Protein AF-0000000080303706 (afdb_homodimer)

Radius of gyration: 25.05 Å; Cα contacts (8 Å, |Δi|>4): 1337; chains: 2; bounding box: 57×72×61 Å

Solvent-accessible surface area (backbone atoms only — not comparable to full-atom values): 30139 Å² total; per-residue (Å²): 84,27,33,35,30,43,17,52,92,60,43,52,88,78,28,76,62,46,39,79,48,69,68,44,37,51,52,50,51,53,43,21,41,75,32,32,30,23,32,41,38,43,53,84,81,67,72,33,73,93,48,78,13,64,58,78,40,63,67,50,48,58,49,40,51,55,47,34,73,76,35,78,44,51,35,31,31,63,68,58,36,33,32,44,95,89,42,48,57,67,49,30,41,44,30,55,52,53,29,42,74,69,72,50,50,53,39,44,63,46,51,51,36,30,32,47,62,55,40,48,41,99,85,48,37,59,54,64,50,72,55,48,38,38,26,34,38,30,39,39,51,51,52,28,49,52,26,48,76,66,69,32,21,32,33,31,53,28,47,38,46,28,20,40,34,44,51,37,33,25,48,76,54,69,55,49,36,59,42,42,39,37,30,45,40,23,20,67,64,46,46,34,40,23,45,52,69,46,72,54,29,53,52,37,55,55,66,48,40,62,64,74,44,38,43,41,25,42,36,30,35,57,21,48,35,69,81,55,43,38,60,57,30,48,77,70,72,35,24,35,40,45,21,49,45,33,51,46,46,86,81,70,70,47,47,31,55,52,39,33,52,43,34,50,51,29,47,74,70,74,42,68,58,36,53,27,76,46,45,68,58,60,40,48,59,21,63,56,76,88,73,81,77,71,69,74,71,77,127,84,26,32,34,30,44,17,53,93,61,46,54,87,80,29,77,63,46,40,80,50,68,69,44,39,50,52,48,50,52,44,21,42,76,32,33,29,23,32,41,38,44,54,84,82,66,72,32,74,92,48,78,14,64,59,79,40,63,67,51,48,57,49,40,51,55,46,34,72,77,36,78,44,52,34,30,31,64,69,58,35,32,32,44,94,89,43,49,57,67,49,30,40,44,31,57,51,53,29,41,75,70,70,50,48,55,40,45,62,46,52,51,37,30,33,47,63,56,41,48,40,97,86,48,37,58,55,64,52,70,55,49,38,38,26,35,39,31,40,40,50,50,52,29,50,52,26,47,76,67,68,31,22,32,34,32,52,29,48,38,45,27,19,40,34,44,51,37,33,25,48,75,55,68,55,48,36,59,41,42,39,38,31,46,40,23,20,68,66,46,46,34,40,22,45,51,68,46,73,53,27,54,52,38,56,55,67,50,42,63,63,74,44,38,44,42,26,42,36,30,36,58,21,47,36,68,82,54,44,39,60,57,30,46,76,71,71,35,25,35,42,46,20,51,44,33,52,46,46,87,80,72,69,45,46,30,55,52,38,32,53,42,34,52,51,28,46,75,71,73,42,69,58,36,52,29,75,45,46,68,58,59,40,48,60,23,62,55,73,85,68,87,71,71,70,76,72,76,127

pLDDT: mean 92.71, std 13.32, range [24.08, 98.88]

Sequence (598 aa):
MIEAAINGARSKADNPHVPLSSAEMLASIAACVDAGASVIHVHAGQPVVGSSGHHDPAPYLALFAAARARHPGLALYPTLPGGGPGTTMAGRLAHVFALARAGLLSLVPIDPGTMNYGQVGPDGQAPVHDRVYQTSFEDVAWGFAACRQASLGCTLSLFEPGFARLMEAHRRAGTLPQPVLAKLEFSAGRRLFGLAPDATGVAAWLRLFDARRIPWMVTLRDGDVGRSLAGLAIRRGGHVRVGLEDHGGPGTPRNEDLVAHVARLAIRAGRRPAHPEELPELLAQAGAPDTDVRLPETPMIEAAINGARSKADNPHVPLSSAEMLASIAACVDAGASVIHVHAGQPVVGSSGHHDPAPYLALFAAARARHPGLALYPTLPGGGPGTTMAGRLAHVFALARAGLLSLVPIDPGTMNYGQVGPDGQAPVHDRVYQTSFEDVAWGFAACRQASLGCTLSLFEPGFARLMEAHRRAGTLPQPVLAKLEFSAGRRLFGLAPDATGVAAWLRLFDARRIPWMVTLRDGDVGRSLAGLAIRRGGHVRVGLEDHGGPGTPRNEDLVAHVARLAIRAGRRPAHPEELPELLAQAGAPDTDVRLPETP

Organism: Piscinibacter sakaiensis (NCBI:txid1547922)

Nearest PDB structures (foldseek):
  5zmy-assembly4_H  TM=9.000E-01  e=1.938E-19  Bordetella sp. BK-52
  5zmy-assembly3_E  TM=9.017E-01  e=3.683E-19  Bordetella sp. BK-52
  5zmu-assembly1_B  TM=8.960E-01  e=4.652E-19  Bordetella sp. BK-52
  5zmy-assembly4_G  TM=8.999E-01  e=7.868E-19  Bordetella sp. BK-52
  5zmy-assembly2_C  TM=9.008E-01  e=1.184E-18  Bordetella sp. BK-52

Structure (mmCIF, N/CA/C/O backbone):
data_AF-0000000080303706-model_v1
#
loop_
_entity.id
_entity.type
_entity.pdbx_description
1 polymer '3-keto-5-aminohexanoate cleavage enzyme'
#
loop_
_atom_site.group_PDB
_atom_site.id
_atom_site.type_symbol
_atom_site.label_atom_id
_atom_site.label_alt_id
_atom_site.label_comp_id
_atom_site.label_asym_id
_atom_site.label_entity_id
_atom_site.label_seq_id
_atom_site.pdbx_PDB_ins_code
_atom_site.Cartn_x
_atom_site.Cartn_y
_atom_site.Cartn_z
_atom_site.occupancy
_atom_site.B_iso_or_equiv
_atom_site.auth_seq_id
_atom_site.auth_comp_id
_atom_site.auth_asym_id
_atom_site.auth_atom_id
_atom_site.pdbx_PDB_model_num
ATOM 1 N N . MET A 1 1 ? 0.612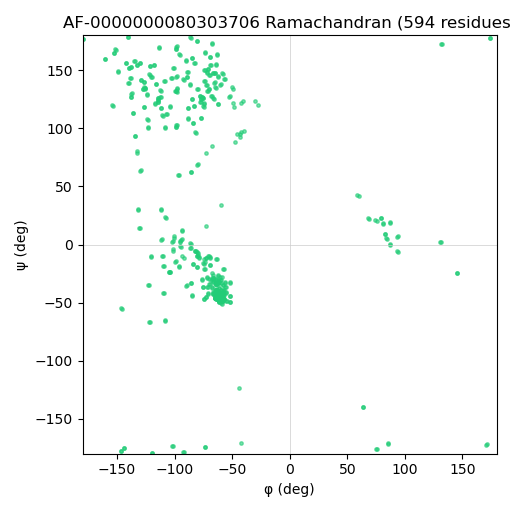 16.453 19.703 1 97 1 MET A N 1
ATOM 2 C CA . MET A 1 1 ? 0.034 17.406 18.766 1 97 1 MET A CA 1
ATOM 3 C C . MET A 1 1 ? -1.308 16.906 18.234 1 97 1 MET A C 1
ATOM 5 O O . MET A 1 1 ? -1.515 15.703 18.094 1 97 1 MET A O 1
ATOM 9 N N . ILE A 1 2 ? -2.197 17.812 18.031 1 98.62 2 ILE A N 1
ATOM 10 C CA . ILE A 1 2 ? -3.469 17.547 17.375 1 98.62 2 ILE A CA 1
ATOM 11 C C . ILE A 1 2 ? -3.562 18.344 16.078 1 98.62 2 ILE A C 1
ATOM 13 O O . ILE A 1 2 ? -3.387 19.562 16.094 1 98.62 2 ILE A O 1
ATOM 17 N N . GLU A 1 3 ? -3.729 17.656 15.008 1 98.75 3 GLU A N 1
ATOM 18 C CA . GLU A 1 3 ? -3.996 18.297 13.719 1 98.75 3 GLU A CA 1
ATOM 19 C C . GLU A 1 3 ? -5.492 18.297 13.414 1 98.75 3 GLU A C 1
ATOM 21 O O . GLU A 1 3 ? -6.18 17.297 13.625 1 98.75 3 GLU A O 1
ATOM 26 N N . ALA A 1 4 ? -5.957 19.422 12.977 1 98.81 4 ALA A N 1
ATOM 27 C CA . ALA A 1 4 ? -7.34 19.5 12.508 1 98.81 4 ALA A CA 1
ATOM 28 C C . ALA A 1 4 ? -7.395 19.703 11 1 98.81 4 ALA A C 1
ATOM 30 O O . ALA A 1 4 ? -6.961 20.75 10.484 1 98.81 4 ALA A O 1
ATOM 31 N N . ALA A 1 5 ? -7.859 18.719 10.266 1 98.69 5 ALA A N 1
ATOM 32 C CA . ALA A 1 5 ? -8.227 18.859 8.852 1 98.69 5 ALA A CA 1
ATOM 33 C C . ALA A 1 5 ? -9.68 19.297 8.711 1 98.69 5 ALA A C 1
ATOM 35 O O . ALA A 1 5 ? -10.594 18.484 8.867 1 98.69 5 ALA A O 1
ATOM 36 N N . ILE A 1 6 ? -9.922 20.469 8.32 1 98.56 6 ILE A N 1
ATOM 37 C CA . ILE A 1 6 ? -11.18 21.078 8.734 1 98.56 6 ILE A CA 1
ATOM 38 C C . ILE A 1 6 ? -12.219 20.906 7.629 1 98.56 6 ILE A C 1
ATOM 40 O O . ILE A 1 6 ? -13.422 21.047 7.871 1 98.56 6 ILE A O 1
ATOM 44 N N . ASN A 1 7 ? -11.883 20.625 6.398 1 97.5 7 ASN A N 1
ATOM 45 C CA . ASN A 1 7 ? -12.938 20.578 5.387 1 97.5 7 ASN A CA 1
ATOM 46 C C . ASN A 1 7 ? -12.648 19.531 4.324 1 97.5 7 ASN A C 1
ATOM 48 O O . ASN A 1 7 ? -13.477 18.656 4.07 1 97.5 7 ASN A O 1
ATOM 52 N N . GLY A 1 8 ? -11.438 19.562 3.639 1 94.19 8 GLY A N 1
ATOM 53 C CA . GLY A 1 8 ? -11.18 18.609 2.566 1 94.19 8 GLY A CA 1
ATOM 54 C C . GLY A 1 8 ? -12.117 18.766 1.387 1 94.19 8 GLY A C 1
ATOM 55 O O . GLY A 1 8 ? -12.414 19.891 0.97 1 94.19 8 GLY A O 1
ATOM 56 N N . ALA A 1 9 ? -12.57 17.625 0.811 1 89.38 9 ALA A N 1
ATOM 57 C CA . ALA A 1 9 ? -13.492 17.625 -0.319 1 89.38 9 ALA A CA 1
ATOM 58 C C . ALA A 1 9 ? -14.938 17.516 0.156 1 89.38 9 ALA A C 1
ATOM 60 O O . ALA A 1 9 ? -15.844 17.266 -0.645 1 89.38 9 ALA A O 1
ATOM 61 N N . ARG A 1 10 ? -15.141 17.672 1.424 1 93.81 10 ARG A N 1
ATOM 62 C CA . ARG A 1 10 ? -16.469 17.516 2.016 1 93.81 10 ARG A CA 1
ATOM 63 C C . ARG A 1 10 ? -17.359 18.703 1.672 1 93.81 10 ARG A C 1
ATOM 65 O O . ARG A 1 10 ? -16.891 19.828 1.526 1 93.81 10 ARG A O 1
ATOM 72 N N . SER A 1 11 ? -18.672 18.375 1.604 1 93.88 11 SER A N 1
ATOM 73 C CA . SER A 1 11 ? -19.672 19.391 1.348 1 93.88 11 SER A CA 1
ATOM 74 C C . SER A 1 11 ? -20.578 19.594 2.555 1 93.88 11 SER A C 1
ATOM 76 O O . SER A 1 11 ? -20.5 18.844 3.531 1 93.88 11 SER A O 1
ATOM 78 N N . LYS A 1 12 ? -21.359 20.656 2.41 1 96.06 12 LYS A N 1
ATOM 79 C CA . LYS A 1 12 ? -22.328 20.922 3.479 1 96.06 12 LYS A CA 1
ATOM 80 C C . LYS A 1 12 ? -23.438 19.859 3.488 1 96.06 12 LYS A C 1
ATOM 82 O O . LYS A 1 12 ? -24.141 19.703 4.48 1 96.06 12 LYS A O 1
ATOM 87 N N . ALA A 1 13 ? -23.609 19.109 2.404 1 94.5 13 ALA A N 1
ATOM 88 C CA . ALA A 1 13 ? -24.547 17.984 2.361 1 94.5 13 ALA A CA 1
ATOM 89 C C . ALA A 1 13 ? -24.047 16.828 3.234 1 94.5 13 ALA A C 1
ATOM 91 O O . ALA A 1 13 ? -24.844 16.094 3.824 1 94.5 13 ALA A O 1
ATOM 92 N N . ASP A 1 14 ? -22.75 16.688 3.377 1 92.94 14 ASP A N 1
ATOM 93 C CA . ASP A 1 14 ? -22.156 15.672 4.238 1 92.94 14 ASP A CA 1
ATOM 94 C C . ASP A 1 14 ? -22.297 16.047 5.711 1 92.94 14 ASP A C 1
ATOM 96 O O . ASP A 1 14 ? -22.594 15.203 6.551 1 92.94 14 ASP A O 1
ATOM 100 N N . ASN A 1 15 ? -21.984 17.266 6.035 1 96.56 15 ASN A N 1
ATOM 101 C CA . ASN A 1 15 ? -22.047 17.891 7.355 1 96.56 15 ASN A CA 1
ATOM 102 C C . ASN A 1 15 ? -22.234 19.406 7.254 1 96.56 15 ASN A C 1
ATOM 104 O O . ASN A 1 15 ? -21.375 20.109 6.711 1 96.56 15 ASN A O 1
ATOM 108 N N . PRO A 1 16 ? -23.312 19.938 7.777 1 97.56 16 PRO A N 1
ATOM 109 C CA . PRO A 1 16 ? -23.609 21.359 7.59 1 97.56 16 PRO A CA 1
ATOM 110 C C . PRO A 1 16 ? -22.562 22.281 8.211 1 97.56 16 PRO A C 1
ATOM 112 O O . PRO A 1 16 ? -22.547 23.469 7.938 1 97.56 16 PRO A O 1
ATOM 115 N N . HIS A 1 17 ? -21.703 21.75 9.016 1 98.31 17 HIS A N 1
ATOM 116 C CA . HIS A 1 17 ? -20.734 22.547 9.734 1 98.31 17 HIS A CA 1
ATOM 117 C C . HIS A 1 17 ? -19.391 22.594 8.992 1 98.31 17 HIS A C 1
ATOM 119 O O . HIS A 1 17 ? -18.438 23.219 9.469 1 98.31 17 HIS A O 1
ATOM 125 N N . VAL A 1 18 ? -19.312 21.969 7.789 1 98.25 18 VAL A N 1
ATOM 126 C CA . VAL A 1 18 ? -18.094 22.016 6.996 1 98.25 18 VAL A CA 1
ATOM 127 C C . VAL A 1 18 ? -17.797 23.469 6.605 1 98.25 18 VAL A C 1
ATOM 129 O O . VAL A 1 18 ? -18.625 24.125 5.969 1 98.25 18 VAL A O 1
ATOM 132 N N . PRO A 1 19 ? -16.641 23.984 7 1 98.5 19 PRO A N 1
ATOM 133 C CA . PRO A 1 19 ? -16.328 25.359 6.613 1 98.5 19 PRO A CA 1
ATOM 134 C C . PRO A 1 19 ? -15.859 25.484 5.164 1 98.5 19 PRO A C 1
ATOM 136 O O . PRO A 1 19 ? -14.906 24.812 4.762 1 98.5 19 PRO A O 1
ATOM 139 N N . LEU A 1 20 ? -16.5 26.391 4.414 1 97.06 20 LEU A N 1
ATOM 140 C CA . LEU A 1 20 ? -16.188 26.5 2.994 1 97.06 20 LEU A CA 1
ATOM 141 C C . LEU A 1 20 ? -15.75 27.906 2.646 1 97.06 20 LEU A C 1
ATOM 143 O O . LEU A 1 20 ? -14.844 28.109 1.832 1 97.06 20 LEU A O 1
ATOM 147 N N . SER A 1 21 ? -16.328 28.906 3.301 1 96.38 21 SER A N 1
ATOM 148 C CA . SER A 1 21 ? -15.906 30.281 3.076 1 96.38 21 SER A CA 1
ATOM 149 C C . SER A 1 21 ? -14.695 30.641 3.941 1 96.38 21 SER A C 1
ATOM 151 O O . SER A 1 21 ? -14.445 29.984 4.957 1 96.38 21 SER A O 1
ATOM 153 N N . SER A 1 22 ? -14.023 31.672 3.545 1 96.38 22 SER A N 1
ATOM 154 C CA . SER A 1 22 ? -12.875 32.125 4.324 1 96.38 22 SER A CA 1
ATOM 155 C C . SER A 1 22 ? -13.273 32.438 5.762 1 96.38 22 SER A C 1
ATOM 157 O O . SER A 1 22 ? -12.555 32.125 6.703 1 96.38 22 SER A O 1
ATOM 159 N N . ALA A 1 23 ? -14.391 33.094 5.895 1 97.62 23 ALA A N 1
ATOM 160 C CA . ALA A 1 23 ? -14.867 33.469 7.227 1 97.62 23 ALA A CA 1
ATOM 161 C C . ALA A 1 23 ? -15.164 32.219 8.062 1 97.62 23 ALA A C 1
ATOM 163 O O . ALA A 1 23 ? -14.812 32.156 9.242 1 97.62 23 ALA A O 1
ATOM 164 N N . GLU A 1 24 ? -15.844 31.281 7.422 1 98.44 24 GLU A N 1
ATOM 165 C CA . GLU A 1 24 ? -16.141 30.016 8.109 1 98.44 24 GLU A CA 1
ATOM 166 C C . GLU A 1 24 ? -14.859 29.281 8.484 1 98.44 24 GLU A C 1
ATOM 168 O O . GLU A 1 24 ? -14.758 28.734 9.586 1 98.44 24 GLU A O 1
ATOM 173 N N . MET A 1 25 ? -13.93 29.25 7.602 1 98.5 25 MET A N 1
ATOM 174 C CA . MET A 1 25 ? -12.672 28.562 7.848 1 98.5 25 MET A CA 1
ATOM 175 C C . MET A 1 25 ? -11.898 29.219 8.984 1 98.5 25 MET A C 1
ATOM 177 O O . MET A 1 25 ? -11.398 28.531 9.883 1 98.5 25 MET A O 1
ATOM 181 N N . LEU A 1 26 ? -11.844 30.547 8.969 1 98.56 26 LEU A N 1
ATOM 182 C CA . LEU A 1 26 ? -11.133 31.266 10.023 1 98.56 26 LEU A CA 1
ATOM 183 C C . LEU A 1 26 ? -11.773 31.016 11.383 1 98.56 26 LEU A C 1
ATOM 185 O O . LEU A 1 26 ? -11.078 30.844 12.383 1 98.56 26 LEU A O 1
ATOM 189 N N . ALA A 1 27 ? -13.094 31.016 11.406 1 98.69 27 ALA A N 1
ATOM 190 C CA . ALA A 1 27 ? -13.805 30.734 12.648 1 98.69 27 ALA A CA 1
ATOM 191 C C . ALA A 1 27 ? -13.523 29.328 13.141 1 98.69 27 ALA A C 1
ATOM 193 O O . ALA A 1 27 ? -13.305 29.109 14.336 1 98.69 27 ALA A O 1
ATOM 194 N N . SER A 1 28 ? -13.586 28.391 12.219 1 98.81 28 SER A N 1
ATOM 195 C CA . SER A 1 28 ? -13.305 27 12.562 1 98.81 28 SER A CA 1
ATOM 196 C C . SER A 1 28 ? -11.875 26.812 13.062 1 98.81 28 SER A C 1
ATOM 198 O O . SER A 1 28 ? -11.633 26.109 14.039 1 98.81 28 SER A O 1
ATOM 200 N N . ILE A 1 29 ? -10.93 27.469 12.398 1 98.75 29 ILE A N 1
ATOM 201 C CA . ILE A 1 29 ? -9.523 27.406 12.797 1 98.75 29 ILE A CA 1
ATOM 202 C C . ILE A 1 29 ? -9.375 27.922 14.227 1 98.75 29 ILE A C 1
ATOM 204 O O . ILE A 1 29 ? -8.758 27.266 15.07 1 98.75 29 ILE A O 1
ATOM 208 N N . ALA A 1 30 ? -9.961 29.047 14.508 1 98.69 30 ALA A N 1
ATOM 209 C CA . ALA A 1 30 ? -9.859 29.641 15.844 1 98.69 30 ALA A CA 1
ATOM 210 C C . ALA A 1 30 ? -10.445 28.703 16.906 1 98.69 30 ALA A C 1
ATOM 212 O O . ALA A 1 30 ? -9.844 28.516 17.953 1 98.69 30 ALA A O 1
ATOM 213 N N . ALA A 1 31 ? -11.578 28.172 16.578 1 98.88 31 ALA A N 1
ATOM 214 C CA . ALA A 1 31 ? -12.242 27.266 17.516 1 98.88 31 ALA A CA 1
ATOM 215 C C . ALA A 1 31 ? -11.406 26.016 17.75 1 98.88 31 ALA A C 1
ATOM 217 O O . ALA A 1 31 ? -11.352 25.5 18.859 1 98.88 31 ALA A O 1
ATOM 218 N N . CYS A 1 32 ? -10.789 25.5 16.734 1 98.88 32 CYS A N 1
ATOM 219 C CA . CYS A 1 32 ? -9.945 24.312 16.844 1 98.88 32 CYS A CA 1
ATOM 220 C C . CYS A 1 32 ? -8.711 24.609 17.688 1 98.88 32 CYS A C 1
ATOM 222 O O . CYS A 1 32 ? -8.297 23.781 18.5 1 98.88 32 CYS A O 1
ATOM 224 N N . VAL A 1 33 ? -8.109 25.75 17.469 1 98.5 33 VAL A N 1
ATOM 225 C CA . VAL A 1 33 ? -6.949 26.141 18.266 1 98.5 33 VAL A CA 1
ATOM 226 C C . VAL A 1 33 ? -7.34 26.234 19.75 1 98.5 33 VAL A C 1
ATOM 228 O O . VAL A 1 33 ? -6.637 25.703 20.609 1 98.5 33 VAL A O 1
ATOM 231 N N . ASP A 1 34 ? -8.477 26.859 20 1 98.38 34 ASP A N 1
ATOM 232 C CA . ASP A 1 34 ? -8.969 26.969 21.375 1 98.38 34 ASP A CA 1
ATOM 233 C C . ASP A 1 34 ? -9.203 25.594 21.984 1 98.38 34 ASP A C 1
ATOM 235 O O . ASP A 1 34 ? -9.023 25.406 23.188 1 98.38 34 ASP A O 1
ATOM 239 N N . ALA A 1 35 ? -9.539 24.656 21.141 1 98.75 35 ALA A N 1
ATOM 240 C CA . ALA A 1 35 ? -9.859 23.297 21.609 1 98.75 35 ALA A CA 1
ATOM 241 C C . ALA A 1 35 ? -8.594 22.469 21.797 1 98.75 35 ALA A C 1
ATOM 243 O O . ALA A 1 35 ? -8.625 21.406 22.422 1 98.75 35 ALA A O 1
ATOM 244 N N . GLY A 1 36 ? -7.488 22.938 21.203 1 98.31 36 GLY A N 1
ATOM 245 C CA . GLY A 1 36 ? -6.242 22.25 21.484 1 98.31 36 GLY A CA 1
ATOM 246 C C . GLY A 1 36 ? -5.453 21.906 20.234 1 98.31 36 GLY A C 1
ATOM 247 O O . GLY A 1 36 ? -4.375 21.312 20.312 1 98.31 36 GLY A O 1
ATOM 248 N N . ALA A 1 37 ? -5.906 22.266 19.047 1 98.62 37 ALA A N 1
ATOM 249 C CA . ALA A 1 37 ? -5.184 21.969 17.812 1 98.62 37 ALA A CA 1
ATOM 250 C C . ALA A 1 37 ? -3.961 22.859 17.656 1 98.62 37 ALA A C 1
ATOM 252 O O . ALA A 1 37 ? -4.008 24.047 17.984 1 98.62 37 ALA A O 1
ATOM 253 N N . SER A 1 38 ? -2.906 22.281 17.172 1 98.12 38 SER A N 1
ATOM 254 C CA . SER A 1 38 ? -1.698 23.062 16.922 1 98.12 38 SER A CA 1
ATOM 255 C C . SER A 1 38 ? -1.294 23 15.453 1 98.12 38 SER A C 1
ATOM 257 O O . SER A 1 38 ? -0.397 23.719 15.023 1 98.12 38 SER A O 1
ATOM 259 N N . VAL A 1 39 ? -1.887 22.141 14.641 1 98.38 39 VAL A N 1
ATOM 260 C CA . VAL A 1 39 ? -1.684 22.016 13.203 1 98.38 39 VAL A CA 1
ATOM 261 C C . VAL A 1 39 ? -3.029 22.078 12.484 1 98.38 39 VAL A C 1
ATOM 263 O O . VAL A 1 39 ? -3.994 21.438 12.906 1 98.38 39 VAL A O 1
ATOM 266 N N . ILE A 1 40 ? -3.088 22.875 11.422 1 98.62 40 ILE A N 1
ATOM 267 C CA . ILE A 1 40 ? -4.32 23.016 10.648 1 98.62 40 ILE A CA 1
ATOM 268 C C . ILE A 1 40 ? -4.059 22.672 9.188 1 98.62 40 ILE A C 1
ATOM 270 O O . ILE A 1 40 ? -3.1 23.156 8.586 1 98.62 40 ILE A O 1
ATOM 274 N N . HIS A 1 41 ? -4.863 21.812 8.633 1 98.62 41 HIS A N 1
ATOM 275 C CA . HIS A 1 41 ? -4.898 21.484 7.211 1 98.62 41 HIS A CA 1
ATOM 276 C C . HIS A 1 41 ? -6.191 21.953 6.562 1 98.62 41 HIS A C 1
ATOM 278 O O . HIS A 1 41 ? -7.277 21.766 7.121 1 98.62 41 HIS A O 1
ATOM 284 N N . VAL A 1 42 ? -6.012 22.609 5.395 1 96.81 42 VAL A N 1
ATOM 285 C CA . VAL A 1 42 ? -7.191 23.203 4.773 1 96.81 42 VAL A CA 1
ATOM 286 C C . VAL A 1 42 ? -7.156 22.969 3.264 1 96.81 42 VAL A C 1
ATOM 288 O O . VAL A 1 42 ? -6.082 22.906 2.662 1 96.81 42 VAL A O 1
ATOM 291 N N . HIS A 1 43 ? -8.305 22.734 2.693 1 96.38 43 HIS A N 1
ATOM 292 C CA . HIS A 1 43 ? -8.555 22.859 1.262 1 96.38 43 HIS A CA 1
ATOM 293 C C . HIS A 1 43 ? -9.211 24.188 0.932 1 96.38 43 HIS A C 1
ATOM 295 O O . HIS A 1 43 ? -10.031 24.703 1.703 1 96.38 43 HIS A O 1
ATOM 301 N N . ALA A 1 44 ? -8.875 24.766 -0.181 1 92.81 44 ALA A N 1
ATOM 302 C CA . ALA A 1 44 ? -9.445 26.062 -0.56 1 92.81 44 ALA A CA 1
ATOM 303 C C . ALA A 1 44 ? -10.367 25.922 -1.767 1 92.81 44 ALA A C 1
ATOM 305 O O . ALA A 1 44 ? -10.398 26.781 -2.643 1 92.81 44 ALA A O 1
ATOM 306 N N . GLY A 1 45 ? -10.984 24.766 -1.859 1 86.94 45 GLY A N 1
ATOM 307 C CA . GLY A 1 45 ? -12.078 24.547 -2.787 1 86.94 45 GLY A CA 1
ATOM 308 C C . GLY A 1 45 ? -11.625 24.125 -4.168 1 86.94 45 GLY A C 1
ATOM 309 O O . GLY A 1 45 ? -12.445 23.969 -5.074 1 86.94 45 GLY A O 1
ATOM 310 N N . GLN A 1 46 ? -10.445 24 -4.379 1 88.5 46 GLN A N 1
ATOM 311 C CA . GLN A 1 46 ? -9.93 23.594 -5.684 1 88.5 46 GLN A CA 1
ATOM 312 C C . GLN A 1 46 ? -9.836 22.078 -5.801 1 88.5 46 GLN A C 1
ATOM 314 O O . GLN A 1 46 ? -9.539 21.391 -4.82 1 88.5 46 GLN A O 1
ATOM 319 N N . PRO A 1 47 ? -10.031 21.594 -7.023 1 84.25 47 PRO A N 1
ATOM 320 C CA . PRO A 1 47 ? -10.023 20.141 -7.207 1 84.25 47 PRO A CA 1
ATOM 321 C C . PRO A 1 47 ? -8.656 19.516 -6.957 1 84.25 47 PRO A C 1
ATOM 323 O O . PRO A 1 47 ? -7.629 20.141 -7.266 1 84.25 47 PRO A O 1
ATOM 326 N N . VAL A 1 48 ? -8.656 18.328 -6.473 1 83.94 48 VAL A N 1
ATOM 327 C CA . VAL A 1 48 ? -7.414 17.656 -6.117 1 83.94 48 VAL A CA 1
ATOM 328 C C . VAL A 1 48 ? -7.129 16.531 -7.117 1 83.94 48 VAL A C 1
ATOM 330 O O . VAL A 1 48 ? -6.188 16.625 -7.906 1 83.94 48 VAL A O 1
ATOM 333 N N . VAL A 1 49 ? -7.914 15.508 -7.203 1 74.31 49 VAL A N 1
ATOM 334 C CA . VAL A 1 49 ? -7.672 14.367 -8.078 1 74.31 49 VAL A CA 1
ATOM 335 C C . VAL A 1 49 ? -8.25 14.641 -9.461 1 74.31 49 VAL A C 1
ATOM 337 O O . VAL A 1 49 ? -9.359 15.164 -9.586 1 74.31 49 VAL A O 1
ATOM 340 N N . GLY A 1 50 ? -7.562 14.297 -10.516 1 68.44 50 GLY A N 1
ATOM 341 C CA . GLY A 1 50 ? -8.016 14.477 -11.891 1 68.44 50 GLY A CA 1
ATOM 342 C C . GLY A 1 50 ? -7.957 15.922 -12.352 1 68.44 50 GLY A C 1
ATOM 343 O O . GLY A 1 50 ? -8.641 16.297 -13.297 1 68.44 50 GLY A O 1
ATOM 344 N N . SER A 1 51 ? -7.172 16.656 -11.688 1 73.81 51 SER A N 1
ATOM 345 C CA . SER A 1 51 ? -7.082 18.078 -11.992 1 73.81 51 SER A CA 1
ATOM 346 C C . SER A 1 51 ? -5.828 18.391 -12.805 1 73.81 51 SER A C 1
ATOM 348 O O . SER A 1 51 ? -5.145 17.484 -13.273 1 73.81 51 SER A O 1
ATOM 350 N N . SER A 1 52 ? -5.594 19.641 -13.008 1 80.25 52 SER A N 1
ATOM 351 C CA . SER A 1 52 ? -4.426 20.109 -13.742 1 80.25 52 SER A CA 1
ATOM 352 C C . SER A 1 52 ? -3.146 19.938 -12.93 1 80.25 52 SER A C 1
ATOM 354 O O . SER A 1 52 ? -2.043 20.047 -13.469 1 80.25 52 SER A O 1
ATOM 356 N N . GLY A 1 53 ? -3.342 19.641 -11.672 1 87.38 53 GLY A N 1
ATOM 357 C CA . GLY A 1 53 ? -2.174 19.516 -10.812 1 87.38 53 GLY A CA 1
ATOM 358 C C . GLY A 1 53 ? -1.669 20.859 -10.297 1 87.38 53 GLY A C 1
ATOM 359 O O . GLY A 1 53 ? -0.61 20.938 -9.672 1 87.38 53 GLY A O 1
ATOM 360 N N . HIS A 1 54 ? -2.43 21.906 -10.523 1 92.31 54 HIS A N 1
ATOM 361 C CA . HIS A 1 54 ? -2.051 23.234 -10.086 1 92.31 54 HIS A CA 1
ATOM 362 C C . HIS A 1 54 ? -3.15 23.875 -9.25 1 92.31 54 HIS A C 1
ATOM 364 O O . HIS A 1 54 ? -4.336 23.75 -9.562 1 92.31 54 HIS A O 1
ATOM 370 N N . HIS A 1 55 ? -2.727 24.469 -8.18 1 95.94 55 HIS A N 1
ATOM 371 C CA . HIS A 1 55 ? -3.643 25.266 -7.363 1 95.94 55 HIS A CA 1
ATOM 372 C C . HIS A 1 55 ? -3.238 26.734 -7.348 1 95.94 55 HIS A C 1
ATOM 374 O O . HIS A 1 55 ? -2.051 27.047 -7.289 1 95.94 55 HIS A O 1
ATOM 380 N N . ASP A 1 56 ? -4.242 27.594 -7.449 1 96.19 56 ASP A N 1
ATOM 381 C CA . ASP A 1 56 ? -4.043 29.016 -7.223 1 96.19 56 ASP A CA 1
ATOM 382 C C . ASP A 1 56 ? -3.674 29.297 -5.766 1 96.19 56 ASP A C 1
ATOM 384 O O . ASP A 1 56 ? -4.402 28.906 -4.852 1 96.19 56 ASP A O 1
ATOM 388 N N . PRO A 1 57 ? -2.553 29.984 -5.582 1 97.44 57 PRO A N 1
ATOM 389 C CA . PRO A 1 57 ? -2.135 30.234 -4.199 1 97.44 57 PRO A CA 1
ATOM 390 C C . PRO A 1 57 ? -2.973 31.312 -3.516 1 97.44 57 PRO A C 1
ATOM 392 O O . PRO A 1 57 ? -2.961 31.422 -2.287 1 97.44 57 PRO A O 1
ATOM 395 N N . ALA A 1 58 ? -3.689 32.094 -4.195 1 97.69 58 ALA A N 1
ATOM 396 C CA . ALA A 1 58 ? -4.297 33.344 -3.684 1 97.69 58 ALA A CA 1
ATOM 397 C C . ALA A 1 58 ? -5.258 33.031 -2.539 1 97.69 58 ALA A C 1
ATOM 399 O O . ALA A 1 58 ? -5.184 33.656 -1.478 1 97.69 58 ALA A O 1
ATOM 400 N N . PRO A 1 59 ? -6.141 32.062 -2.742 1 96.94 59 PRO A N 1
ATOM 401 C CA . PRO A 1 59 ? -7.062 31.781 -1.636 1 96.94 59 PRO A CA 1
ATOM 402 C C . PRO A 1 59 ? -6.344 31.312 -0.373 1 96.94 59 PRO A C 1
ATOM 404 O O . PRO A 1 59 ? -6.746 31.672 0.738 1 96.94 59 PRO A O 1
ATOM 407 N N . TYR A 1 60 ? -5.316 30.641 -0.508 1 97.88 60 TYR A N 1
ATOM 408 C CA . TYR A 1 60 ? -4.543 30.156 0.632 1 97.88 60 TYR A CA 1
ATOM 409 C C . TYR A 1 60 ? -3.783 31.297 1.296 1 97.88 60 TYR A C 1
ATOM 411 O O . TYR A 1 60 ? -3.738 31.391 2.525 1 97.88 60 TYR A O 1
ATOM 419 N N . LEU A 1 61 ? -3.166 32.094 0.489 1 98.12 61 LEU A N 1
ATOM 420 C CA . LEU A 1 61 ? -2.391 33.219 1.009 1 98.12 61 LEU A CA 1
ATOM 421 C C . LEU A 1 61 ? -3.246 34.094 1.916 1 98.12 61 LEU A C 1
ATOM 423 O O . LEU A 1 61 ? -2.836 34.438 3.029 1 98.12 61 LEU A O 1
ATOM 427 N N . ALA A 1 62 ? -4.43 34.438 1.437 1 97.94 62 ALA A N 1
ATOM 428 C CA . ALA A 1 62 ? -5.332 35.281 2.205 1 97.94 62 ALA A CA 1
ATOM 429 C C . ALA A 1 62 ? -5.758 34.594 3.502 1 97.94 62 ALA A C 1
ATOM 431 O O . ALA A 1 62 ? -5.723 35.219 4.574 1 97.94 62 ALA A O 1
ATOM 432 N N . LEU A 1 63 ? -6.129 33.375 3.414 1 98.19 63 LEU A N 1
ATOM 433 C CA . LEU A 1 63 ? -6.609 32.625 4.566 1 98.19 63 LEU A CA 1
ATOM 434 C C . LEU A 1 63 ? -5.5 32.438 5.598 1 98.19 63 LEU A C 1
ATOM 436 O O . LEU A 1 63 ? -5.711 32.688 6.789 1 98.19 63 LEU A O 1
ATOM 440 N N . PHE A 1 64 ? -4.312 32.062 5.199 1 98.31 64 PHE A N 1
ATOM 441 C CA . PHE A 1 64 ? -3.209 31.766 6.102 1 98.31 64 PHE A CA 1
ATOM 442 C C . PHE A 1 64 ? -2.666 33.031 6.746 1 98.31 64 PHE A C 1
ATOM 444 O O . PHE A 1 64 ? -2.25 33 7.906 1 98.31 64 PHE A O 1
ATOM 451 N N . ALA A 1 65 ? -2.648 34.094 5.977 1 98.38 65 ALA A N 1
ATOM 452 C CA . ALA A 1 65 ? -2.225 35.344 6.559 1 98.38 65 ALA A CA 1
ATOM 453 C C . ALA A 1 65 ? -3.135 35.75 7.715 1 98.38 65 ALA A C 1
ATOM 455 O O . ALA A 1 65 ? -2.654 36.156 8.773 1 98.38 65 ALA A O 1
ATOM 456 N N . ALA A 1 66 ? -4.41 35.656 7.48 1 98.31 66 ALA A N 1
ATOM 457 C CA . ALA A 1 66 ? -5.383 36 8.516 1 98.31 66 ALA A CA 1
ATOM 458 C C . ALA A 1 66 ? -5.262 35.062 9.719 1 98.31 66 ALA A C 1
ATOM 460 O O . ALA A 1 66 ? -5.312 35.531 10.867 1 98.31 66 ALA A O 1
ATOM 461 N N . ALA A 1 67 ? -5.145 33.812 9.477 1 98.12 67 ALA A N 1
ATOM 462 C CA . ALA A 1 67 ? -5.008 32.844 10.562 1 98.12 67 ALA A CA 1
ATOM 463 C C . ALA A 1 67 ? -3.732 33.094 11.367 1 98.12 67 ALA A C 1
ATOM 465 O O . ALA A 1 67 ? -3.746 33.031 12.594 1 98.12 67 ALA A O 1
ATOM 466 N N . ARG A 1 68 ? -2.656 33.375 10.656 1 96.81 68 ARG A N 1
ATOM 467 C CA . ARG A 1 68 ? -1.363 33.594 11.289 1 96.81 68 ARG A CA 1
ATOM 468 C C . ARG A 1 68 ? -1.407 34.844 12.164 1 96.81 68 ARG A C 1
ATOM 470 O O . ARG A 1 68 ? -0.794 34.875 13.234 1 96.81 68 ARG A O 1
ATOM 477 N N . ALA A 1 69 ? -2.023 35.844 11.703 1 97.19 69 ALA A N 1
ATOM 478 C CA . ALA A 1 69 ? -2.148 37.062 12.469 1 97.19 69 ALA A CA 1
ATOM 479 C C . ALA A 1 69 ? -2.83 36.812 13.812 1 97.19 69 ALA A C 1
ATOM 481 O O . ALA A 1 69 ? -2.471 37.406 14.828 1 97.19 69 ALA A O 1
ATOM 482 N N . ARG A 1 70 ? -3.719 35.938 13.805 1 96.25 70 ARG A N 1
ATOM 483 C CA . ARG A 1 70 ? -4.477 35.625 15.008 1 96.25 70 ARG A CA 1
ATOM 484 C C . ARG A 1 70 ? -3.742 34.594 15.867 1 96.25 70 ARG A C 1
ATOM 486 O O . ARG A 1 70 ? -3.842 34.625 17.094 1 96.25 70 ARG A O 1
ATOM 493 N N . HIS A 1 71 ? -3.043 33.719 15.164 1 95.75 71 HIS A N 1
ATOM 494 C CA . HIS A 1 71 ? -2.35 32.625 15.82 1 95.75 71 HIS A CA 1
ATOM 495 C C . HIS A 1 71 ? -0.923 32.5 15.305 1 95.75 71 HIS A C 1
ATOM 497 O O . HIS A 1 71 ? -0.635 31.594 14.508 1 95.75 71 HIS A O 1
ATOM 503 N N . PRO A 1 72 ? 0.085 33.25 15.719 1 92.75 72 PRO A N 1
ATOM 504 C CA . PRO A 1 72 ? 1.435 33.312 15.156 1 92.75 72 PRO A CA 1
ATOM 505 C C . PRO A 1 72 ? 2.143 31.953 15.211 1 92.75 72 PRO A C 1
ATOM 507 O O . PRO A 1 72 ? 2.945 31.625 14.328 1 92.75 72 PRO A O 1
ATOM 510 N N . GLY A 1 73 ? 1.901 31.078 16.062 1 93.06 73 GLY A N 1
ATOM 511 C CA . GLY A 1 73 ? 2.617 29.828 16.203 1 93.06 73 GLY A CA 1
ATOM 512 C C . GLY A 1 73 ? 1.878 28.656 15.586 1 93.06 73 GLY A C 1
ATOM 513 O O . GLY A 1 73 ? 2.385 27.531 15.586 1 93.06 73 GLY A O 1
ATOM 514 N N . LEU A 1 74 ? 0.795 28.906 14.922 1 96.75 74 LEU A N 1
ATOM 515 C CA . LEU A 1 74 ? -0.044 27.844 14.359 1 96.75 74 LEU A CA 1
ATOM 516 C C . LEU A 1 74 ? 0.587 27.266 13.102 1 96.75 74 LEU A C 1
ATOM 518 O O . LEU A 1 74 ? 1.05 28 12.234 1 96.75 74 LEU A O 1
ATOM 522 N N . ALA A 1 75 ? 0.74 25.953 13.062 1 97.19 75 ALA A N 1
ATOM 523 C CA . ALA A 1 75 ? 1.209 25.297 11.844 1 97.19 75 ALA A CA 1
ATOM 524 C C . ALA A 1 75 ? 0.089 25.188 10.812 1 97.19 75 ALA A C 1
ATOM 526 O O . ALA A 1 75 ? -0.991 24.672 11.109 1 97.19 75 ALA A O 1
ATOM 527 N N . LEU A 1 76 ? 0.394 25.719 9.633 1 97.62 76 LEU A N 1
ATOM 528 C CA . LEU A 1 76 ? -0.577 25.734 8.547 1 97.62 76 LEU A CA 1
ATOM 529 C C . LEU A 1 76 ? -0.004 25.094 7.289 1 97.62 76 LEU A C 1
ATOM 531 O O . LEU A 1 76 ? 1.161 25.312 6.949 1 97.62 76 LEU A O 1
ATOM 535 N N . TYR A 1 77 ? -0.796 24.219 6.629 1 98.06 77 TYR A N 1
ATOM 536 C CA . TYR A 1 77 ? -0.399 23.75 5.309 1 98.06 77 TYR A CA 1
ATOM 537 C C . TYR A 1 77 ? -1.619 23.453 4.445 1 98.06 77 TYR A C 1
ATOM 539 O O . TYR A 1 77 ? -2.686 23.109 4.961 1 98.06 77 TYR A O 1
ATOM 547 N N . PRO A 1 78 ? -1.488 23.656 3.119 1 98 78 PRO A N 1
ATOM 548 C CA . PRO A 1 78 ? -2.57 23.406 2.162 1 98 78 PRO A CA 1
ATOM 549 C C . PRO A 1 78 ? -2.631 21.953 1.698 1 98 78 PRO A C 1
ATOM 551 O O . PRO A 1 78 ? -1.868 21.109 2.186 1 98 78 PRO A O 1
ATOM 554 N N . THR A 1 79 ? -3.623 21.719 0.881 1 96.56 79 THR A N 1
ATOM 555 C CA . THR A 1 79 ? -3.682 20.406 0.243 1 96.56 79 THR A CA 1
ATOM 556 C C . THR A 1 79 ? -2.766 20.359 -0.978 1 96.56 79 THR A C 1
ATOM 558 O O . THR A 1 79 ? -2.365 21.406 -1.5 1 96.56 79 THR A O 1
ATOM 561 N N . LEU A 1 80 ? -2.357 19.203 -1.33 1 95.44 80 LEU A N 1
ATOM 562 C CA . LEU A 1 80 ? -1.547 18.922 -2.512 1 95.44 80 LEU A CA 1
ATOM 563 C C . LEU A 1 80 ? -2.393 18.312 -3.621 1 95.44 80 LEU A C 1
ATOM 565 O O . LEU A 1 80 ? -2.988 17.25 -3.436 1 95.44 80 LEU A O 1
ATOM 569 N N . PRO A 1 81 ? -2.436 19.016 -4.727 1 93.56 81 PRO A N 1
ATOM 570 C CA . PRO A 1 81 ? -3.168 18.375 -5.816 1 93.56 81 PRO A CA 1
ATOM 571 C C . PRO A 1 81 ? -2.527 17.062 -6.258 1 93.56 81 PRO A C 1
ATOM 573 O O . PRO A 1 81 ? -1.299 16.938 -6.262 1 93.56 81 PRO A O 1
ATOM 576 N N . GLY A 1 82 ? -3.396 16.109 -6.633 1 89.38 82 GLY A N 1
ATOM 577 C CA . GLY A 1 82 ? -2.939 14.797 -7.023 1 89.38 82 GLY A CA 1
ATOM 578 C C . GLY A 1 82 ? -2.086 14.805 -8.281 1 89.38 82 GLY A C 1
ATOM 579 O O . GLY A 1 82 ? -2.211 15.703 -9.109 1 89.38 82 GLY A O 1
ATOM 580 N N . GLY A 1 83 ? -1.249 13.805 -8.383 1 87.56 83 GLY A N 1
ATOM 581 C CA . GLY A 1 83 ? -0.437 13.625 -9.578 1 87.56 83 GLY A CA 1
ATOM 582 C C . GLY A 1 83 ? -1.046 12.664 -10.578 1 87.56 83 GLY A C 1
ATOM 583 O O . GLY A 1 83 ? -1.972 11.922 -10.25 1 87.56 83 GLY A O 1
ATOM 584 N N . GLY A 1 84 ? -0.568 12.711 -11.781 1 81.69 84 GLY A N 1
ATOM 585 C CA . GLY A 1 84 ? -0.95 11.883 -12.914 1 81.69 84 GLY A CA 1
ATOM 586 C C . GLY A 1 84 ? -0.337 12.336 -14.219 1 81.69 84 GLY A C 1
ATOM 587 O O . GLY A 1 84 ? 0.591 13.148 -14.227 1 81.69 84 GLY A O 1
ATOM 588 N N . PRO A 1 85 ? -0.822 11.688 -15.273 1 78.44 85 PRO A N 1
ATOM 589 C CA . PRO A 1 85 ? -0.288 12.086 -16.578 1 78.44 85 PRO A CA 1
ATOM 590 C C . PRO A 1 85 ? -0.385 13.594 -16.812 1 78.44 85 PRO A C 1
ATOM 592 O O . PRO A 1 85 ? -1.44 14.188 -16.594 1 78.44 85 PRO A O 1
ATOM 595 N N . GLY A 1 86 ? 0.644 14.195 -17.141 1 83.56 86 GLY A N 1
ATOM 596 C CA . GLY A 1 86 ? 0.663 15.602 -17.5 1 83.56 86 GLY A CA 1
ATOM 597 C C . GLY A 1 86 ? 0.99 16.516 -16.344 1 83.56 86 GLY A C 1
ATOM 598 O O . GLY A 1 86 ? 1.1 17.734 -16.516 1 83.56 86 GLY A O 1
ATOM 599 N N . THR A 1 87 ? 1.089 16.016 -15.195 1 90.94 87 THR A N 1
ATOM 600 C CA . THR A 1 87 ? 1.437 16.828 -14.039 1 90.94 87 THR A CA 1
ATOM 601 C C . THR A 1 87 ? 2.908 16.641 -13.672 1 90.94 87 THR A C 1
ATOM 603 O O . THR A 1 87 ? 3.533 15.656 -14.062 1 90.94 87 THR A O 1
ATOM 606 N N . THR A 1 88 ? 3.48 17.688 -13.062 1 93.31 88 THR A N 1
ATOM 607 C CA . THR A 1 88 ? 4.816 17.609 -12.484 1 93.31 88 THR A CA 1
ATOM 608 C C . THR A 1 88 ? 4.773 17.938 -10.992 1 93.31 88 THR A C 1
ATOM 610 O O . THR A 1 88 ? 3.891 18.656 -10.531 1 93.31 88 THR A O 1
ATOM 613 N N . MET A 1 89 ? 5.727 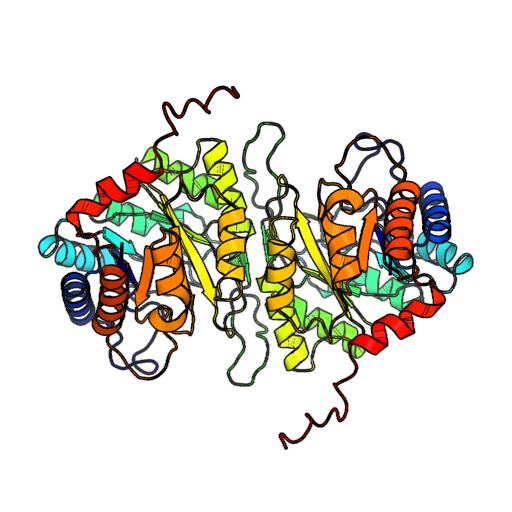17.406 -10.281 1 95.94 89 MET A N 1
ATOM 614 C CA . MET A 1 89 ? 5.793 17.703 -8.859 1 95.94 89 MET A CA 1
ATOM 615 C C . MET A 1 89 ? 6 19.188 -8.625 1 95.94 89 MET A C 1
ATOM 617 O O . MET A 1 89 ? 5.422 19.766 -7.699 1 95.94 89 MET A O 1
ATOM 621 N N . ALA A 1 90 ? 6.809 19.828 -9.492 1 96.62 90 ALA A N 1
ATOM 622 C CA . ALA A 1 90 ? 7.02 21.281 -9.398 1 96.62 90 ALA A CA 1
ATOM 623 C C . ALA A 1 90 ? 5.703 22.031 -9.539 1 96.62 90 ALA A C 1
ATOM 625 O O . ALA A 1 90 ? 5.438 22.969 -8.789 1 96.62 90 ALA A O 1
ATOM 626 N N . GLY A 1 91 ? 4.938 21.625 -10.516 1 96.31 91 GLY A N 1
ATOM 627 C CA . GLY A 1 91 ? 3.631 22.234 -10.695 1 96.31 91 GLY A CA 1
ATOM 628 C C . GLY A 1 91 ? 2.699 22 -9.523 1 96.31 91 GLY A C 1
ATOM 629 O O . GLY A 1 91 ? 2.012 22.922 -9.078 1 96.31 91 GLY A O 1
ATOM 630 N N . ARG A 1 92 ? 2.674 20.859 -8.953 1 97.06 92 ARG A N 1
ATOM 631 C CA . ARG A 1 92 ? 1.807 20.484 -7.84 1 97.06 92 ARG A CA 1
ATOM 632 C C . ARG A 1 92 ? 2.164 21.25 -6.574 1 97.06 92 ARG A C 1
ATOM 634 O O . ARG A 1 92 ? 1.293 21.531 -5.75 1 97.06 92 ARG A O 1
ATOM 641 N N . LEU A 1 93 ? 3.471 21.609 -6.453 1 97.75 93 LEU A N 1
ATOM 642 C CA . LEU A 1 93 ? 3.939 22.25 -5.227 1 97.75 93 LEU A CA 1
ATOM 643 C C . LEU A 1 93 ? 4.07 23.75 -5.414 1 97.75 93 LEU A C 1
ATOM 645 O O . LEU A 1 93 ? 4.461 24.469 -4.484 1 97.75 93 LEU A O 1
ATOM 649 N N . ALA A 1 94 ? 3.705 24.281 -6.566 1 97.19 94 ALA A N 1
ATOM 650 C CA . ALA A 1 94 ? 3.939 25.703 -6.867 1 97.19 94 ALA A CA 1
ATOM 651 C C . ALA A 1 94 ? 3.246 26.594 -5.848 1 97.19 94 ALA A C 1
ATOM 653 O O . ALA A 1 94 ? 3.85 27.547 -5.332 1 97.19 94 ALA A O 1
ATOM 654 N N . HIS A 1 95 ? 2 26.375 -5.551 1 97.69 95 HIS A N 1
ATOM 655 C CA . HIS A 1 95 ? 1.266 27.203 -4.602 1 97.69 95 HIS A CA 1
ATOM 656 C C . HIS A 1 95 ? 1.816 27.047 -3.189 1 97.69 95 HIS A C 1
ATOM 658 O O . HIS A 1 95 ? 1.775 27.984 -2.393 1 97.69 95 HIS A O 1
ATOM 664 N N . VAL A 1 96 ? 2.312 25.891 -2.869 1 98.25 96 VAL A N 1
ATOM 665 C CA . VAL A 1 96 ? 2.902 25.609 -1.562 1 98.25 96 VAL A CA 1
ATOM 666 C C . VAL A 1 96 ? 4.156 26.469 -1.371 1 98.25 96 VAL A C 1
ATOM 668 O O . VAL A 1 96 ? 4.336 27.094 -0.321 1 98.25 96 VAL A O 1
ATOM 671 N N . PHE A 1 97 ? 4.969 26.531 -2.416 1 97.5 97 PHE A N 1
ATOM 672 C CA . PHE A 1 97 ? 6.191 27.312 -2.32 1 97.5 97 PHE A CA 1
ATOM 673 C C . PHE A 1 97 ? 5.879 28.812 -2.326 1 97.5 97 PHE A C 1
ATOM 675 O O . PHE A 1 97 ? 6.613 29.609 -1.734 1 97.5 97 PHE A O 1
ATOM 682 N N . ALA A 1 98 ? 4.82 29.203 -2.928 1 98 98 ALA A N 1
ATOM 683 C CA . ALA A 1 98 ? 4.367 30.578 -2.807 1 98 98 ALA A CA 1
ATOM 684 C C . ALA A 1 98 ? 4.027 30.922 -1.359 1 98 98 ALA A C 1
ATOM 686 O O . ALA A 1 98 ? 4.375 32 -0.872 1 98 98 ALA A O 1
ATOM 687 N N . LEU A 1 99 ? 3.355 30.047 -0.717 1 98.31 99 LEU A N 1
ATOM 688 C CA . LEU A 1 99 ? 3.029 30.234 0.692 1 98.31 99 LEU A CA 1
ATOM 689 C C . LEU A 1 99 ? 4.293 30.281 1.542 1 98.31 99 LEU A C 1
ATOM 691 O O . LEU A 1 99 ? 4.379 31.047 2.496 1 98.31 99 LEU A O 1
ATOM 695 N N . ALA A 1 100 ? 5.254 29.438 1.198 1 97.94 100 ALA A N 1
ATOM 696 C CA . ALA A 1 100 ? 6.527 29.422 1.908 1 97.94 100 ALA A CA 1
ATOM 697 C C . ALA A 1 100 ? 7.246 30.766 1.778 1 97.94 100 ALA A C 1
ATOM 699 O O . ALA A 1 100 ? 7.75 31.297 2.766 1 97.94 100 ALA A O 1
ATOM 700 N N . ARG A 1 101 ? 7.281 31.266 0.618 1 97.5 101 ARG A N 1
ATOM 701 C CA . ARG A 1 101 ? 7.949 32.531 0.359 1 97.5 101 ARG A CA 1
ATOM 702 C C . ARG A 1 101 ? 7.289 33.656 1.139 1 97.5 101 ARG A C 1
ATOM 704 O O . ARG A 1 101 ? 7.957 34.625 1.535 1 97.5 101 ARG A O 1
ATOM 711 N N . ALA A 1 102 ? 6.043 33.562 1.362 1 97.81 102 ALA A N 1
ATOM 712 C CA . ALA A 1 102 ? 5.297 34.562 2.1 1 97.81 102 ALA A CA 1
ATOM 713 C C . ALA A 1 102 ? 5.434 34.375 3.605 1 97.81 102 ALA A C 1
ATOM 715 O O . ALA A 1 102 ? 4.875 35.125 4.395 1 97.81 102 ALA A O 1
ATOM 716 N N . GLY A 1 103 ? 6.094 33.281 4.012 1 96.5 103 GLY A N 1
ATOM 717 C CA . GLY A 1 103 ? 6.285 33 5.43 1 96.5 103 GLY A CA 1
ATOM 718 C C . GLY A 1 103 ? 5.051 32.406 6.09 1 96.5 103 GLY A C 1
ATOM 719 O O . GLY A 1 103 ? 4.879 32.531 7.305 1 96.5 103 GLY A O 1
ATOM 720 N N . LEU A 1 104 ? 4.172 31.797 5.273 1 97.44 104 LEU A N 1
ATOM 721 C CA . LEU A 1 104 ? 2.875 31.375 5.789 1 97.44 104 LEU A CA 1
ATOM 722 C C . LEU A 1 104 ? 2.791 29.859 5.879 1 97.44 104 LEU A C 1
ATOM 724 O O . LEU A 1 104 ? 1.86 29.312 6.48 1 97.44 104 LEU A O 1
ATOM 728 N N . LEU A 1 105 ? 3.758 29.141 5.309 1 97.12 105 LEU A N 1
ATOM 729 C CA . LEU A 1 105 ? 3.762 27.688 5.258 1 97.12 105 LEU A CA 1
ATOM 730 C C . LEU A 1 105 ? 4.516 27.109 6.449 1 97.12 105 LEU A C 1
ATOM 732 O O . LEU A 1 105 ? 5.57 27.609 6.828 1 97.12 105 LEU A O 1
ATOM 736 N N . SER A 1 106 ? 4.008 26.016 6.953 1 95.38 106 SER A N 1
ATOM 737 C CA . SER A 1 106 ? 4.711 25.359 8.047 1 95.38 106 SER A CA 1
ATOM 738 C C . SER A 1 106 ? 5.32 24.031 7.586 1 95.38 106 SER A C 1
ATOM 740 O O . SER A 1 106 ? 6.438 23.688 7.98 1 95.38 106 SER A O 1
ATOM 742 N N . LEU A 1 107 ? 4.582 23.281 6.809 1 96.62 107 LEU A N 1
ATOM 743 C CA . LEU A 1 107 ? 5.023 21.984 6.316 1 96.62 107 LEU A CA 1
ATOM 744 C C . LEU A 1 107 ? 4.605 21.781 4.863 1 96.62 107 LEU A C 1
ATOM 746 O O . LEU A 1 107 ? 3.49 22.141 4.477 1 96.62 107 LEU A O 1
ATOM 750 N N . VAL A 1 108 ? 5.5 21.219 4.094 1 98.38 108 VAL A N 1
ATOM 751 C CA . VAL A 1 108 ? 5.176 20.875 2.715 1 98.38 108 VAL A CA 1
ATOM 752 C C . VAL A 1 108 ? 4.457 19.516 2.674 1 98.38 108 VAL A C 1
ATOM 754 O O . VAL A 1 108 ? 5.004 18.5 3.117 1 98.38 108 VAL A O 1
ATOM 757 N N . PRO A 1 109 ? 3.232 19.531 2.172 1 98.44 109 PRO A N 1
ATOM 758 C CA . PRO A 1 109 ? 2.562 18.234 2.047 1 98.44 109 PRO A CA 1
ATOM 759 C C . PRO A 1 109 ? 3.096 17.406 0.882 1 98.44 109 PRO A C 1
ATOM 761 O O . PRO A 1 109 ? 3.203 17.906 -0.24 1 98.44 109 PRO A O 1
ATOM 764 N N . ILE A 1 110 ? 3.508 16.219 1.106 1 98.25 110 ILE A N 1
ATOM 765 C CA . ILE A 1 110 ? 3.936 15.273 0.08 1 98.25 110 ILE A CA 1
ATOM 766 C C . ILE A 1 110 ? 3.387 13.883 0.395 1 98.25 110 ILE A C 1
ATOM 768 O O . ILE A 1 110 ? 3.525 13.398 1.519 1 98.25 110 ILE A O 1
ATOM 772 N N . ASP A 1 111 ? 2.73 13.266 -0.491 1 97.25 111 ASP A N 1
ATOM 773 C CA . ASP A 1 111 ? 2.311 11.867 -0.405 1 97.25 111 ASP A CA 1
ATOM 774 C C . ASP A 1 111 ? 3.271 10.953 -1.166 1 97.25 111 ASP A C 1
ATOM 776 O O . ASP A 1 111 ? 3.203 10.859 -2.393 1 97.25 111 ASP A O 1
ATOM 780 N N . PRO A 1 112 ? 4.117 10.258 -0.493 1 98.12 112 PRO A N 1
ATOM 781 C CA . PRO A 1 112 ? 5.277 9.648 -1.146 1 98.12 112 PRO A CA 1
ATOM 782 C C . PRO A 1 112 ? 4.969 8.281 -1.744 1 98.12 112 PRO A C 1
ATOM 784 O O . PRO A 1 112 ? 5.621 7.289 -1.403 1 98.12 112 PRO A O 1
ATOM 787 N N . GLY A 1 113 ? 4.055 8.266 -2.711 1 97.56 113 GLY A N 1
ATOM 788 C CA . GLY A 1 113 ? 3.76 7.02 -3.395 1 97.56 113 GLY A CA 1
ATOM 789 C C . GLY A 1 113 ? 2.594 7.129 -4.359 1 97.56 113 GLY A C 1
ATOM 790 O O . GLY A 1 113 ? 2.008 8.203 -4.516 1 97.56 113 GLY A O 1
ATOM 791 N N . THR A 1 114 ? 2.322 6.039 -5.023 1 96.38 114 THR A N 1
ATOM 792 C CA . THR A 1 114 ? 1.263 5.938 -6.023 1 96.38 114 THR A CA 1
ATOM 793 C C . THR A 1 114 ? 0.242 4.875 -5.621 1 96.38 114 THR A C 1
ATOM 795 O O . THR A 1 114 ? 0.604 3.834 -5.07 1 96.38 114 THR A O 1
ATOM 798 N N . MET A 1 115 ? -1.021 5.109 -5.918 1 96.12 115 MET A N 1
ATOM 799 C CA . MET A 1 115 ? -2.08 4.156 -5.598 1 96.12 115 MET A CA 1
ATOM 800 C C . MET A 1 115 ? -3.324 4.422 -6.438 1 96.12 115 MET A C 1
ATOM 802 O O . MET A 1 115 ? -3.465 5.496 -7.023 1 96.12 115 MET A O 1
ATOM 806 N N . ASN A 1 116 ? -4.129 3.395 -6.527 1 95.06 116 ASN A N 1
ATOM 807 C CA . ASN A 1 116 ? -5.496 3.662 -6.961 1 95.06 116 ASN A CA 1
ATOM 808 C C . ASN A 1 116 ? -6.293 4.387 -5.883 1 95.06 116 ASN A C 1
ATOM 810 O O . ASN A 1 116 ? -6.215 4.035 -4.703 1 95.06 116 ASN A O 1
ATOM 814 N N . TYR A 1 117 ? -6.938 5.402 -6.289 1 92.5 117 TYR A N 1
ATOM 815 C CA . TYR A 1 117 ? -7.707 6.16 -5.309 1 92.5 117 TYR A CA 1
ATOM 816 C C . TYR A 1 117 ? -9.203 6.02 -5.562 1 92.5 117 TYR A C 1
ATOM 818 O O . TYR A 1 117 ? -9.695 6.387 -6.633 1 92.5 117 TYR A O 1
ATOM 826 N N . GLY A 1 118 ? -9.875 5.453 -4.605 1 92.31 118 GLY A N 1
ATOM 827 C CA . GLY A 1 118 ? -11.312 5.266 -4.734 1 92.31 118 GLY A CA 1
ATOM 828 C C . GLY A 1 118 ? -11.938 4.605 -3.521 1 92.31 118 GLY A C 1
ATOM 829 O O . GLY A 1 118 ? -11.258 4.367 -2.518 1 92.31 118 GLY A O 1
ATOM 830 N N . GLN A 1 119 ? -13.203 4.484 -3.588 1 93.69 119 GLN A N 1
ATOM 831 C CA . GLN A 1 119 ? -13.969 3.898 -2.492 1 93.69 119 GLN A CA 1
ATOM 832 C C . GLN A 1 119 ? -15.117 3.043 -3.018 1 93.69 119 GLN A C 1
ATOM 834 O O . GLN A 1 119 ? -15.578 3.236 -4.145 1 93.69 119 GLN A O 1
ATOM 839 N N . VAL A 1 120 ? -15.539 2.121 -2.18 1 95.25 120 VAL A N 1
ATOM 840 C CA . VAL A 1 120 ? -16.719 1.327 -2.477 1 95.25 120 VAL A CA 1
ATOM 841 C C . VAL A 1 120 ? -17.953 2.229 -2.506 1 95.25 120 VAL A C 1
ATOM 843 O O . VAL A 1 120 ? -18.125 3.078 -1.629 1 95.25 120 VAL A O 1
ATOM 846 N N . GLY A 1 121 ? -18.766 2.033 -3.49 1 90.69 121 GLY A N 1
ATOM 847 C CA . GLY A 1 121 ? -19.969 2.846 -3.639 1 90.69 121 GLY A CA 1
ATOM 848 C C . GLY A 1 121 ? -21.047 2.502 -2.637 1 90.69 121 GLY A C 1
ATOM 849 O O . GLY A 1 121 ? -20.969 1.472 -1.962 1 90.69 121 GLY A O 1
ATOM 850 N N . PRO A 1 122 ? -22.016 3.426 -2.553 1 87.25 122 PRO A N 1
ATOM 851 C CA . PRO A 1 122 ? -23.141 3.158 -1.655 1 87.25 122 PRO A CA 1
ATOM 852 C C . PRO A 1 122 ? -23.875 1.861 -1.996 1 87.25 122 PRO A C 1
ATOM 854 O O . PRO A 1 122 ? -24.531 1.277 -1.136 1 87.25 122 PRO A O 1
ATOM 857 N N . ASP A 1 123 ? -23.703 1.413 -3.234 1 91.81 123 ASP A N 1
ATOM 858 C CA . ASP A 1 123 ? -24.328 0.179 -3.688 1 91.81 123 ASP A CA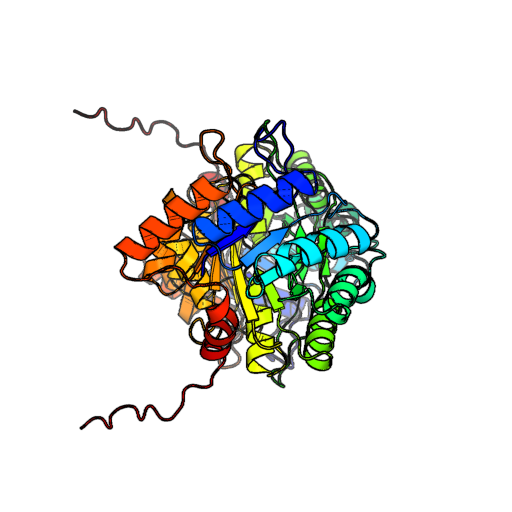 1
ATOM 859 C C . ASP A 1 123 ? -23.469 -1.037 -3.352 1 91.81 123 ASP A C 1
ATOM 861 O O . ASP A 1 123 ? -23.844 -2.17 -3.672 1 91.81 123 ASP A O 1
ATOM 865 N N . GLY A 1 124 ? -22.391 -0.754 -2.75 1 91.19 124 GLY A N 1
ATOM 866 C CA . GLY A 1 124 ? -21.516 -1.847 -2.361 1 91.19 124 GLY A CA 1
ATOM 867 C C . GLY A 1 124 ? -20.578 -2.295 -3.477 1 91.19 124 GLY A C 1
ATOM 868 O O . GLY A 1 124 ? -19.812 -3.242 -3.307 1 91.19 124 GLY A O 1
ATOM 869 N N . GLN A 1 125 ? -20.641 -1.549 -4.578 1 93.25 125 GLN A N 1
ATOM 870 C CA . GLN A 1 125 ? -19.859 -1.954 -5.734 1 93.25 125 GLN A CA 1
ATOM 871 C C . GLN A 1 125 ? -18.453 -1.334 -5.695 1 93.25 125 GLN A C 1
ATOM 873 O O . GLN A 1 125 ? -18.297 -0.207 -5.227 1 93.25 125 GLN A O 1
ATOM 878 N N . ALA A 1 126 ? -17.5 -2.104 -6.152 1 93.81 126 ALA A N 1
ATOM 879 C CA . ALA A 1 126 ? -16.141 -1.577 -6.316 1 93.81 126 ALA A CA 1
ATOM 880 C C . ALA A 1 126 ? -16.109 -0.487 -7.383 1 93.81 126 ALA A C 1
ATOM 882 O O . ALA A 1 126 ? -16.891 -0.523 -8.344 1 93.81 126 ALA A O 1
ATOM 883 N N . PRO A 1 127 ? -15.258 0.443 -7.195 1 92.06 127 PRO A N 1
ATOM 884 C CA . PRO A 1 127 ? -15.148 1.486 -8.219 1 92.06 127 PRO A CA 1
ATOM 885 C C . PRO A 1 127 ? -14.562 0.969 -9.531 1 92.06 127 PRO A C 1
ATOM 887 O O . PRO A 1 127 ? -13.781 0.014 -9.523 1 92.06 127 PRO A O 1
ATOM 890 N N . VAL A 1 128 ? -14.922 1.684 -10.695 1 89 128 VAL A N 1
ATOM 891 C CA . VAL A 1 128 ? -14.453 1.19 -11.984 1 89 128 VAL A CA 1
ATOM 892 C C . VAL A 1 128 ? -13.844 2.34 -12.789 1 89 128 VAL A C 1
ATOM 894 O O . VAL A 1 128 ? -13.734 2.26 -14.016 1 89 128 VAL A O 1
ATOM 897 N N . HIS A 1 129 ? -13.305 3.301 -12.188 1 88.38 129 HIS A N 1
ATOM 898 C CA . HIS A 1 129 ? -12.656 4.383 -12.914 1 88.38 129 HIS A CA 1
ATOM 899 C C . HIS A 1 129 ? -11.148 4.168 -12.984 1 88.38 129 HIS A C 1
ATOM 901 O O . HIS A 1 129 ? -10.609 3.285 -12.312 1 88.38 129 HIS A O 1
ATOM 907 N N . ASP A 1 130 ? -10.414 4.938 -13.75 1 85.31 130 ASP A N 1
ATOM 908 C CA . ASP A 1 130 ? -8.984 4.754 -13.984 1 85.31 130 ASP A CA 1
ATOM 909 C C . ASP A 1 130 ? -8.172 5.836 -13.273 1 85.31 130 ASP A C 1
ATOM 911 O O . ASP A 1 130 ? -7.016 6.09 -13.633 1 85.31 130 ASP A O 1
ATOM 915 N N . ARG A 1 131 ? -8.719 6.398 -12.266 1 83.44 131 ARG A N 1
ATOM 916 C CA . ARG A 1 131 ? -8.016 7.461 -11.547 1 83.44 131 ARG A CA 1
ATOM 917 C C . ARG A 1 131 ? -6.91 6.887 -10.672 1 83.44 131 ARG A C 1
ATOM 919 O O . ARG A 1 131 ? -7.16 6.016 -9.828 1 83.44 131 ARG A O 1
ATOM 926 N N . VAL A 1 132 ? -5.754 7.293 -10.969 1 89.62 132 VAL A N 1
ATOM 927 C CA . VAL A 1 132 ? -4.582 6.93 -10.18 1 89.62 132 VAL A CA 1
ATOM 928 C C . VAL A 1 132 ? -4 8.18 -9.516 1 89.62 132 VAL A C 1
ATOM 930 O O . VAL A 1 132 ? -3.906 9.234 -10.141 1 89.62 132 VAL A O 1
ATOM 933 N N . TYR A 1 133 ? -3.826 8.141 -8.242 1 92.88 133 TYR A N 1
ATOM 934 C CA . TYR A 1 133 ? -3.08 9.148 -7.492 1 92.88 133 TYR A CA 1
ATOM 935 C C . TYR A 1 133 ? -1.586 8.852 -7.523 1 92.88 133 TYR A C 1
ATOM 937 O O . TYR A 1 133 ? -1.103 7.98 -6.801 1 92.88 133 TYR A O 1
ATOM 945 N N . GLN A 1 134 ? -0.884 9.648 -8.352 1 93.94 134 GLN A N 1
ATOM 946 C CA . GLN A 1 134 ? 0.48 9.242 -8.672 1 93.94 134 GLN A CA 1
ATOM 947 C C . GLN A 1 134 ? 1.495 10.234 -8.117 1 93.94 134 GLN A C 1
ATOM 949 O O . GLN A 1 134 ? 1.406 11.438 -8.375 1 93.94 134 GLN A O 1
ATOM 954 N N . THR A 1 135 ? 2.379 9.805 -7.375 1 96.38 135 THR A N 1
ATOM 955 C CA . THR A 1 135 ? 3.635 10.438 -6.988 1 96.38 135 THR A CA 1
ATOM 956 C C . THR A 1 135 ? 4.793 9.445 -7.086 1 96.38 135 THR A C 1
ATOM 958 O O . THR A 1 135 ? 5.07 8.711 -6.137 1 96.38 135 THR A O 1
ATOM 961 N N . SER A 1 136 ? 5.477 9.422 -8.227 1 95.62 136 SER A N 1
ATOM 962 C CA . SER A 1 136 ? 6.508 8.43 -8.531 1 95.62 136 SER A CA 1
ATOM 963 C C . SER A 1 136 ? 7.723 8.609 -7.625 1 95.62 136 SER A C 1
ATOM 965 O O . SER A 1 136 ? 7.812 9.586 -6.883 1 95.62 136 SER A O 1
ATOM 967 N N . PHE A 1 137 ? 8.68 7.684 -7.691 1 97.06 137 PHE A N 1
ATOM 968 C CA . PHE A 1 137 ? 9.93 7.812 -6.957 1 97.06 137 PHE A CA 1
ATOM 969 C C . PHE A 1 137 ? 10.656 9.102 -7.336 1 97.06 137 PHE A C 1
ATOM 971 O O . PHE A 1 137 ? 11.211 9.781 -6.477 1 97.06 137 PHE A O 1
ATOM 978 N N . GLU A 1 138 ? 10.617 9.391 -8.539 1 96.56 138 GLU A N 1
ATOM 979 C CA . GLU A 1 138 ? 11.25 10.602 -9.055 1 96.56 138 GLU A CA 1
ATOM 980 C C . GLU A 1 138 ? 10.57 11.852 -8.5 1 96.56 138 GLU A C 1
ATOM 982 O O . GLU A 1 138 ? 11.242 12.812 -8.109 1 96.56 138 GLU A O 1
ATOM 987 N N . ASP A 1 139 ? 9.273 11.859 -8.531 1 96.94 139 ASP A N 1
ATOM 988 C CA . ASP A 1 139 ? 8.516 12.969 -7.973 1 96.94 139 ASP A CA 1
ATOM 989 C C . ASP A 1 139 ? 8.859 13.195 -6.504 1 96.94 139 ASP A C 1
ATOM 991 O O . ASP A 1 139 ? 9.078 14.328 -6.074 1 96.94 139 ASP A O 1
ATOM 995 N N . VAL A 1 140 ? 8.891 12.117 -5.742 1 98.19 140 VAL A N 1
ATOM 996 C CA . VAL A 1 140 ? 9.164 12.195 -4.312 1 98.19 140 VAL A CA 1
ATOM 997 C C . VAL A 1 140 ? 10.578 12.734 -4.09 1 98.19 140 VAL A C 1
ATOM 999 O O . VAL A 1 140 ? 10.789 13.625 -3.266 1 98.19 140 VAL A O 1
ATOM 1002 N N . ALA A 1 141 ? 11.484 12.172 -4.863 1 98.06 141 ALA A N 1
ATOM 1003 C CA . ALA A 1 141 ? 12.867 12.625 -4.754 1 98.06 141 ALA A CA 1
ATOM 1004 C C . ALA A 1 141 ? 12.977 14.117 -5.055 1 98.06 141 ALA A C 1
ATOM 1006 O O . ALA A 1 141 ? 13.664 14.852 -4.344 1 98.06 141 ALA A O 1
ATOM 1007 N N . TRP A 1 142 ? 12.328 14.547 -6.078 1 98.06 142 TRP A N 1
ATOM 1008 C CA . TRP A 1 142 ? 12.336 15.961 -6.438 1 98.06 142 TRP A CA 1
ATOM 1009 C C . TRP A 1 142 ? 11.742 16.812 -5.32 1 98.06 142 TRP A C 1
ATOM 1011 O O . TRP A 1 142 ? 12.312 17.828 -4.941 1 98.06 142 TRP A O 1
ATOM 1021 N N . GLY A 1 143 ? 10.602 16.406 -4.824 1 98.38 143 GLY A N 1
ATOM 1022 C CA . GLY A 1 143 ? 9.961 17.141 -3.744 1 98.38 143 GLY A CA 1
ATOM 1023 C C . GLY A 1 143 ? 10.82 17.234 -2.5 1 98.38 143 GLY A C 1
ATOM 1024 O O . GLY A 1 143 ? 10.938 18.312 -1.907 1 98.38 143 GLY A O 1
ATOM 1025 N N . PHE A 1 144 ? 11.398 16.141 -2.113 1 98.62 144 PHE A N 1
ATOM 1026 C CA . PHE A 1 144 ? 12.258 16.125 -0.938 1 98.62 144 PHE A CA 1
ATOM 1027 C C . PHE A 1 144 ? 13.469 17.031 -1.145 1 98.62 144 PHE A C 1
ATOM 1029 O O . PHE A 1 144 ? 13.859 17.781 -0.239 1 98.62 144 PHE A O 1
ATOM 1036 N N . ALA A 1 145 ? 14.023 16.938 -2.312 1 98.44 145 ALA A N 1
ATOM 1037 C CA . ALA A 1 145 ? 15.164 17.797 -2.617 1 98.44 145 ALA A CA 1
ATOM 1038 C C . ALA A 1 145 ? 14.773 19.266 -2.549 1 98.44 145 ALA A C 1
ATOM 1040 O O . ALA A 1 145 ? 15.516 20.094 -2.012 1 98.44 145 ALA A O 1
ATOM 1041 N N . ALA A 1 146 ? 13.688 19.578 -3.1 1 98.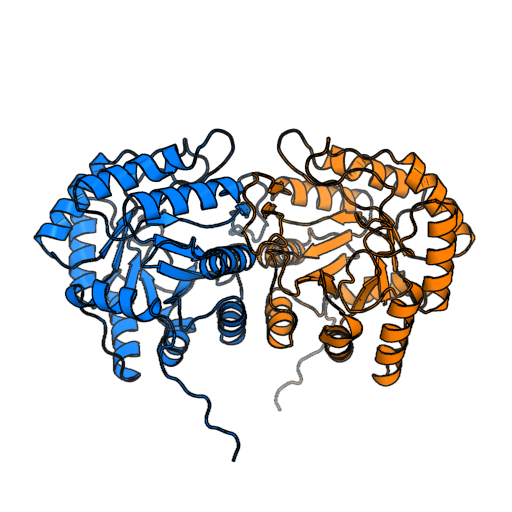31 146 ALA A N 1
ATOM 1042 C CA . ALA A 1 146 ? 13.195 20.953 -3.082 1 98.31 146 ALA A CA 1
ATOM 1043 C C . ALA A 1 146 ? 12.984 21.453 -1.65 1 98.31 146 ALA A C 1
ATOM 1045 O O . ALA A 1 146 ? 13.32 22.578 -1.32 1 98.31 146 ALA A O 1
ATOM 1046 N N . CYS A 1 147 ? 12.391 20.609 -0.819 1 98.31 147 CYS A N 1
ATOM 1047 C CA . CYS A 1 147 ? 12.211 20.938 0.59 1 98.31 147 CYS A CA 1
ATOM 1048 C C . CYS A 1 147 ? 13.547 21.219 1.266 1 98.31 147 CYS A C 1
ATOM 1050 O O . CYS A 1 147 ? 13.703 22.219 1.959 1 98.31 147 CYS A O 1
ATOM 1052 N N . ARG A 1 148 ? 14.492 20.375 1.027 1 97.62 148 ARG A N 1
ATOM 1053 C CA . ARG A 1 148 ? 15.805 20.531 1.648 1 97.62 148 ARG A CA 1
ATOM 1054 C C . ARG A 1 148 ? 16.484 21.812 1.192 1 97.62 148 ARG A C 1
ATOM 1056 O O . ARG A 1 148 ? 17.047 22.547 2.006 1 97.62 148 ARG A O 1
ATOM 1063 N N . GLN A 1 149 ? 16.406 22.031 -0.071 1 97.19 149 GLN A N 1
ATOM 1064 C CA . GLN A 1 149 ? 17.031 23.234 -0.627 1 97.19 149 GLN A CA 1
ATOM 1065 C C . GLN A 1 149 ? 16.406 24.5 -0.022 1 97.19 149 GLN A C 1
ATOM 1067 O O . GLN A 1 149 ? 17.109 25.5 0.188 1 97.19 149 GLN A O 1
ATOM 1072 N N . ALA A 1 150 ? 15.164 24.406 0.282 1 96.88 150 ALA A N 1
ATOM 1073 C CA . ALA A 1 150 ? 14.461 25.562 0.825 1 96.88 150 ALA A CA 1
ATOM 1074 C C . ALA A 1 150 ? 14.438 25.531 2.35 1 96.88 150 ALA A C 1
ATOM 1076 O O . ALA A 1 150 ? 13.836 26.391 2.99 1 96.88 150 ALA A O 1
ATOM 1077 N N . SER A 1 151 ? 14.992 24.516 2.979 1 95.44 151 SER A N 1
ATOM 1078 C CA . SER A 1 151 ? 15.016 24.312 4.426 1 95.44 151 SER A CA 1
ATOM 1079 C C . SER A 1 151 ? 13.602 24.25 4.992 1 95.44 151 SER A C 1
ATOM 1081 O O . SER A 1 151 ? 13.289 24.906 5.984 1 95.44 151 SER A O 1
ATOM 1083 N N . LEU A 1 152 ? 12.773 23.562 4.285 1 96.62 152 LEU A N 1
ATOM 1084 C CA . LEU A 1 152 ? 11.391 23.344 4.699 1 96.62 152 LEU A CA 1
ATOM 1085 C C . LEU A 1 152 ? 11.18 21.906 5.141 1 96.62 152 LEU A C 1
ATOM 1087 O O . LEU A 1 152 ? 11.742 20.969 4.551 1 96.62 152 LEU A O 1
ATOM 1091 N N . GLY A 1 153 ? 10.406 21.734 6.172 1 95.94 153 GLY A N 1
ATOM 1092 C CA . GLY A 1 153 ? 9.961 20.406 6.566 1 95.94 153 GLY A CA 1
ATOM 1093 C C . GLY A 1 153 ? 8.781 19.906 5.75 1 95.94 153 GLY A C 1
ATOM 1094 O O . GLY A 1 153 ? 8.273 20.625 4.887 1 95.94 153 GLY A O 1
ATOM 1095 N N . CYS A 1 154 ? 8.43 18.641 6.035 1 97.56 154 CYS A N 1
ATOM 1096 C CA . CYS A 1 154 ? 7.336 18.094 5.246 1 97.56 154 CYS A CA 1
ATOM 1097 C C . CYS A 1 154 ? 6.398 17.266 6.113 1 97.56 154 CYS A C 1
ATOM 1099 O O . CYS A 1 154 ? 6.758 16.891 7.23 1 97.56 154 CYS A O 1
ATOM 1101 N N . THR A 1 155 ? 5.203 17.188 5.75 1 98.31 155 THR A N 1
ATOM 1102 C CA . THR A 1 155 ? 4.207 16.266 6.281 1 98.31 155 THR A CA 1
ATOM 1103 C C . THR A 1 155 ? 3.811 15.234 5.227 1 98.31 155 THR A C 1
ATOM 1105 O O . THR A 1 155 ? 3.525 15.594 4.082 1 98.31 155 THR A O 1
ATOM 1108 N N . LEU A 1 156 ? 3.9 13.977 5.574 1 98.62 156 LEU A N 1
ATOM 1109 C CA . LEU A 1 156 ? 3.732 12.875 4.637 1 98.62 156 LEU A CA 1
ATOM 1110 C C . LEU A 1 156 ? 2.49 12.055 4.977 1 98.62 156 LEU A C 1
ATOM 1112 O O . LEU A 1 156 ? 2.336 11.594 6.109 1 98.62 156 LEU A O 1
ATOM 1116 N N . SER A 1 157 ? 1.609 11.945 4.062 1 98.25 157 SER A N 1
ATOM 1117 C CA . SER A 1 157 ? 0.504 11.008 4.219 1 98.25 157 SER A CA 1
ATOM 1118 C C . SER A 1 157 ? 0.878 9.625 3.695 1 98.25 157 SER A C 1
ATOM 1120 O O . SER A 1 157 ? 1.195 9.469 2.514 1 98.25 157 SER A O 1
ATOM 1122 N N . LEU A 1 158 ? 0.872 8.688 4.559 1 98.69 158 LEU A N 1
ATOM 1123 C CA . LEU A 1 158 ? 1.212 7.312 4.215 1 98.69 158 LEU A CA 1
ATOM 1124 C C . LEU A 1 158 ? -0.048 6.477 4 1 98.69 158 LEU A C 1
ATOM 1126 O O . LEU A 1 158 ? -0.649 5.996 4.965 1 98.69 158 LEU A O 1
ATOM 1130 N N . PHE A 1 159 ? -0.351 6.277 2.803 1 97.88 159 PHE A N 1
ATOM 1131 C CA . PHE A 1 159 ? -1.586 5.57 2.479 1 97.88 159 PHE A CA 1
ATOM 1132 C C . PHE A 1 159 ? -1.344 4.07 2.389 1 97.88 159 PHE A C 1
ATOM 1134 O O . PHE A 1 159 ? -2.242 3.273 2.672 1 97.88 159 PHE A O 1
ATOM 1141 N N . GLU A 1 160 ? -0.205 3.725 1.905 1 98.62 160 GLU A N 1
ATOM 1142 C CA . GLU A 1 160 ? 0.202 2.336 1.72 1 98.62 160 GLU A CA 1
ATOM 1143 C C . GLU A 1 160 ? 1.579 2.078 2.324 1 98.62 160 GLU A C 1
ATOM 1145 O O . GLU A 1 160 ? 2.414 2.982 2.391 1 98.62 160 GLU A O 1
ATOM 1150 N N . PRO A 1 161 ? 1.903 0.853 2.668 1 98.06 161 PRO A N 1
ATOM 1151 C CA . PRO A 1 161 ? 3.203 0.505 3.246 1 98.06 161 PRO A CA 1
ATOM 1152 C C . PRO A 1 161 ? 4.375 0.935 2.365 1 98.06 161 PRO A C 1
ATOM 1154 O O . PRO A 1 161 ? 5.43 1.319 2.879 1 98.06 161 PRO A O 1
ATOM 1157 N N . GLY A 1 162 ? 4.203 0.844 1.117 1 98.06 162 GLY A N 1
ATOM 1158 C CA . GLY A 1 162 ? 5.262 1.288 0.225 1 98.06 162 GLY A CA 1
ATOM 1159 C C . GLY A 1 162 ? 5.664 2.732 0.45 1 98.06 162 GLY A C 1
ATOM 1160 O O . GLY A 1 162 ? 6.828 3.094 0.265 1 98.06 162 GLY A O 1
ATOM 1161 N N . PHE A 1 163 ? 4.719 3.59 0.858 1 98.62 163 PHE A N 1
ATOM 1162 C CA . PHE A 1 163 ? 4.992 4.988 1.171 1 98.62 163 PHE A CA 1
ATOM 1163 C C . PHE A 1 163 ? 5.926 5.102 2.369 1 98.62 163 PHE A C 1
ATOM 1165 O O . PHE A 1 163 ? 6.879 5.883 2.346 1 98.62 163 PHE A O 1
ATOM 1172 N N . ALA A 1 164 ? 5.605 4.336 3.396 1 98.5 164 ALA A N 1
ATOM 1173 C CA . ALA A 1 164 ? 6.402 4.352 4.621 1 98.5 164 ALA A CA 1
ATOM 1174 C C . ALA A 1 164 ? 7.809 3.824 4.363 1 98.5 164 ALA A C 1
ATOM 1176 O O . ALA A 1 164 ? 8.789 4.363 4.887 1 98.5 164 ALA A O 1
ATOM 1177 N N . ARG A 1 165 ? 7.887 2.777 3.584 1 97.88 165 ARG A N 1
ATOM 1178 C CA . ARG A 1 165 ? 9.188 2.201 3.264 1 97.88 165 ARG A CA 1
ATOM 1179 C C . ARG A 1 165 ? 10.055 3.195 2.498 1 97.88 165 ARG A C 1
ATOM 1181 O O . ARG A 1 165 ? 11.258 3.289 2.736 1 97.88 165 ARG A O 1
ATOM 1188 N N . LEU A 1 166 ? 9.406 3.881 1.591 1 98.38 166 LEU A N 1
ATOM 1189 C CA . LEU A 1 166 ? 10.148 4.887 0.843 1 98.38 166 LEU A CA 1
ATOM 1190 C C . LEU A 1 166 ? 10.625 6.008 1.764 1 98.38 166 LEU A C 1
ATOM 1192 O O . LEU A 1 166 ? 11.773 6.445 1.675 1 98.38 166 LEU A O 1
ATOM 1196 N N . MET A 1 167 ? 9.75 6.496 2.619 1 98.38 167 MET A N 1
ATOM 1197 C CA . MET A 1 167 ? 10.109 7.5 3.615 1 98.38 167 MET A CA 1
ATOM 1198 C C . MET A 1 167 ? 11.328 7.051 4.422 1 98.38 167 MET A C 1
ATOM 1200 O O . MET A 1 167 ? 12.289 7.805 4.578 1 98.38 167 MET A O 1
ATOM 1204 N N . GLU A 1 168 ? 11.266 5.844 4.898 1 97.56 168 GLU A N 1
ATOM 1205 C CA . GLU A 1 168 ? 12.352 5.305 5.711 1 97.56 168 GLU A CA 1
ATOM 1206 C C . GLU A 1 168 ? 13.641 5.188 4.906 1 97.56 168 GLU A C 1
ATOM 1208 O O . GLU A 1 168 ? 14.727 5.441 5.426 1 97.56 168 GLU A O 1
ATOM 1213 N N . ALA A 1 169 ? 13.523 4.785 3.66 1 97.44 169 ALA A N 1
ATOM 1214 C CA . ALA A 1 169 ? 14.703 4.711 2.797 1 97.44 169 ALA A CA 1
ATOM 1215 C C . ALA A 1 169 ? 15.375 6.07 2.674 1 97.44 169 ALA A C 1
ATOM 1217 O O . ALA A 1 169 ? 16.609 6.168 2.74 1 97.44 169 ALA A O 1
ATOM 1218 N N . HIS A 1 170 ? 14.578 7.098 2.486 1 98 170 HIS A N 1
ATOM 1219 C CA . HIS A 1 170 ? 15.133 8.438 2.383 1 98 170 HIS A CA 1
ATOM 1220 C C . HIS A 1 170 ? 15.727 8.898 3.713 1 98 170 HIS A C 1
ATOM 1222 O O . HIS A 1 170 ? 16.719 9.625 3.736 1 98 170 HIS A O 1
ATOM 1228 N N . ARG A 1 171 ? 15.109 8.539 4.805 1 97.12 171 ARG A N 1
ATOM 1229 C CA . ARG A 1 171 ? 15.68 8.859 6.109 1 97.12 171 ARG A CA 1
ATOM 1230 C C . ARG A 1 171 ? 17.062 8.242 6.27 1 97.12 171 ARG A C 1
ATOM 1232 O O . ARG A 1 171 ? 18.016 8.922 6.645 1 97.12 171 ARG A O 1
ATOM 1239 N N . ARG A 1 172 ? 17.188 6.973 5.949 1 96.31 172 ARG A N 1
ATOM 1240 C CA . ARG A 1 172 ? 18.453 6.246 6.086 1 96.31 172 ARG A CA 1
ATOM 1241 C C . ARG A 1 172 ? 19.516 6.828 5.172 1 96.31 172 ARG A C 1
ATOM 1243 O O . ARG A 1 172 ? 20.703 6.848 5.523 1 96.31 172 ARG A O 1
ATOM 1250 N N . ALA A 1 173 ? 19.078 7.285 4.035 1 96.75 173 ALA A N 1
ATOM 1251 C CA . ALA A 1 173 ? 20 7.844 3.055 1 96.75 173 ALA A CA 1
ATOM 1252 C C . ALA A 1 173 ? 20.375 9.281 3.402 1 96.75 173 ALA A C 1
ATOM 1254 O O . ALA A 1 173 ? 21.219 9.891 2.744 1 96.75 173 ALA A O 1
ATOM 1255 N N . GLY A 1 174 ? 19.688 9.859 4.371 1 95.94 174 GLY A N 1
ATOM 1256 C CA . GLY A 1 174 ? 19.953 11.234 4.762 1 95.94 174 GLY A CA 1
ATOM 1257 C C . GLY A 1 174 ? 19.297 12.25 3.848 1 95.94 174 GLY A C 1
ATOM 1258 O O . GLY A 1 174 ? 19.703 13.414 3.816 1 95.94 174 GLY A O 1
ATOM 1259 N N . THR A 1 175 ? 18.281 11.805 3.068 1 97.31 175 THR A N 1
ATOM 1260 C CA . THR A 1 175 ? 17.688 12.695 2.078 1 97.31 175 THR A CA 1
ATOM 1261 C C . THR A 1 175 ? 16.266 13.055 2.461 1 97.31 175 THR A C 1
ATOM 1263 O O . THR A 1 175 ? 15.562 13.742 1.713 1 97.31 175 THR A O 1
ATOM 1266 N N . LEU A 1 176 ? 15.758 12.625 3.604 1 97.62 176 LEU A N 1
ATOM 1267 C CA . LEU A 1 176 ? 14.445 13 4.105 1 97.62 176 LEU A CA 1
ATOM 1268 C C . LEU A 1 176 ? 14.469 14.406 4.695 1 97.62 176 LEU A C 1
ATOM 1270 O O . LEU A 1 176 ? 15.273 14.695 5.582 1 97.62 176 LEU A O 1
ATOM 1274 N N . PRO A 1 177 ? 13.617 15.266 4.156 1 96.81 177 PRO A N 1
ATOM 1275 C CA . PRO A 1 177 ? 13.594 16.609 4.73 1 96.81 177 PRO A CA 1
ATOM 1276 C C . PRO A 1 177 ? 13.273 16.609 6.223 1 96.81 177 PRO A C 1
ATOM 1278 O O . PRO A 1 177 ? 12.523 15.758 6.699 1 96.81 177 PRO A O 1
ATOM 1281 N N . GLN A 1 178 ? 13.867 17.562 6.883 1 94.12 178 GLN A N 1
ATOM 1282 C CA . GLN A 1 178 ? 13.578 17.797 8.297 1 94.12 178 GLN A CA 1
ATOM 1283 C C . GLN A 1 178 ? 13.07 19.203 8.531 1 94.12 178 GLN A C 1
ATOM 1285 O O . GLN A 1 178 ? 13.531 20.156 7.891 1 94.12 178 GLN A O 1
ATOM 1290 N N . PRO A 1 179 ? 12.125 19.328 9.539 1 95.19 179 PRO A N 1
ATOM 1291 C CA . PRO A 1 179 ? 11.43 18.281 10.273 1 95.19 179 PRO A CA 1
ATOM 1292 C C . PRO A 1 179 ? 10.43 17.516 9.406 1 95.19 179 PRO A C 1
ATOM 1294 O O . PRO A 1 179 ? 10.086 17.969 8.312 1 95.19 179 PRO A O 1
ATOM 1297 N N . VAL A 1 180 ? 10.031 16.312 9.844 1 96.88 180 VAL A N 1
ATOM 1298 C CA . VAL A 1 180 ? 9.062 15.492 9.125 1 96.88 180 VAL A CA 1
ATOM 1299 C C . VAL A 1 180 ? 7.957 15.047 10.078 1 96.88 180 VAL A C 1
ATOM 1301 O O . VAL A 1 180 ? 8.195 14.828 11.266 1 96.88 180 VAL A O 1
ATOM 1304 N N . LEU A 1 181 ? 6.762 15.023 9.602 1 97.44 181 LEU A N 1
ATOM 1305 C CA . LEU A 1 181 ? 5.598 14.477 10.289 1 97.44 181 LEU A CA 1
ATOM 1306 C C . LEU A 1 181 ? 4.875 13.453 9.422 1 97.44 181 LEU A C 1
ATOM 1308 O O . LEU A 1 181 ? 4.422 13.781 8.32 1 97.44 181 LEU A O 1
ATOM 1312 N N . ALA A 1 182 ? 4.797 12.211 9.891 1 98.19 182 ALA A N 1
ATOM 1313 C CA . ALA A 1 182 ? 4.18 11.133 9.117 1 98.19 182 ALA A CA 1
ATOM 1314 C C . ALA A 1 182 ? 2.742 10.891 9.57 1 98.19 182 ALA A C 1
ATOM 1316 O O . ALA A 1 182 ? 2.467 10.797 10.766 1 98.19 182 ALA A O 1
ATOM 1317 N N . LYS A 1 183 ? 1.898 10.812 8.656 1 98.62 183 LYS A N 1
ATOM 1318 C CA . LYS A 1 183 ? 0.502 10.492 8.938 1 98.62 183 LYS A CA 1
ATOM 1319 C C . LYS A 1 183 ? 0.163 9.078 8.477 1 98.62 183 LYS A C 1
ATOM 1321 O O . LYS A 1 183 ? 0.152 8.797 7.281 1 98.62 183 LYS A O 1
ATOM 1326 N N . LEU A 1 184 ? -0.095 8.242 9.422 1 98.69 184 LEU A N 1
ATOM 1327 C CA . LEU A 1 184 ? -0.572 6.898 9.109 1 98.69 184 LEU A CA 1
ATOM 1328 C C . LEU A 1 184 ? -2.047 6.918 8.727 1 98.69 184 LEU A C 1
ATOM 1330 O O . LEU A 1 184 ? -2.914 7.133 9.578 1 98.69 184 LEU A O 1
ATOM 1334 N N . GLU A 1 185 ? -2.301 6.703 7.48 1 98 185 GLU A N 1
ATOM 1335 C CA . GLU A 1 185 ? -3.67 6.777 6.98 1 98 185 GLU A CA 1
ATOM 1336 C C . GLU A 1 185 ? -4.406 5.457 7.188 1 98 185 GLU A C 1
ATOM 1338 O O . GLU A 1 185 ? -3.932 4.402 6.758 1 98 185 GLU A O 1
ATOM 1343 N N . PHE A 1 186 ? -5.516 5.527 7.836 1 98.12 186 PHE A N 1
ATOM 1344 C CA . PHE A 1 186 ? -6.402 4.383 8.016 1 98.12 186 PHE A CA 1
ATOM 1345 C C . PHE A 1 186 ? -7.754 4.633 7.363 1 98.12 186 PHE A C 1
ATOM 1347 O O . PHE A 1 186 ? -8.156 5.785 7.18 1 98.12 186 PHE A O 1
ATOM 1354 N N . SER A 1 187 ? -8.367 3.545 7.02 1 94.12 187 SER A N 1
ATOM 1355 C CA . SER A 1 187 ? -9.727 3.58 6.496 1 94.12 187 SER A CA 1
ATOM 1356 C C . SER A 1 187 ? -10.648 2.65 7.285 1 94.12 187 SER A C 1
ATOM 1358 O O . SER A 1 187 ? -10.25 1.549 7.664 1 94.12 187 SER A O 1
ATOM 1360 N N . ALA A 1 188 ? -11.875 3.115 7.535 1 90.38 188 ALA A N 1
ATOM 1361 C CA . ALA A 1 188 ? -12.836 2.279 8.242 1 90.38 188 ALA A CA 1
ATOM 1362 C C . ALA A 1 188 ? -13.492 1.275 7.301 1 90.38 188 ALA A C 1
ATOM 1364 O O . ALA A 1 188 ? -14.211 0.373 7.742 1 90.38 188 ALA A O 1
ATOM 1365 N N . GLY A 1 189 ? -13.227 1.363 6.023 1 82.94 189 GLY A N 1
ATOM 1366 C CA . GLY A 1 189 ? -13.695 0.268 5.191 1 82.94 189 GLY A CA 1
ATOM 1367 C C . GLY A 1 189 ? -14.133 0.715 3.807 1 82.94 189 GLY A C 1
ATOM 1368 O O . GLY A 1 189 ? -14.07 -0.062 2.852 1 82.94 189 GLY A O 1
ATOM 1369 N N . ARG A 1 190 ? -14.5 1.905 3.633 1 89.62 190 ARG A N 1
ATOM 1370 C CA . ARG A 1 190 ? -15.008 2.324 2.33 1 89.62 190 ARG A CA 1
ATOM 1371 C C . ARG A 1 190 ? -13.867 2.703 1.393 1 89.62 190 ARG A C 1
ATOM 1373 O O . ARG A 1 190 ? -13.914 2.406 0.197 1 89.62 190 ARG A O 1
ATOM 1380 N N . ARG A 1 191 ? -12.945 3.434 1.938 1 94.25 191 ARG A N 1
ATOM 1381 C CA . ARG A 1 191 ? -11.781 3.789 1.124 1 94.25 191 ARG A CA 1
ATOM 1382 C C . ARG A 1 191 ? -10.883 2.58 0.892 1 94.25 191 ARG A C 1
ATOM 1384 O O . ARG A 1 191 ? -10.672 1.773 1.8 1 94.25 191 ARG A O 1
ATOM 1391 N N . LEU A 1 192 ? -10.438 2.438 -0.243 1 96.62 192 LEU A N 1
ATOM 1392 C CA . LEU A 1 192 ? -9.727 1.231 -0.639 1 96.62 192 LEU A CA 1
ATOM 1393 C C . LEU A 1 192 ? -8.219 1.439 -0.543 1 96.62 192 LEU A C 1
ATOM 1395 O O . LEU A 1 192 ? -7.504 1.322 -1.543 1 96.62 192 LEU A O 1
ATOM 1399 N N . PHE A 1 193 ? -7.727 1.759 0.646 1 96.94 193 PHE A N 1
ATOM 1400 C CA . PHE A 1 193 ? -6.305 1.866 0.956 1 96.94 193 PHE A CA 1
ATOM 1401 C C . PHE A 1 193 ? -6.051 1.57 2.428 1 96.94 193 PHE A C 1
ATOM 1403 O O . PHE A 1 193 ? -6.992 1.469 3.219 1 96.94 193 PHE A O 1
ATOM 1410 N N . GLY A 1 194 ? -4.836 1.338 2.729 1 97 194 GLY A N 1
ATOM 1411 C CA . GLY A 1 194 ? -4.355 1.351 4.102 1 97 194 GLY A CA 1
ATOM 1412 C C . GLY A 1 194 ? -4.754 0.115 4.883 1 97 194 GLY A C 1
ATOM 1413 O O . GLY A 1 194 ? -5.324 -0.825 4.324 1 97 194 GLY A O 1
ATOM 1414 N N . LEU A 1 195 ? -4.418 0.081 6.184 1 97.81 195 LEU A N 1
ATOM 1415 C CA . LEU A 1 195 ? -4.602 -1.052 7.086 1 97.81 195 LEU A CA 1
ATOM 1416 C C . LEU A 1 195 ? -5.859 -0.877 7.93 1 97.81 195 LEU A C 1
ATOM 1418 O O . LEU A 1 195 ? -6.504 0.172 7.879 1 97.81 195 LEU A O 1
ATOM 1422 N N . ALA A 1 196 ? -6.246 -1.912 8.586 1 97.12 196 ALA A N 1
ATOM 1423 C CA . ALA A 1 196 ? -7.406 -1.85 9.469 1 97.12 196 ALA A CA 1
ATOM 1424 C C . ALA A 1 196 ? -7.145 -0.921 10.656 1 97.12 196 ALA A C 1
ATOM 1426 O O . ALA A 1 196 ? -6.047 -0.916 11.211 1 97.12 196 ALA A O 1
ATOM 1427 N N . PRO A 1 197 ? -8.109 -0.136 11.039 1 97.25 197 PRO A N 1
ATOM 1428 C CA . PRO A 1 197 ? -7.922 0.858 12.102 1 97.25 197 PRO A CA 1
ATOM 1429 C C . PRO A 1 197 ? -7.988 0.248 13.5 1 97.25 197 PRO A C 1
ATOM 1431 O O . PRO A 1 197 ? -8.906 0.551 14.266 1 97.25 197 PRO A O 1
ATOM 1434 N N . ASP A 1 198 ? -7.02 -0.557 13.898 1 97.25 198 ASP A N 1
ATOM 1435 C CA . ASP A 1 198 ? -6.934 -1.225 15.188 1 97.25 198 ASP A CA 1
ATOM 1436 C C . ASP A 1 198 ? -5.48 -1.37 15.633 1 97.25 198 ASP A C 1
ATOM 1438 O O . ASP A 1 198 ? -4.57 -0.836 14.992 1 97.25 198 ASP A O 1
ATOM 1442 N N . ALA A 1 199 ? -5.285 -2.002 16.766 1 97.94 199 ALA A N 1
ATOM 1443 C CA . ALA A 1 199 ? -3.959 -2.123 17.359 1 97.94 199 ALA A CA 1
ATOM 1444 C C . ALA A 1 199 ? -2.998 -2.846 16.422 1 97.94 199 ALA A C 1
ATOM 1446 O O . ALA A 1 199 ? -1.824 -2.484 16.328 1 97.94 199 ALA A O 1
ATOM 1447 N N . THR A 1 200 ? -3.475 -3.875 15.727 1 98.19 200 THR A N 1
ATOM 1448 C CA . THR A 1 200 ? -2.65 -4.629 14.789 1 98.19 200 THR A CA 1
ATOM 1449 C C . THR A 1 200 ? -2.191 -3.738 13.641 1 98.19 200 THR A C 1
ATOM 1451 O O . THR A 1 200 ? -1.023 -3.775 13.242 1 98.19 200 THR A O 1
ATOM 1454 N N . GLY A 1 201 ? -3.111 -2.953 13.117 1 98.25 201 GLY A N 1
ATOM 1455 C CA . GLY A 1 201 ? -2.77 -2.027 12.055 1 98.25 201 GLY A CA 1
ATOM 1456 C C . GLY A 1 201 ? -1.721 -1.009 12.461 1 98.25 201 GLY A C 1
ATOM 1457 O O . GLY A 1 201 ? -0.756 -0.775 11.727 1 98.25 201 GLY A O 1
ATOM 1458 N N . VAL A 1 202 ? -1.898 -0.403 13.641 1 98.56 202 VAL A N 1
ATOM 1459 C CA . VAL A 1 202 ? -0.938 0.582 14.125 1 98.56 202 VAL A CA 1
ATOM 1460 C C . VAL A 1 202 ? 0.43 -0.074 14.297 1 98.56 202 VAL A C 1
ATOM 1462 O O . VAL A 1 202 ? 1.449 0.479 13.883 1 98.56 202 VAL A O 1
ATOM 1465 N N . ALA A 1 203 ? 0.433 -1.266 14.891 1 98.38 203 ALA A N 1
ATOM 1466 C CA . ALA A 1 203 ? 1.688 -1.98 15.102 1 98.38 203 ALA A CA 1
ATOM 1467 C C . ALA A 1 203 ? 2.385 -2.275 13.773 1 98.38 203 ALA A C 1
ATOM 1469 O O . ALA A 1 203 ? 3.607 -2.16 13.672 1 98.38 203 ALA A O 1
ATOM 1470 N N . ALA A 1 204 ? 1.634 -2.688 12.82 1 98.5 204 ALA A N 1
ATOM 1471 C CA . ALA A 1 204 ? 2.201 -3.018 11.516 1 98.5 204 ALA A CA 1
ATOM 1472 C C . ALA A 1 204 ? 2.832 -1.789 10.867 1 98.5 204 ALA A C 1
ATOM 1474 O O . ALA A 1 204 ? 3.904 -1.879 10.266 1 98.5 204 ALA A O 1
ATOM 1475 N N . TRP A 1 205 ? 2.184 -0.671 10.961 1 98.44 205 TRP A N 1
ATOM 1476 C CA . TRP A 1 205 ? 2.754 0.571 10.453 1 98.44 205 TRP A CA 1
ATOM 1477 C C . TRP A 1 205 ? 4.086 0.875 11.125 1 98.44 205 TRP A C 1
ATOM 1479 O O . TRP A 1 205 ? 5.078 1.17 10.453 1 98.44 205 TRP A O 1
ATOM 1489 N N . LEU A 1 206 ? 4.074 0.785 12.422 1 98.19 206 LEU A N 1
ATOM 1490 C CA . LEU A 1 206 ? 5.219 1.231 13.211 1 98.19 206 LEU A CA 1
ATOM 1491 C C . LEU A 1 206 ? 6.414 0.304 13.008 1 98.19 206 LEU A C 1
ATOM 1493 O O . LEU A 1 206 ? 7.543 0.649 13.367 1 98.19 206 LEU A O 1
ATOM 1497 N N . ARG A 1 207 ? 6.191 -0.854 12.367 1 97.25 207 ARG A N 1
ATOM 1498 C CA . ARG A 1 207 ? 7.27 -1.778 12.031 1 97.25 207 ARG A CA 1
ATOM 1499 C C . ARG A 1 207 ? 8.031 -1.305 10.797 1 97.25 207 ARG A C 1
ATOM 1501 O O . ARG A 1 207 ? 9.117 -1.809 10.5 1 97.25 207 ARG A O 1
ATOM 1508 N N . LEU A 1 208 ? 7.543 -0.358 10.102 1 97.88 208 LEU A N 1
ATOM 1509 C CA . LEU A 1 208 ? 8.047 -0.069 8.758 1 97.88 208 LEU A CA 1
ATOM 1510 C C . LEU A 1 208 ? 9.039 1.087 8.789 1 97.88 208 LEU A C 1
ATOM 1512 O O . LEU A 1 208 ? 9.719 1.354 7.797 1 97.88 208 LEU A O 1
ATOM 1516 N N . PHE A 1 209 ? 9.062 1.788 9.883 1 97.31 209 PHE A N 1
ATOM 1517 C CA . PHE A 1 209 ? 10 2.904 10 1 97.31 209 PHE A CA 1
ATOM 1518 C C . PHE A 1 209 ? 10.391 3.135 11.453 1 97.31 209 PHE A C 1
ATOM 1520 O O . PHE A 1 209 ? 9.836 2.506 12.359 1 97.31 209 PHE A O 1
ATOM 1527 N N . ASP A 1 210 ? 11.406 3.949 11.727 1 96.62 210 ASP A N 1
ATOM 1528 C CA . ASP A 1 210 ? 11.875 4.273 13.07 1 96.62 210 ASP A CA 1
ATOM 1529 C C . ASP A 1 210 ? 11.016 5.371 13.695 1 96.62 210 ASP A C 1
ATOM 1531 O O . ASP A 1 210 ? 11.297 6.559 13.531 1 96.62 210 ASP A O 1
ATOM 1535 N N . ALA A 1 211 ? 10.062 4.93 14.484 1 94.62 211 ALA A N 1
ATOM 1536 C CA . ALA A 1 211 ? 9.078 5.84 15.07 1 94.62 211 ALA A CA 1
ATOM 1537 C C . ALA A 1 211 ? 9.711 6.719 16.141 1 94.62 211 ALA A C 1
ATOM 1539 O O . ALA A 1 211 ? 9.102 7.688 16.594 1 94.62 211 ALA A O 1
ATOM 1540 N N . ARG A 1 212 ? 10.922 6.426 16.531 1 91.94 212 ARG A N 1
ATOM 1541 C CA . ARG A 1 212 ? 11.641 7.273 17.469 1 91.94 212 ARG A CA 1
ATOM 1542 C C . ARG A 1 212 ? 12.25 8.484 16.766 1 91.94 212 ARG A C 1
ATOM 1544 O O . ARG A 1 212 ? 12.562 9.492 17.406 1 91.94 212 ARG A O 1
ATOM 1551 N N . ARG A 1 213 ? 12.367 8.336 15.469 1 94 213 ARG A N 1
ATOM 1552 C CA . ARG A 1 213 ? 13.047 9.375 14.703 1 94 213 ARG A CA 1
ATOM 1553 C C . ARG A 1 213 ? 12.062 10.156 13.844 1 94 213 ARG A C 1
ATOM 1555 O O . ARG A 1 213 ? 12.367 11.258 13.383 1 94 213 ARG A O 1
ATOM 1562 N N . ILE A 1 214 ? 10.969 9.617 13.625 1 96.31 214 ILE A N 1
ATOM 1563 C CA . ILE A 1 214 ? 9.953 10.266 12.812 1 96.31 214 ILE A CA 1
ATOM 1564 C C . ILE A 1 214 ? 8.656 10.398 13.602 1 96.31 214 ILE A C 1
ATOM 1566 O O . ILE A 1 214 ? 7.973 9.406 13.859 1 96.31 214 ILE A O 1
ATOM 1570 N N . PRO A 1 215 ? 8.328 11.641 14.031 1 96.75 215 PRO A N 1
ATOM 1571 C CA . PRO A 1 215 ? 7.008 11.797 14.648 1 96.75 215 PRO A CA 1
ATOM 1572 C C . PRO A 1 215 ? 5.871 11.336 13.742 1 96.75 215 PRO A C 1
ATOM 1574 O O . PRO A 1 215 ? 5.93 11.531 12.523 1 96.75 215 PRO A O 1
ATOM 1577 N N . TRP A 1 216 ? 4.848 10.719 14.367 1 97.56 216 TRP A N 1
ATOM 1578 C CA . TRP A 1 216 ? 3.775 10.141 13.57 1 97.56 216 TRP A CA 1
ATOM 1579 C C . TRP A 1 216 ? 2.414 10.422 14.195 1 97.56 216 TRP A C 1
ATOM 1581 O O . TRP A 1 216 ? 2.318 10.656 15.398 1 97.56 216 TRP A O 1
ATOM 1591 N N . MET A 1 217 ? 1.415 10.469 13.383 1 98.38 217 MET A N 1
ATOM 1592 C CA . MET A 1 217 ? 0.034 10.617 13.836 1 98.38 217 MET A CA 1
ATOM 1593 C C . MET A 1 217 ? -0.884 9.641 13.102 1 98.38 217 MET A C 1
ATOM 1595 O O . MET A 1 217 ? -0.532 9.125 12.039 1 98.38 217 MET A O 1
ATOM 1599 N N . VAL A 1 218 ? -2.01 9.344 13.688 1 98.69 218 VAL A N 1
ATOM 1600 C CA . VAL A 1 218 ? -3.016 8.508 13.047 1 98.69 218 VAL A CA 1
ATOM 1601 C C . VAL A 1 218 ? -4.148 9.375 12.508 1 98.69 218 VAL A C 1
ATOM 1603 O O . VAL A 1 218 ? -4.488 10.398 13.102 1 98.69 218 VAL A O 1
ATOM 1606 N N . THR A 1 219 ? -4.648 9.016 11.43 1 97.69 219 THR A N 1
ATOM 1607 C CA . THR A 1 219 ? -5.879 9.555 10.867 1 97.69 219 THR A CA 1
ATOM 1608 C C . THR A 1 219 ? -6.801 8.43 10.406 1 97.69 219 THR A C 1
ATOM 1610 O O . THR A 1 219 ? -6.355 7.293 10.211 1 97.69 219 THR A O 1
ATOM 1613 N N . LEU A 1 220 ? -8.07 8.688 10.367 1 97.75 220 LEU A N 1
ATOM 1614 C CA . LEU A 1 220 ? -9.062 7.688 9.984 1 97.75 220 LEU A CA 1
ATOM 1615 C C . LEU A 1 220 ? -10.094 8.281 9.023 1 97.75 220 LEU A C 1
ATOM 1617 O O . LEU A 1 220 ? -10.836 9.195 9.391 1 97.75 220 LEU A O 1
ATOM 1621 N N . ARG A 1 221 ? -10.023 7.762 7.855 1 95.38 221 ARG A N 1
ATOM 1622 C CA . ARG A 1 221 ? -11.055 8.148 6.902 1 95.38 221 ARG A CA 1
ATOM 1623 C C . ARG A 1 221 ? -12.344 7.367 7.137 1 95.38 221 ARG A C 1
ATOM 1625 O O . ARG A 1 221 ? -12.305 6.164 7.398 1 95.38 221 ARG A O 1
ATOM 1632 N N . ASP A 1 222 ? -13.5 8.07 7.137 1 89.75 222 ASP A N 1
ATOM 1633 C CA . ASP A 1 222 ? -14.852 7.523 7.176 1 89.75 222 ASP A CA 1
ATOM 1634 C C . ASP A 1 222 ? -15.141 6.863 8.523 1 89.75 222 ASP A C 1
ATOM 1636 O O . ASP A 1 222 ? -15.906 5.902 8.602 1 89.75 222 ASP A O 1
ATOM 1640 N N . GLY A 1 223 ? -14.445 7.238 9.469 1 94.06 223 GLY A N 1
ATOM 1641 C CA . GLY A 1 223 ? -14.664 6.762 10.828 1 94.06 223 GLY A CA 1
ATOM 1642 C C . GLY A 1 223 ? -14.414 7.828 11.875 1 94.06 223 GLY A C 1
ATOM 1643 O O . GLY A 1 223 ? -14.266 9.008 11.555 1 94.06 223 GLY A O 1
ATOM 1644 N N . ASP A 1 224 ? -14.516 7.375 13.109 1 95.5 224 ASP A N 1
ATOM 1645 C CA . ASP A 1 224 ? -14.25 8.258 14.242 1 95.5 224 ASP A CA 1
ATOM 1646 C C . ASP A 1 224 ? -12.93 7.898 14.922 1 95.5 224 ASP A C 1
ATOM 1648 O O . ASP A 1 224 ? -12.875 6.973 15.734 1 95.5 224 ASP A O 1
ATOM 1652 N N . VAL A 1 225 ? -11.93 8.641 14.617 1 95.62 225 VAL A N 1
ATOM 1653 C CA . VAL A 1 225 ? -10.586 8.344 15.109 1 95.62 225 VAL A CA 1
ATOM 1654 C C . VAL A 1 225 ? -10.555 8.469 16.625 1 95.62 225 VAL A C 1
ATOM 1656 O O . VAL A 1 225 ? -9.828 7.738 17.297 1 95.62 225 VAL A O 1
ATOM 1659 N N . GLY A 1 226 ? -11.312 9.375 17.172 1 94.38 226 GLY A N 1
ATOM 1660 C CA . GLY A 1 226 ? -11.367 9.586 18.609 1 94.38 226 GLY A CA 1
ATOM 1661 C C . GLY A 1 226 ? -11.875 8.375 19.375 1 94.38 226 GLY A C 1
ATOM 1662 O O . GLY A 1 226 ? -11.438 8.109 20.484 1 94.38 226 GLY A O 1
ATOM 1663 N N . ARG A 1 227 ? -12.656 7.586 18.688 1 92.25 227 ARG A N 1
ATOM 1664 C CA . ARG A 1 227 ? -13.266 6.438 19.328 1 92.25 227 ARG A CA 1
ATOM 1665 C C . ARG A 1 227 ? -12.531 5.148 18.984 1 92.25 227 ARG A C 1
ATOM 1667 O O . ARG A 1 227 ? -12.859 4.078 19.5 1 92.25 227 ARG A O 1
ATOM 1674 N N . SER A 1 228 ? -11.609 5.297 18.125 1 92.5 228 SER A N 1
ATOM 1675 C CA . SER A 1 228 ? -10.953 4.09 17.625 1 92.5 228 SER A CA 1
ATOM 1676 C C . SER A 1 228 ? -9.445 4.133 17.891 1 92.5 228 SER A C 1
ATOM 1678 O O . SER A 1 228 ? -8.961 3.531 18.859 1 92.5 228 SER A O 1
ATOM 1680 N N . LEU A 1 229 ? -8.75 5.016 17.266 1 97.88 229 LEU A N 1
ATOM 1681 C CA . LEU A 1 229 ? -7.293 4.918 17.172 1 97.88 229 LEU A CA 1
ATOM 1682 C C . LEU A 1 229 ? -6.621 5.926 18.109 1 97.88 229 LEU A C 1
ATOM 1684 O O . LEU A 1 229 ? -5.473 5.734 18.5 1 97.88 229 LEU A O 1
ATOM 1688 N N . ALA A 1 230 ? -7.309 6.988 18.453 1 98.5 230 ALA A N 1
ATOM 1689 C CA . ALA A 1 230 ? -6.676 8.125 19.109 1 98.5 230 ALA A CA 1
ATOM 1690 C C . ALA A 1 230 ? -6.035 7.703 20.422 1 98.5 230 ALA A C 1
ATOM 1692 O O . ALA A 1 230 ? -4.863 7.996 20.672 1 98.5 230 ALA A O 1
ATOM 1693 N N . GLY A 1 231 ? -6.797 7.008 21.266 1 98.19 231 GLY A N 1
ATOM 1694 C CA . GLY A 1 231 ? -6.254 6.57 22.547 1 98.19 231 GLY A CA 1
ATOM 1695 C C . GLY A 1 231 ? -5.02 5.699 22.406 1 98.19 231 GLY A C 1
ATOM 1696 O O . GLY A 1 231 ? -4.043 5.875 23.125 1 98.19 231 GLY A O 1
ATOM 1697 N N . LEU A 1 232 ? -5.098 4.809 21.5 1 98.06 232 LEU A N 1
ATOM 1698 C CA . LEU A 1 232 ? -3.98 3.906 21.234 1 98.06 232 LEU A CA 1
ATOM 1699 C C . LEU A 1 232 ? -2.752 4.684 20.781 1 98.06 232 LEU A C 1
ATOM 1701 O O . LEU A 1 232 ? -1.644 4.445 21.266 1 98.06 232 LEU A O 1
ATOM 1705 N N . ALA A 1 233 ? -2.918 5.562 19.828 1 98.31 233 ALA A N 1
ATOM 1706 C CA . ALA A 1 233 ? -1.811 6.359 19.312 1 98.31 233 ALA A CA 1
ATOM 1707 C C . ALA A 1 233 ? -1.165 7.191 20.406 1 98.31 233 ALA A C 1
ATOM 1709 O O . ALA A 1 233 ? 0.061 7.215 20.547 1 98.31 233 ALA A O 1
ATOM 1710 N N . ILE A 1 234 ? -1.979 7.82 21.188 1 98 234 ILE A N 1
ATOM 1711 C CA . ILE A 1 234 ? -1.495 8.672 22.281 1 98 234 ILE A CA 1
ATOM 1712 C C . ILE A 1 234 ? -0.661 7.844 23.25 1 98 234 ILE A C 1
ATOM 1714 O O . ILE A 1 234 ? 0.45 8.234 23.609 1 98 234 ILE A O 1
ATOM 1718 N N . ARG A 1 235 ? -1.12 6.684 23.625 1 97 235 ARG A N 1
ATOM 1719 C CA . ARG A 1 235 ? -0.429 5.824 24.578 1 97 235 ARG A CA 1
ATOM 1720 C C . ARG A 1 235 ? 0.883 5.305 24 1 97 235 ARG A C 1
ATOM 1722 O O . ARG A 1 235 ? 1.834 5.043 24.734 1 97 235 ARG A O 1
ATOM 1729 N N . ARG A 1 236 ? 0.923 5.234 22.688 1 96.44 236 ARG A N 1
ATOM 1730 C CA . ARG A 1 236 ? 2.109 4.699 22.031 1 96.44 236 ARG A CA 1
ATOM 1731 C C . ARG A 1 236 ? 3.074 5.816 21.641 1 96.44 236 ARG A C 1
ATOM 1733 O O . ARG A 1 236 ? 4.062 5.578 20.938 1 96.44 236 ARG A O 1
ATOM 1740 N N . GLY A 1 237 ? 2.787 6.973 22 1 94.94 237 GLY A N 1
ATOM 1741 C CA . GLY A 1 237 ? 3.699 8.086 21.781 1 94.94 237 GLY A CA 1
ATOM 1742 C C . GLY A 1 237 ? 3.43 8.836 20.484 1 94.94 237 GLY A C 1
ATOM 1743 O O . GLY A 1 237 ? 4.203 9.719 20.109 1 94.94 237 GLY A O 1
ATOM 1744 N N . GLY A 1 238 ? 2.354 8.484 19.812 1 97.25 238 GLY A N 1
ATOM 1745 C CA . GLY A 1 238 ? 1.993 9.156 18.578 1 97.25 238 GLY A CA 1
ATOM 1746 C C . GLY A 1 238 ? 1.057 10.328 18.781 1 97.25 238 GLY A C 1
ATOM 1747 O O . GLY A 1 238 ? 0.778 10.719 19.922 1 97.25 238 GLY A O 1
ATOM 1748 N N . HIS A 1 239 ? 0.683 10.938 17.703 1 98.25 239 HIS A N 1
ATOM 1749 C CA . HIS A 1 239 ? -0.21 12.094 17.672 1 98.25 239 HIS A CA 1
ATOM 1750 C C . HIS A 1 239 ? -1.474 11.789 16.875 1 98.25 239 HIS A C 1
ATOM 1752 O O . HIS A 1 239 ? -1.692 10.648 16.453 1 98.25 239 HIS A O 1
ATOM 1758 N N . VAL A 1 240 ? -2.404 12.828 16.766 1 98.75 240 VAL A N 1
ATOM 1759 C CA . VAL A 1 240 ? -3.705 12.492 16.188 1 98.75 240 VAL A CA 1
ATOM 1760 C C . VAL A 1 240 ? -4.141 13.586 15.211 1 98.75 240 VAL A C 1
ATOM 1762 O O . VAL A 1 240 ? -4.047 14.773 15.523 1 98.75 240 VAL A O 1
ATOM 1765 N N . ARG A 1 241 ? -4.512 13.164 14.078 1 98.81 241 ARG A N 1
ATOM 1766 C CA . ARG A 1 241 ? -5.227 14.016 13.133 1 98.81 241 ARG A CA 1
ATOM 1767 C C . ARG A 1 241 ? -6.727 13.734 13.172 1 98.81 241 ARG A C 1
ATOM 1769 O O . ARG A 1 241 ? -7.152 12.578 13.117 1 98.81 241 ARG A O 1
ATOM 1776 N N . VAL A 1 242 ? -7.477 14.766 13.25 1 98.25 242 VAL A N 1
ATOM 1777 C CA . VAL A 1 242 ? -8.93 14.68 13.266 1 98.25 242 VAL A CA 1
ATOM 1778 C C . VAL A 1 242 ? -9.523 15.82 12.438 1 98.25 242 VAL A C 1
ATOM 1780 O O . VAL A 1 242 ? -8.789 16.594 11.828 1 98.25 242 VAL A O 1
ATOM 1783 N N . GLY A 1 243 ? -10.836 15.891 12.312 1 98.38 243 GLY A N 1
ATOM 1784 C CA . GLY A 1 243 ? -11.516 16.953 11.586 1 98.38 243 GLY A CA 1
ATOM 1785 C C . GLY A 1 243 ? -12.555 16.438 10.609 1 98.38 243 GLY A C 1
ATOM 1786 O O . GLY A 1 243 ? -12.609 15.234 10.328 1 98.38 243 GLY A O 1
ATOM 1787 N N . LEU A 1 244 ? -13.273 17.375 10.07 1 98.12 244 LEU A N 1
ATOM 1788 C CA . LEU A 1 244 ? -14.438 17.031 9.25 1 98.12 244 LEU A CA 1
ATOM 1789 C C . LEU A 1 244 ? -14 16.5 7.891 1 98.12 244 LEU A C 1
ATOM 1791 O O . LEU A 1 244 ? -14.781 15.844 7.195 1 98.12 244 LEU A O 1
ATOM 1795 N N . GLU A 1 245 ? -12.773 16.812 7.488 1 97.06 245 GLU A N 1
ATOM 1796 C CA . GLU A 1 245 ? -12.289 16.203 6.254 1 97.06 245 GLU A CA 1
ATOM 1797 C C . GLU A 1 245 ? -12.383 14.672 6.316 1 97.06 245 GLU A C 1
ATOM 1799 O O . GLU A 1 245 ? -12.781 14.031 5.344 1 97.06 245 GLU A O 1
ATOM 1804 N N . ASP A 1 246 ? -12.039 14.109 7.465 1 95.75 246 ASP A N 1
ATOM 1805 C CA . ASP A 1 246 ? -11.844 12.672 7.566 1 95.75 246 ASP A CA 1
ATOM 1806 C C . ASP A 1 246 ? -13.031 12 8.258 1 95.75 246 ASP A C 1
ATOM 1808 O O . ASP A 1 246 ? -13.273 10.812 8.07 1 95.75 246 ASP A O 1
ATOM 1812 N N . HIS A 1 247 ? -13.773 12.711 9.055 1 95.5 247 HIS A N 1
ATOM 1813 C CA . HIS A 1 247 ? -14.742 12.148 9.992 1 95.5 247 HIS A CA 1
ATOM 1814 C C . HIS A 1 247 ? -15.914 11.508 9.258 1 95.5 247 HIS A C 1
ATOM 1816 O O . HIS A 1 247 ? -16.547 12.148 8.422 1 95.5 247 HIS A O 1
ATOM 1822 N N . GLY A 1 248 ? -16.219 10.266 9.578 1 91.31 248 GLY A N 1
ATOM 1823 C CA . GLY A 1 248 ? -17.375 9.555 9.055 1 91.31 248 GLY A CA 1
ATOM 1824 C C . GLY A 1 248 ? -18.203 8.883 10.141 1 91.31 248 GLY A C 1
ATOM 1825 O O . GLY A 1 248 ? -19.016 7.996 9.852 1 91.31 248 GLY A O 1
ATOM 1826 N N . GLY A 1 249 ? -17.984 9.242 11.367 1 85.94 249 GLY A N 1
ATOM 1827 C CA . GLY A 1 249 ? -18.766 8.719 12.477 1 85.94 249 GLY A CA 1
ATOM 1828 C C . GLY A 1 249 ? -20.172 9.289 12.539 1 85.94 249 GLY A C 1
ATOM 1829 O O . GLY A 1 249 ? -20.609 9.992 11.625 1 85.94 249 GLY A O 1
ATOM 1830 N N . PRO A 1 250 ? -20.812 8.914 13.578 1 87.81 250 PRO A N 1
ATOM 1831 C CA . PRO A 1 250 ? -22.203 9.352 13.703 1 87.81 250 PRO A CA 1
ATOM 1832 C C . PRO A 1 250 ? -22.328 10.844 14 1 87.81 250 PRO A C 1
ATOM 1834 O O . PRO A 1 250 ? -21.391 11.453 14.523 1 87.81 250 PRO A O 1
ATOM 1837 N N . GLY A 1 251 ? -23.422 11.422 13.555 1 91.12 251 GLY A N 1
ATOM 1838 C CA . GLY A 1 251 ? -23.766 12.797 13.883 1 91.12 251 GLY A CA 1
ATOM 1839 C C . GLY A 1 251 ? -23.125 13.805 12.945 1 91.12 251 GLY A C 1
ATOM 1840 O O . GLY A 1 251 ? -22.625 13.438 11.875 1 91.12 251 GLY A O 1
ATOM 1841 N N . THR A 1 252 ? -23.281 15.109 13.375 1 95.69 252 THR A N 1
ATOM 1842 C CA . THR A 1 252 ? -22.734 16.219 12.617 1 95.69 252 THR A CA 1
ATOM 1843 C C . THR A 1 252 ? -21.922 17.156 13.516 1 95.69 252 THR A C 1
ATOM 1845 O O . THR A 1 252 ? -22.281 18.312 13.695 1 95.69 252 THR A O 1
ATOM 1848 N N . PRO A 1 253 ? -20.891 16.609 14.031 1 97.75 253 PRO A N 1
ATOM 1849 C CA . PRO A 1 253 ? -20.062 17.438 14.906 1 97.75 253 PRO A CA 1
ATOM 1850 C C . PRO A 1 253 ? -19.438 18.625 14.172 1 97.75 253 PRO A C 1
ATOM 1852 O O . PRO A 1 253 ? -19.469 18.672 12.938 1 97.75 253 PRO A O 1
ATOM 1855 N N . ARG A 1 254 ? -18.969 19.594 15.031 1 98.5 254 ARG A N 1
ATOM 1856 C CA . ARG A 1 254 ? -18.062 20.625 14.531 1 98.5 254 ARG A CA 1
ATOM 1857 C C . ARG A 1 254 ? -16.609 20.188 14.672 1 98.5 254 ARG A C 1
ATOM 1859 O O . ARG A 1 254 ? -16.297 19.266 15.43 1 98.5 254 ARG A O 1
ATOM 1866 N N . ASN A 1 255 ? -15.711 20.812 13.859 1 98.81 255 ASN A N 1
ATOM 1867 C CA . ASN A 1 255 ? -14.297 20.469 13.961 1 98.81 255 ASN A CA 1
ATOM 1868 C C . ASN A 1 255 ? -13.797 20.562 15.406 1 98.81 255 ASN A C 1
ATOM 1870 O O . ASN A 1 255 ? -13.094 19.672 15.875 1 98.81 255 ASN A O 1
ATOM 1874 N N . GLU A 1 256 ? -14.172 21.625 16.109 1 98.81 256 GLU A N 1
ATOM 1875 C CA . GLU A 1 256 ? -13.672 21.875 17.469 1 98.81 256 GLU A CA 1
ATOM 1876 C C . GLU A 1 256 ? -14.172 20.797 18.438 1 98.81 256 GLU A C 1
ATOM 1878 O O . GLU A 1 256 ? -13.508 20.5 19.422 1 98.81 256 GLU A O 1
ATOM 1883 N N . ASP A 1 257 ? -15.383 20.203 18.125 1 98.62 257 ASP A N 1
ATOM 1884 C CA . ASP A 1 257 ? -15.875 19.109 18.953 1 98.62 257 ASP A CA 1
ATOM 1885 C C . ASP A 1 257 ? -14.945 17.891 18.859 1 98.62 257 ASP A C 1
ATOM 1887 O O . ASP A 1 257 ? -14.648 17.266 19.859 1 98.62 257 ASP A O 1
ATOM 1891 N N . LEU A 1 258 ? -14.539 17.609 17.688 1 98.5 258 LEU A N 1
ATOM 1892 C CA . LEU A 1 258 ? -13.656 16.469 17.438 1 98.5 258 LEU A CA 1
ATOM 1893 C C . LEU A 1 258 ? -12.289 16.703 18.078 1 98.5 258 LEU A C 1
ATOM 1895 O O . LEU A 1 258 ? -11.734 15.797 18.703 1 98.5 258 LEU A O 1
ATOM 1899 N N . VAL A 1 259 ? -11.75 17.891 17.969 1 98.81 259 VAL A N 1
ATOM 1900 C CA . VAL A 1 259 ? -10.469 18.234 18.578 1 98.81 259 VAL A CA 1
ATOM 1901 C C . VAL A 1 259 ? -10.555 18.141 20.094 1 98.81 259 VAL A C 1
ATOM 1903 O O . VAL A 1 259 ? -9.68 17.562 20.734 1 98.81 259 VAL A O 1
ATOM 1906 N N . ALA A 1 260 ? -11.602 18.672 20.641 1 98.81 260 ALA A N 1
ATOM 1907 C CA . ALA A 1 260 ? -11.773 18.672 22.094 1 98.81 260 ALA A CA 1
ATOM 1908 C C . ALA A 1 260 ? -11.82 17.234 22.641 1 98.81 260 ALA A C 1
ATOM 1910 O O . ALA A 1 260 ? -11.297 16.969 23.719 1 98.81 260 ALA A O 1
ATOM 1911 N N . HIS A 1 261 ? -12.516 16.422 21.906 1 98.38 261 HIS A N 1
ATOM 1912 C CA . HIS A 1 261 ? -12.578 15.031 22.328 1 98.38 261 HIS A CA 1
ATOM 1913 C C . HIS A 1 261 ? -11.188 14.414 22.406 1 98.38 261 HIS A C 1
ATOM 1915 O O . HIS A 1 261 ? -10.844 13.773 23.406 1 98.38 261 HIS A O 1
ATOM 1921 N N . VAL A 1 262 ? -10.391 14.594 21.406 1 98.69 262 VAL A N 1
ATOM 1922 C CA . VAL A 1 262 ? -9.039 14.055 21.375 1 98.69 262 VAL A CA 1
ATOM 1923 C C . VAL A 1 262 ? -8.195 14.695 22.469 1 98.69 262 VAL A C 1
ATOM 1925 O O . VAL A 1 262 ? -7.391 14.023 23.109 1 98.69 262 VAL A O 1
ATOM 1928 N N . ALA A 1 263 ? -8.375 16 22.688 1 98.75 263 ALA A N 1
ATOM 1929 C CA . ALA A 1 263 ? -7.66 16.703 23.75 1 98.75 263 ALA A CA 1
ATOM 1930 C C . ALA A 1 263 ? -7.953 16.078 25.109 1 98.75 263 ALA A C 1
ATOM 1932 O O . ALA A 1 263 ? -7.043 15.883 25.922 1 98.75 263 ALA A O 1
ATOM 1933 N N . ARG A 1 264 ? -9.195 15.75 25.328 1 98.5 264 ARG A N 1
ATOM 1934 C CA . ARG A 1 264 ? -9.57 15.109 26.578 1 98.5 264 ARG A CA 1
ATOM 1935 C C . ARG A 1 264 ? -8.898 13.75 26.734 1 98.5 264 ARG A C 1
ATOM 1937 O O . ARG A 1 264 ? -8.445 13.391 27.812 1 98.5 264 ARG A O 1
ATOM 1944 N N . LEU A 1 265 ? -8.891 13.008 25.641 1 98.5 265 LEU A N 1
ATOM 1945 C CA . LEU A 1 265 ? -8.211 11.711 25.672 1 98.5 265 LEU A CA 1
ATOM 1946 C C . LEU A 1 265 ? -6.73 11.883 26.016 1 98.5 265 LEU A C 1
ATOM 1948 O O . LEU A 1 265 ? -6.176 11.102 26.781 1 98.5 265 LEU A O 1
ATOM 1952 N N . ALA A 1 266 ? -6.105 12.867 25.422 1 98.38 266 ALA A N 1
ATOM 1953 C CA . ALA A 1 266 ? -4.684 13.133 25.641 1 98.38 266 ALA A CA 1
ATOM 1954 C C . ALA A 1 266 ? -4.418 13.484 27.109 1 98.38 266 ALA A C 1
ATOM 1956 O O . ALA A 1 266 ? -3.496 12.945 27.719 1 98.38 266 ALA A O 1
ATOM 1957 N N . ILE A 1 267 ? -5.207 14.344 27.656 1 98.12 267 ILE A N 1
ATOM 1958 C CA . ILE A 1 267 ? -5.07 14.773 29.047 1 98.12 267 ILE A CA 1
ATOM 1959 C C . ILE A 1 267 ? -5.23 13.57 29.969 1 98.12 267 ILE A C 1
ATOM 1961 O O . ILE A 1 267 ? -4.445 13.383 30.906 1 98.12 267 ILE A O 1
ATOM 1965 N N . ARG A 1 268 ? -6.184 12.727 29.688 1 97.56 268 ARG A N 1
ATOM 1966 C CA . ARG A 1 268 ? -6.434 11.539 30.5 1 97.56 268 ARG A CA 1
ATOM 1967 C C . ARG A 1 268 ? -5.242 10.586 30.453 1 97.56 268 ARG A C 1
ATOM 1969 O O . ARG A 1 268 ? -4.969 9.875 31.422 1 97.56 268 ARG A O 1
ATOM 1976 N N . ALA A 1 269 ? -4.594 10.617 29.359 1 97.31 269 ALA A N 1
ATOM 1977 C CA . ALA A 1 269 ? -3.438 9.742 29.188 1 97.31 269 ALA A CA 1
ATOM 1978 C C . ALA A 1 269 ? -2.172 10.391 29.75 1 97.31 269 ALA A C 1
ATOM 1980 O O . ALA A 1 269 ? -1.083 9.812 29.656 1 97.31 269 ALA A O 1
ATOM 1981 N N . GLY A 1 270 ? -2.232 11.609 30.234 1 97.31 270 GLY A N 1
ATOM 1982 C CA . GLY A 1 270 ? -1.098 12.297 30.828 1 97.31 270 GLY A CA 1
ATOM 1983 C C . GLY A 1 270 ? -0.249 13.039 29.812 1 97.31 270 GLY A C 1
ATOM 1984 O O . GLY A 1 270 ? 0.925 13.32 30.062 1 97.31 270 GLY A O 1
ATOM 1985 N N . ARG A 1 271 ? -0.803 13.312 28.641 1 96.75 271 ARG A N 1
ATOM 1986 C CA . ARG A 1 271 ? -0.118 14.055 27.578 1 96.75 271 ARG A CA 1
ATOM 1987 C C . ARG A 1 271 ? -0.918 15.289 27.172 1 96.75 271 ARG A C 1
ATOM 1989 O O . ARG A 1 271 ? -1.808 15.203 26.328 1 96.75 271 ARG A O 1
ATOM 1996 N N . ARG A 1 272 ? -0.593 16.391 27.609 1 95.56 272 ARG A N 1
ATOM 1997 C CA . ARG A 1 272 ? -1.35 17.594 27.297 1 95.56 272 ARG A CA 1
ATOM 1998 C C . ARG A 1 272 ? -1.19 17.984 25.828 1 95.56 272 ARG A C 1
ATOM 2000 O O . ARG A 1 272 ? -0.112 17.828 25.25 1 95.56 272 ARG A O 1
ATOM 2007 N N . PRO A 1 273 ? -2.246 18.547 25.234 1 97.5 273 PRO A N 1
ATOM 2008 C CA . PRO A 1 273 ? -2.111 19.016 23.859 1 97.5 273 PRO A CA 1
ATOM 2009 C C . PRO A 1 273 ? -1.029 20.078 23.703 1 97.5 273 PRO A C 1
ATOM 2011 O O . PRO A 1 273 ? -0.881 20.953 24.578 1 97.5 273 PRO A O 1
ATOM 2014 N N . ALA A 1 274 ? -0.264 19.984 22.672 1 96.06 274 ALA A N 1
ATOM 2015 C CA . ALA A 1 274 ? 0.805 20.953 22.406 1 96.06 274 ALA A CA 1
ATOM 2016 C C . ALA A 1 274 ? 0.236 22.297 22 1 96.06 274 ALA A C 1
ATOM 2018 O O . ALA A 1 274 ? -0.696 22.375 21.203 1 96.06 274 ALA A O 1
ATOM 2019 N N . HIS A 1 275 ? 0.806 23.25 22.609 1 95.19 275 HIS A N 1
ATOM 2020 C CA . HIS A 1 275 ? 0.522 24.594 22.125 1 95.19 275 HIS A CA 1
ATOM 2021 C C . HIS A 1 275 ? 1.195 24.859 20.781 1 95.19 275 HIS A C 1
ATOM 2023 O O . HIS A 1 275 ? 2.299 24.359 20.531 1 95.19 275 HIS A O 1
ATOM 2029 N N . PRO A 1 276 ? 0.547 25.688 19.969 1 94.81 276 PRO A N 1
ATOM 2030 C CA . PRO A 1 276 ? 1.125 25.969 18.656 1 94.81 276 PRO A CA 1
ATOM 2031 C C . PRO A 1 276 ? 2.578 26.422 18.734 1 94.81 276 PRO A C 1
ATOM 2033 O O . PRO A 1 276 ? 3.396 26.047 17.891 1 94.81 276 PRO A O 1
ATOM 2036 N N . GLU A 1 277 ? 3.004 27.109 19.734 1 92.62 277 GLU A N 1
ATOM 2037 C CA . GLU A 1 277 ? 4.348 27.672 19.859 1 92.62 277 GLU A CA 1
ATOM 2038 C C . GLU A 1 277 ? 5.371 26.578 20.156 1 92.62 277 GLU A C 1
ATOM 2040 O O . GLU A 1 277 ? 6.578 26.797 20.016 1 92.62 277 GLU A O 1
ATOM 2045 N N . GLU A 1 278 ? 4.891 25.453 20.531 1 93.75 278 GLU A N 1
ATOM 2046 C CA . GLU A 1 278 ? 5.77 24.344 20.922 1 93.75 278 GLU A CA 1
ATOM 2047 C C . GLU A 1 278 ? 6.09 23.453 19.734 1 93.75 278 GLU A C 1
ATOM 2049 O O . GLU A 1 278 ? 6.965 22.594 19.812 1 93.75 278 GLU A O 1
ATOM 2054 N N . LEU A 1 279 ? 5.434 23.609 18.656 1 90.62 279 LEU A N 1
ATOM 2055 C CA . LEU A 1 279 ? 5.445 22.672 17.531 1 90.62 279 LEU A CA 1
ATOM 2056 C C . LEU A 1 279 ? 6.844 22.562 16.938 1 90.62 279 LEU A C 1
ATOM 2058 O O . LEU A 1 279 ? 7.324 21.453 16.688 1 90.62 279 LEU A O 1
ATOM 2062 N N . PRO A 1 280 ? 7.559 23.703 16.719 1 87.06 280 PRO A N 1
ATOM 2063 C CA . PRO A 1 280 ? 8.898 23.578 16.141 1 87.06 280 PRO A CA 1
ATOM 2064 C C . PRO A 1 280 ? 9.828 22.703 16.969 1 87.06 280 PRO A C 1
ATOM 2066 O O . PRO A 1 280 ? 10.562 21.875 16.422 1 87.06 280 PRO A O 1
ATOM 2069 N N . GLU A 1 281 ? 9.719 22.844 18.234 1 87.25 281 GLU A N 1
ATOM 2070 C CA . GLU A 1 281 ? 10.555 22.047 19.125 1 87.25 281 GLU A CA 1
ATOM 2071 C C . GLU A 1 281 ? 10.125 20.578 19.109 1 87.25 281 GLU A C 1
ATOM 2073 O O . GLU A 1 281 ? 10.961 19.672 19.125 1 87.25 281 GLU A O 1
ATOM 2078 N N . LEU A 1 282 ? 8.859 20.406 19.125 1 88 282 LEU A N 1
ATOM 2079 C CA . LEU A 1 282 ? 8.328 19.047 19.109 1 88 282 LEU A CA 1
ATOM 2080 C C . LEU A 1 282 ? 8.727 18.312 17.844 1 88 282 LEU A C 1
ATOM 2082 O O . LEU A 1 282 ? 9.102 17.141 17.891 1 88 282 LEU A O 1
ATOM 2086 N N . LEU A 1 283 ? 8.719 18.906 16.734 1 87.31 283 LEU A N 1
ATOM 2087 C CA . LEU A 1 283 ? 9.047 18.281 15.445 1 87.31 283 LEU A CA 1
ATOM 2088 C C . LEU A 1 283 ? 10.555 18.109 15.305 1 87.31 283 LEU A C 1
ATOM 2090 O O . LEU A 1 283 ? 11.016 17.156 14.664 1 87.31 283 LEU A O 1
ATOM 2094 N N . ALA A 1 284 ? 11.312 18.984 15.914 1 80.38 284 ALA A N 1
ATOM 2095 C CA . ALA A 1 284 ? 12.773 18.906 15.844 1 80.38 284 ALA A CA 1
ATOM 2096 C C . ALA A 1 284 ? 13.312 17.781 16.734 1 80.38 284 ALA A C 1
ATOM 2098 O O . ALA A 1 284 ? 14.344 17.188 16.422 1 80.38 284 ALA A O 1
ATOM 2099 N N . GLN A 1 285 ? 12.75 17.531 17.844 1 71.38 285 GLN A N 1
ATOM 2100 C CA . GLN A 1 285 ? 13.219 16.531 18.812 1 71.38 285 GLN A CA 1
ATOM 2101 C C . GLN A 1 285 ? 13.164 15.125 18.219 1 71.38 285 GLN A C 1
ATOM 2103 O O . GLN A 1 285 ? 14 14.281 18.547 1 71.38 285 GLN A O 1
ATOM 2108 N N . ALA A 1 286 ? 12.289 14.836 17.438 1 61.22 286 ALA A N 1
ATOM 2109 C CA . ALA A 1 286 ? 12.148 13.484 16.891 1 61.22 286 ALA A CA 1
ATOM 2110 C C . ALA A 1 286 ? 13.281 13.148 15.93 1 61.22 286 ALA A C 1
ATOM 2112 O O . ALA A 1 286 ? 13.727 12 15.852 1 61.22 286 ALA A O 1
ATOM 2113 N N . GLY A 1 287 ? 13.836 14.031 15.156 1 55.34 287 GLY A N 1
ATOM 2114 C CA . GLY A 1 287 ? 14.867 13.812 14.156 1 55.34 287 GLY A CA 1
ATOM 2115 C C . GLY A 1 287 ? 16.266 13.695 14.75 1 55.34 287 GLY A C 1
ATOM 2116 O O . GLY A 1 287 ? 17.203 13.336 14.055 1 55.34 287 GLY A O 1
ATOM 2117 N N . ALA A 1 288 ? 16.438 13.977 16.062 1 51.31 288 ALA A N 1
ATOM 2118 C CA . ALA A 1 288 ? 17.781 14.016 16.641 1 51.31 288 ALA A CA 1
ATOM 2119 C C . ALA A 1 288 ? 18.344 12.609 16.828 1 51.31 288 ALA A C 1
ATOM 2121 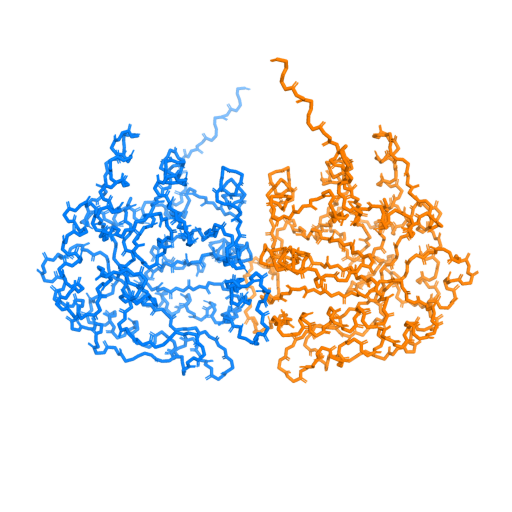O O . ALA A 1 288 ? 17.625 11.695 17.25 1 51.31 288 ALA A O 1
ATOM 2122 N N . PRO A 1 289 ? 19.562 12.242 16.188 1 48.66 289 PRO A N 1
ATOM 2123 C CA . PRO A 1 289 ? 20.234 10.953 16.359 1 48.66 289 PRO A CA 1
ATOM 2124 C C . PRO A 1 289 ? 20.406 10.578 17.828 1 48.66 289 PRO A C 1
ATOM 2126 O O . PRO A 1 289 ? 20.453 11.453 18.703 1 48.66 289 PRO A O 1
ATOM 2129 N N . ASP A 1 290 ? 20.094 9.234 18.188 1 43.59 290 ASP A N 1
ATOM 2130 C CA . ASP A 1 290 ? 20.391 8.734 19.531 1 43.59 290 ASP A CA 1
ATOM 2131 C C . ASP A 1 290 ? 21.797 9.094 19.969 1 43.59 290 ASP A C 1
ATOM 2133 O O . ASP A 1 290 ? 22.766 8.75 19.297 1 43.59 290 ASP A O 1
ATOM 2137 N N . THR A 1 291 ? 22.125 10.109 20.531 1 35.94 291 THR A N 1
ATOM 2138 C CA . THR A 1 291 ? 23.438 10.227 21.156 1 35.94 291 THR A CA 1
ATOM 2139 C C . THR A 1 291 ? 23.781 8.969 21.938 1 35.94 291 THR A C 1
ATOM 2141 O O . THR A 1 291 ? 24.812 8.336 21.688 1 35.94 291 THR A O 1
ATOM 2144 N N . ASP A 1 292 ? 24.109 9.102 23.359 1 35.09 292 ASP A N 1
ATOM 2145 C CA . ASP A 1 292 ? 24.891 8.305 24.297 1 35.09 292 ASP A CA 1
ATOM 2146 C C . ASP A 1 292 ? 24.156 7.016 24.656 1 35.09 292 ASP A C 1
ATOM 2148 O O . ASP A 1 292 ? 23.953 6.734 25.844 1 35.09 292 ASP A O 1
ATOM 2152 N N . VAL A 1 293 ? 23.266 6.543 24.094 1 28.78 293 VAL A N 1
ATOM 2153 C CA . VAL A 1 293 ? 22.812 5.402 24.875 1 28.78 293 VAL A CA 1
ATOM 2154 C C . VAL A 1 293 ? 23.812 4.254 24.75 1 28.78 293 VAL A C 1
ATOM 2156 O O . VAL A 1 293 ? 23.984 3.684 23.672 1 28.78 293 VAL A O 1
ATOM 2159 N N . ARG A 1 294 ? 24.938 4.254 25.453 1 33.12 294 ARG A N 1
ATOM 2160 C CA . ARG A 1 294 ? 25.781 3.104 25.734 1 33.12 294 ARG A CA 1
ATOM 2161 C C . ARG A 1 294 ? 24.953 1.898 26.172 1 33.12 294 ARG A C 1
ATOM 2163 O O . ARG A 1 294 ? 24.172 1.984 27.109 1 33.12 294 ARG A O 1
ATOM 2170 N N . LEU A 1 295 ? 24.641 1.034 25.203 1 27.5 295 LEU A N 1
ATOM 2171 C CA . LEU A 1 295 ? 24.078 -0.239 25.641 1 27.5 295 LEU A CA 1
ATOM 2172 C C . LEU A 1 295 ? 24.828 -0.768 26.859 1 27.5 295 LEU A C 1
ATOM 2174 O O . LEU A 1 295 ? 26.047 -0.643 26.938 1 27.5 295 LEU A O 1
ATOM 2178 N N . PRO A 1 296 ? 24.109 -0.957 27.891 1 28.39 296 PRO A N 1
ATOM 2179 C CA . PRO A 1 296 ? 24.844 -1.455 29.047 1 28.39 296 PRO A CA 1
ATOM 2180 C C . PRO A 1 296 ? 25.75 -2.637 28.703 1 28.39 296 PRO A C 1
ATOM 2182 O O . PRO A 1 296 ? 25.469 -3.391 27.766 1 28.39 296 PRO A O 1
ATOM 2185 N N . GLU A 1 297 ? 27 -2.516 28.875 1 26.59 297 GLU A N 1
ATOM 2186 C CA . GLU A 1 297 ? 27.969 -3.605 28.844 1 26.59 297 GLU A CA 1
ATOM 2187 C C . GLU A 1 297 ? 27.422 -4.855 29.531 1 26.59 297 GLU A C 1
ATOM 2189 O O . GLU A 1 297 ? 26.781 -4.77 30.578 1 26.59 297 GLU A O 1
ATOM 2194 N N . THR A 1 298 ? 26.906 -5.758 28.703 1 24.95 298 THR A N 1
ATOM 2195 C CA . THR A 1 298 ? 26.672 -7.023 29.375 1 24.95 298 THR A CA 1
ATOM 2196 C C . THR A 1 298 ? 27.641 -7.215 30.531 1 24.95 298 THR A C 1
ATOM 2198 O O . THR A 1 298 ? 28.859 -7.133 30.359 1 24.95 298 THR A O 1
ATOM 2201 N N . PRO A 1 299 ? 26.938 -7.34 31.688 1 24.08 299 PRO A N 1
ATOM 2202 C CA . PRO A 1 299 ? 27.891 -7.754 32.719 1 24.08 299 PRO A CA 1
ATOM 2203 C C . PRO A 1 299 ? 28.641 -9.023 32.344 1 24.08 299 PRO A C 1
ATOM 2205 O O . PRO A 1 299 ? 28.109 -9.867 31.609 1 24.08 299 PRO A O 1
ATOM 2208 N N . MET B 1 1 ? -0.857 -26.031 -0.018 1 97 1 MET B N 1
ATOM 2209 C CA . MET B 1 1 ? -0.244 -25.953 -1.341 1 97 1 MET B CA 1
ATOM 2210 C C . MET B 1 1 ? 1.101 -25.234 -1.272 1 97 1 MET B C 1
ATOM 2212 O O . MET B 1 1 ? 1.292 -24.344 -0.444 1 97 1 MET B O 1
ATOM 2216 N N . ILE B 1 2 ? 1.996 -25.688 -2.07 1 98.62 2 ILE B N 1
ATOM 2217 C CA . ILE B 1 2 ? 3.277 -25.016 -2.26 1 98.62 2 ILE B CA 1
ATOM 2218 C C . ILE B 1 2 ? 3.406 -24.547 -3.709 1 98.62 2 ILE B C 1
ATOM 2220 O O . ILE B 1 2 ? 3.246 -25.344 -4.641 1 98.62 2 ILE B O 1
ATOM 2224 N N . GLU B 1 3 ? 3.592 -23.297 -3.881 1 98.69 3 GLU B N 1
ATOM 2225 C CA . GLU B 1 3 ? 3.895 -22.719 -5.188 1 98.69 3 GLU B CA 1
ATOM 2226 C C . GLU B 1 3 ? 5.395 -22.5 -5.363 1 98.69 3 GLU B C 1
ATOM 2228 O O . GLU B 1 3 ? 6.066 -22.031 -4.445 1 98.69 3 GLU B O 1
ATOM 2233 N N . ALA B 1 4 ? 5.879 -22.891 -6.48 1 98.81 4 ALA B N 1
ATOM 2234 C CA . ALA B 1 4 ? 7.27 -22.609 -6.82 1 98.81 4 ALA B CA 1
ATOM 2235 C C . ALA B 1 4 ? 7.359 -21.578 -7.949 1 98.81 4 ALA B C 1
ATOM 2237 O O . ALA B 1 4 ? 6.957 -21.859 -9.078 1 98.81 4 ALA B O 1
ATOM 2238 N N . ALA B 1 5 ? 7.824 -20.391 -7.66 1 98.69 5 ALA B N 1
ATOM 2239 C CA . ALA B 1 5 ? 8.219 -19.406 -8.672 1 98.69 5 ALA B CA 1
ATOM 2240 C C . ALA B 1 5 ? 9.68 -19.578 -9.062 1 98.69 5 ALA B C 1
ATOM 2242 O O . ALA B 1 5 ? 10.586 -19.188 -8.32 1 98.69 5 ALA B O 1
ATOM 2243 N N . ILE B 1 6 ? 9.945 -20.047 -10.195 1 98.56 6 ILE B N 1
ATOM 2244 C CA . ILE B 1 6 ? 11.203 -20.766 -10.367 1 98.56 6 ILE B CA 1
ATOM 2245 C C . ILE B 1 6 ? 12.266 -19.828 -10.93 1 98.56 6 ILE B C 1
ATOM 2247 O O . ILE B 1 6 ? 13.461 -20.109 -10.859 1 98.56 6 ILE B O 1
ATOM 2251 N N . ASN B 1 7 ? 11.945 -18.719 -11.523 1 97.5 7 ASN B N 1
ATOM 2252 C CA . ASN B 1 7 ? 13.016 -17.922 -12.117 1 97.5 7 ASN B CA 1
ATOM 2253 C C . ASN B 1 7 ? 12.742 -16.438 -12.008 1 97.5 7 ASN B C 1
ATOM 2255 O O . ASN B 1 7 ? 13.562 -15.68 -11.484 1 97.5 7 ASN B O 1
ATOM 2259 N N . GLY B 1 8 ? 11.539 -15.914 -12.516 1 94.19 8 GLY B N 1
ATOM 2260 C CA . GLY B 1 8 ? 11.289 -14.484 -12.492 1 94.19 8 GLY B CA 1
ATOM 2261 C C . GLY B 1 8 ? 12.258 -13.688 -13.352 1 94.19 8 GLY B C 1
ATOM 2262 O O . GLY B 1 8 ? 12.586 -14.102 -14.461 1 94.19 8 GLY B O 1
ATOM 2263 N N . ALA B 1 9 ? 12.703 -12.508 -12.844 1 89.31 9 ALA B N 1
ATOM 2264 C CA . ALA B 1 9 ? 13.648 -11.656 -13.547 1 89.31 9 ALA B CA 1
ATOM 2265 C C . ALA B 1 9 ? 15.086 -11.953 -13.117 1 89.31 9 ALA B C 1
ATOM 2267 O O . ALA B 1 9 ? 16 -11.188 -13.422 1 89.31 9 ALA B O 1
ATOM 2268 N N . ARG B 1 10 ? 15.266 -13.039 -12.422 1 93.75 10 ARG B N 1
ATOM 2269 C CA . ARG B 1 10 ? 16.578 -13.391 -11.891 1 93.75 10 ARG B CA 1
ATOM 2270 C C . ARG B 1 10 ? 17.5 -13.898 -12.992 1 93.75 10 ARG B C 1
ATOM 2272 O O . ARG B 1 10 ? 17.031 -14.508 -13.969 1 93.75 10 ARG B O 1
ATOM 2279 N N . SER B 1 11 ? 18.797 -13.633 -12.75 1 93.81 11 SER B N 1
ATOM 2280 C CA . SER B 1 11 ? 19.828 -14.109 -13.672 1 93.81 11 SER B CA 1
ATOM 2281 C C . SER B 1 11 ? 20.719 -15.164 -13.023 1 93.81 11 SER B C 1
ATOM 2283 O O . SER B 1 11 ? 20.594 -15.422 -11.828 1 93.81 11 SER B O 1
ATOM 2285 N N . LYS B 1 12 ? 21.5 -15.758 -13.906 1 96 12 LYS B N 1
ATOM 2286 C CA . LYS B 1 12 ? 22.453 -16.75 -13.391 1 96 12 LYS B CA 1
ATOM 2287 C C . LYS B 1 12 ? 23.547 -16.078 -12.562 1 96 12 LYS B C 1
ATOM 2289 O O . LYS B 1 12 ? 24.234 -16.75 -11.789 1 96 12 LYS B O 1
ATOM 2294 N N . ALA B 1 13 ? 23.734 -14.758 -12.688 1 94.31 13 ALA B N 1
ATOM 2295 C CA . ALA B 1 13 ? 24.641 -14.008 -11.828 1 94.31 13 ALA B CA 1
ATOM 2296 C C . ALA B 1 13 ? 24.125 -13.93 -10.398 1 94.31 13 ALA B C 1
ATOM 2298 O O . ALA B 1 13 ? 24.906 -13.914 -9.445 1 94.31 13 ALA B O 1
ATOM 2299 N N . ASP B 1 14 ? 22.812 -13.938 -10.227 1 92.94 14 ASP B N 1
ATOM 2300 C CA . ASP B 1 14 ? 22.188 -13.93 -8.906 1 92.94 14 ASP B CA 1
ATOM 2301 C C . ASP B 1 14 ? 22.312 -15.305 -8.242 1 92.94 14 ASP B C 1
ATOM 2303 O O . ASP B 1 14 ? 22.578 -15.406 -7.047 1 92.94 14 ASP B O 1
ATOM 2307 N N . ASN B 1 15 ? 22.016 -16.344 -8.977 1 96.56 15 ASN B N 1
ATOM 2308 C CA . ASN B 1 15 ? 22.062 -17.75 -8.602 1 96.56 15 ASN B CA 1
ATOM 2309 C C . ASN B 1 15 ? 22.266 -18.641 -9.82 1 96.56 15 ASN B C 1
ATOM 2311 O O . ASN B 1 15 ? 21.422 -18.672 -10.727 1 96.56 15 ASN B O 1
ATOM 2315 N N . PRO B 1 16 ? 23.344 -19.406 -9.852 1 97.5 16 PRO B N 1
ATOM 2316 C CA . PRO B 1 16 ? 23.672 -20.172 -11.055 1 97.5 16 PRO B CA 1
ATOM 2317 C C . PRO B 1 16 ? 22.609 -21.234 -11.375 1 97.5 16 PRO B C 1
ATOM 2319 O O . PRO B 1 16 ? 22.609 -21.797 -12.469 1 97.5 16 PRO B O 1
ATOM 2322 N N . HIS B 1 17 ? 21.734 -21.5 -10.477 1 98.31 17 HIS B N 1
ATOM 2323 C CA . HIS B 1 17 ? 20.75 -22.562 -10.648 1 98.31 17 HIS B CA 1
ATOM 2324 C C . HIS B 1 17 ? 19.438 -22.016 -11.195 1 98.31 17 HIS B C 1
ATOM 2326 O O . HIS B 1 17 ? 18.484 -22.781 -11.391 1 98.31 17 HIS B O 1
ATOM 2332 N N . VAL B 1 18 ? 19.359 -20.688 -11.492 1 98.25 18 VAL B N 1
ATOM 2333 C CA . VAL B 1 18 ? 18.156 -20.125 -12.07 1 98.25 18 VAL B CA 1
ATOM 2334 C C . VAL B 1 18 ? 17.891 -20.75 -13.43 1 98.25 18 VAL B C 1
ATOM 2336 O O . VAL B 1 18 ? 18.734 -20.688 -14.328 1 98.25 18 VAL B O 1
ATOM 2339 N N . PRO B 1 19 ? 16.719 -21.391 -13.594 1 98.5 19 PRO B N 1
ATOM 2340 C CA . PRO B 1 19 ? 16.438 -21.984 -14.898 1 98.5 19 PRO B CA 1
ATOM 2341 C C . PRO B 1 19 ? 16 -20.938 -15.938 1 98.5 19 PRO B C 1
ATOM 2343 O O . PRO B 1 19 ? 15.062 -20.188 -15.703 1 98.5 19 PRO B O 1
ATOM 2346 N N . LEU B 1 20 ? 16.672 -20.953 -17.094 1 97.06 20 LEU B N 1
ATOM 2347 C CA . LEU B 1 20 ? 16.391 -19.938 -18.109 1 97.06 20 LEU B CA 1
ATOM 2348 C C . LEU B 1 20 ? 15.969 -20.578 -19.422 1 97.06 20 LEU B C 1
ATOM 2350 O O . LEU B 1 20 ? 15.086 -20.078 -20.109 1 97.06 20 LEU B O 1
ATOM 2354 N N . SER B 1 21 ? 16.547 -21.734 -19.75 1 96.38 21 SER B N 1
ATOM 2355 C CA . SER B 1 21 ? 16.141 -22.453 -20.953 1 96.38 21 SER B CA 1
ATOM 2356 C C . SER B 1 21 ? 14.922 -23.328 -20.688 1 96.38 21 SER B C 1
ATOM 2358 O O . SER B 1 21 ? 14.641 -23.672 -19.547 1 96.38 21 SER B O 1
ATOM 2360 N N . SER B 1 22 ? 14.266 -23.672 -21.75 1 96.31 22 SER B N 1
ATOM 2361 C CA . SER B 1 22 ? 13.102 -24.547 -21.609 1 96.31 22 SER B CA 1
ATOM 2362 C C . SER B 1 22 ? 13.477 -25.859 -20.922 1 96.31 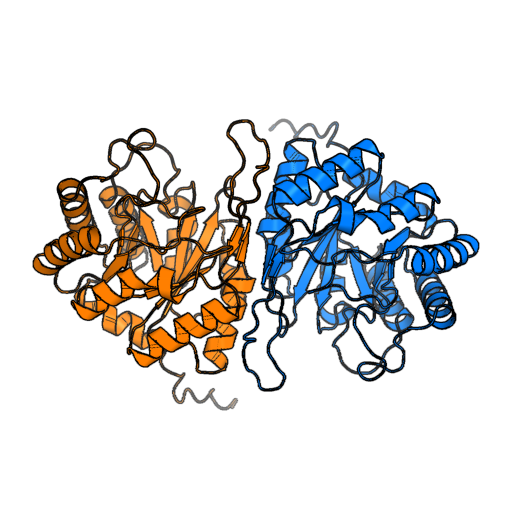22 SER B C 1
ATOM 2364 O O . SER B 1 22 ? 12.734 -26.359 -20.078 1 96.31 22 SER B O 1
ATOM 2366 N N . ALA B 1 23 ? 14.602 -26.391 -21.312 1 97.56 23 ALA B N 1
ATOM 2367 C CA . ALA B 1 23 ? 15.055 -27.656 -20.719 1 97.56 23 ALA B CA 1
ATOM 2368 C C . ALA B 1 23 ? 15.32 -27.484 -19.234 1 97.56 23 ALA B C 1
ATOM 2370 O O . ALA B 1 23 ? 14.945 -28.344 -18.422 1 97.56 23 ALA B O 1
ATOM 2371 N N . GLU B 1 24 ? 16.016 -26.406 -18.906 1 98.38 24 GLU B N 1
ATOM 2372 C CA . GLU B 1 24 ? 16.281 -26.125 -17.5 1 98.38 24 GLU B CA 1
ATOM 2373 C C . GLU B 1 24 ? 14.984 -25.922 -16.719 1 98.38 24 GLU B C 1
ATOM 2375 O O . GLU B 1 24 ? 14.852 -26.406 -15.586 1 98.38 24 GLU B O 1
ATOM 2380 N N . MET B 1 25 ? 14.07 -25.219 -17.281 1 98.5 25 MET B N 1
ATOM 2381 C CA . MET B 1 25 ? 12.797 -24.953 -16.625 1 98.5 25 MET B CA 1
ATOM 2382 C C . MET B 1 25 ? 12.008 -26.234 -16.406 1 98.5 25 MET B C 1
ATOM 2384 O O . MET B 1 25 ? 11.477 -26.469 -15.328 1 98.5 25 MET B O 1
ATOM 2388 N N . LEU B 1 26 ? 11.961 -27.078 -17.422 1 98.56 26 LEU B N 1
ATOM 2389 C CA . LEU B 1 26 ? 11.242 -28.344 -17.312 1 98.56 26 LEU B CA 1
ATOM 2390 C C . LEU B 1 26 ? 11.859 -29.219 -16.234 1 98.56 26 LEU B C 1
ATOM 2392 O O . LEU B 1 26 ? 11.141 -29.859 -15.461 1 98.56 26 LEU B O 1
ATOM 2396 N N . ALA B 1 27 ? 13.18 -29.25 -16.188 1 98.69 27 ALA B N 1
ATOM 2397 C CA . ALA B 1 27 ? 13.867 -30.031 -15.164 1 98.69 27 ALA B CA 1
ATOM 2398 C C . ALA B 1 27 ? 13.555 -29.484 -13.773 1 98.69 27 ALA B C 1
ATOM 2400 O O . ALA B 1 27 ? 13.305 -30.266 -12.844 1 98.69 27 ALA B O 1
ATOM 2401 N N . SER B 1 28 ? 13.625 -28.172 -13.648 1 98.81 28 SER B N 1
ATOM 2402 C CA . SER B 1 28 ? 13.328 -27.547 -12.375 1 98.81 28 SER B CA 1
ATOM 2403 C C . SER B 1 28 ? 11.883 -27.797 -11.945 1 98.81 28 SER B C 1
ATOM 2405 O O . SER B 1 28 ? 11.617 -28.078 -10.773 1 98.81 28 SER B O 1
ATOM 2407 N N . ILE B 1 29 ? 10.953 -27.703 -12.883 1 98.75 29 ILE B N 1
ATOM 2408 C CA . ILE B 1 29 ? 9.547 -27.953 -12.609 1 98.75 29 ILE B CA 1
ATOM 2409 C C . ILE B 1 29 ? 9.367 -29.375 -12.086 1 98.75 29 ILE B C 1
ATOM 2411 O O . ILE B 1 29 ? 8.727 -29.594 -11.055 1 98.75 29 ILE B O 1
ATOM 2415 N N . ALA B 1 30 ? 9.961 -30.328 -12.75 1 98.69 30 ALA B N 1
ATOM 2416 C CA . ALA B 1 30 ? 9.844 -31.734 -12.344 1 98.69 30 ALA B CA 1
ATOM 2417 C C . ALA B 1 30 ? 10.391 -31.938 -10.93 1 98.69 30 ALA B C 1
ATOM 2419 O O . ALA B 1 30 ? 9.766 -32.594 -10.109 1 98.69 30 ALA B O 1
ATOM 2420 N N . ALA B 1 31 ? 11.523 -31.359 -10.711 1 98.88 31 ALA B N 1
ATOM 2421 C CA . ALA B 1 31 ? 12.156 -31.484 -9.398 1 98.88 31 ALA B CA 1
ATOM 2422 C C . ALA B 1 31 ? 11.305 -30.844 -8.312 1 98.88 31 ALA B C 1
ATOM 2424 O O . ALA B 1 31 ? 11.219 -31.375 -7.195 1 98.88 31 ALA B O 1
ATOM 2425 N N . CYS B 1 32 ? 10.703 -29.734 -8.594 1 98.88 32 CYS B N 1
ATOM 2426 C CA . CYS B 1 32 ? 9.844 -29.047 -7.637 1 98.88 32 CYS B CA 1
ATOM 2427 C C . CYS B 1 32 ? 8.594 -29.859 -7.34 1 98.88 32 CYS B C 1
ATOM 2429 O O . CYS B 1 32 ? 8.156 -29.938 -6.188 1 98.88 32 CYS B O 1
ATOM 2431 N N . VAL B 1 33 ? 8.016 -30.438 -8.359 1 98.44 33 VAL B N 1
ATOM 2432 C CA . VAL B 1 33 ? 6.84 -31.281 -8.172 1 98.44 33 VAL B CA 1
ATOM 2433 C C . VAL B 1 33 ? 7.199 -32.469 -7.273 1 98.44 33 VAL B C 1
ATOM 2435 O O . VAL B 1 33 ? 6.477 -32.781 -6.328 1 98.44 33 VAL B O 1
ATOM 2438 N N . ASP B 1 34 ? 8.336 -33.094 -7.559 1 98.38 34 ASP B N 1
ATOM 2439 C CA . ASP B 1 34 ? 8.805 -34.219 -6.746 1 98.38 34 ASP B CA 1
ATOM 2440 C C . ASP B 1 34 ? 9.008 -33.781 -5.293 1 98.38 34 ASP B C 1
ATOM 2442 O O . ASP B 1 34 ? 8.805 -34.562 -4.375 1 98.38 34 ASP B O 1
ATOM 2446 N N . ALA B 1 35 ? 9.359 -32.531 -5.113 1 98.75 35 ALA B N 1
ATOM 2447 C CA . ALA B 1 35 ? 9.648 -32.031 -3.779 1 98.75 35 ALA B CA 1
ATOM 2448 C C . ALA B 1 35 ? 8.367 -31.625 -3.053 1 98.75 35 ALA B C 1
ATOM 2450 O O . ALA B 1 35 ? 8.375 -31.406 -1.838 1 98.75 35 ALA B O 1
ATOM 2451 N N . GLY B 1 36 ? 7.289 -31.453 -3.82 1 98.31 36 GLY B N 1
ATOM 2452 C CA . GLY B 1 36 ? 6.031 -31.219 -3.135 1 98.31 36 GLY B CA 1
ATOM 2453 C C . GLY B 1 36 ? 5.262 -30.031 -3.693 1 98.31 36 GLY B C 1
ATOM 2454 O O . GLY B 1 36 ? 4.18 -29.703 -3.209 1 98.31 36 GLY B O 1
ATOM 2455 N N . ALA B 1 37 ? 5.73 -29.359 -4.73 1 98.62 37 ALA B N 1
ATOM 2456 C CA . ALA B 1 37 ? 5.031 -28.219 -5.312 1 98.62 37 ALA B CA 1
ATOM 2457 C C . ALA B 1 37 ? 3.82 -28.672 -6.125 1 98.62 37 ALA B C 1
ATOM 2459 O O . ALA B 1 37 ? 3.875 -29.688 -6.812 1 98.62 37 ALA B O 1
ATOM 2460 N N . SER B 1 38 ? 2.775 -27.922 -6.012 1 98.12 38 SER B N 1
ATOM 2461 C CA . SER B 1 38 ? 1.581 -28.219 -6.793 1 98.12 38 SER B CA 1
ATOM 2462 C C . SER B 1 38 ? 1.207 -27.047 -7.703 1 98.12 38 SER B C 1
ATOM 2464 O O . SER B 1 38 ? 0.326 -27.188 -8.555 1 98.12 38 SER B O 1
ATOM 2466 N N . VAL B 1 39 ? 1.804 -25.891 -7.566 1 98.31 39 VAL B N 1
ATOM 2467 C CA . VAL B 1 39 ? 1.63 -24.703 -8.406 1 98.31 39 VAL B CA 1
ATOM 2468 C C . VAL B 1 39 ? 2.99 -24.203 -8.883 1 98.31 39 VAL B C 1
ATOM 2470 O O . VAL B 1 39 ? 3.939 -24.125 -8.102 1 98.31 39 VAL B O 1
ATOM 2473 N N . ILE B 1 40 ? 3.078 -23.906 -10.18 1 98.62 40 ILE B N 1
ATOM 2474 C CA . ILE B 1 40 ? 4.328 -23.422 -10.758 1 98.62 40 ILE B CA 1
ATOM 2475 C C . ILE B 1 40 ? 4.098 -22.078 -11.445 1 98.62 40 ILE B C 1
ATOM 2477 O O . ILE B 1 40 ? 3.154 -21.938 -12.227 1 98.62 40 ILE B O 1
ATOM 2481 N N . HIS B 1 41 ? 4.898 -21.125 -11.133 1 98.62 41 HIS B N 1
ATOM 2482 C CA . HIS B 1 41 ? 4.961 -19.812 -11.789 1 98.62 41 HIS B CA 1
ATOM 2483 C C . HIS B 1 41 ? 6.273 -19.641 -12.555 1 98.62 41 HIS B C 1
ATOM 2485 O O . HIS B 1 41 ? 7.344 -19.953 -12.023 1 98.62 41 HIS B O 1
ATOM 2491 N N . VAL B 1 42 ? 6.121 -19.172 -13.805 1 96.81 42 VAL B N 1
ATOM 2492 C CA . VAL B 1 42 ? 7.32 -19.094 -14.633 1 96.81 42 VAL B CA 1
ATOM 2493 C C . VAL B 1 42 ? 7.312 -17.781 -15.422 1 96.81 42 VAL B C 1
ATOM 2495 O O . VAL B 1 42 ? 6.246 -17.281 -15.789 1 96.81 42 VAL B O 1
ATOM 2498 N N . HIS B 1 43 ? 8.453 -17.203 -15.594 1 96.38 43 HIS B N 1
ATOM 2499 C CA . HIS B 1 43 ? 8.734 -16.203 -16.609 1 96.38 43 HIS B CA 1
ATOM 2500 C C . HIS B 1 43 ? 9.406 -16.828 -17.828 1 96.38 43 HIS B C 1
ATOM 2502 O O . HIS B 1 43 ? 10.195 -17.766 -17.703 1 96.38 43 HIS B O 1
ATOM 2508 N N . ALA B 1 44 ? 9.117 -16.344 -19 1 92.81 44 ALA B N 1
ATOM 2509 C CA . ALA B 1 44 ? 9.711 -16.891 -20.219 1 92.81 44 ALA B CA 1
ATOM 2510 C C . ALA B 1 44 ? 10.664 -15.891 -20.859 1 92.81 44 ALA B C 1
ATOM 2512 O O . ALA B 1 44 ? 10.719 -15.781 -22.094 1 92.81 44 ALA B O 1
ATOM 2513 N N . GLY B 1 45 ? 11.258 -15.078 -20.016 1 86.94 45 GLY B N 1
ATOM 2514 C CA . GLY B 1 45 ? 12.375 -14.242 -20.438 1 86.94 45 GLY B CA 1
ATOM 2515 C C . GLY B 1 45 ? 11.945 -12.914 -21.016 1 86.94 45 GLY B C 1
ATOM 2516 O O . GLY B 1 45 ? 12.789 -12.109 -21.438 1 86.94 45 GLY B O 1
ATOM 2517 N N . GLN B 1 46 ? 10.758 -12.648 -21.094 1 88.5 46 GLN B N 1
ATOM 2518 C CA . GLN B 1 46 ? 10.273 -11.391 -21.656 1 88.5 46 GLN B CA 1
ATOM 2519 C C . GLN B 1 46 ? 10.164 -10.32 -20.578 1 88.5 46 GLN B C 1
ATOM 2521 O O . GLN B 1 46 ? 9.836 -10.625 -19.422 1 88.5 46 GLN B O 1
ATOM 2526 N N . PRO B 1 47 ? 10.375 -9.078 -20.984 1 84.25 47 PRO B N 1
ATOM 2527 C CA . PRO B 1 47 ? 10.359 -8 -20 1 84.25 47 PRO B CA 1
ATOM 2528 C C . PRO B 1 47 ? 8.977 -7.777 -19.391 1 84.25 47 PRO B C 1
ATOM 2530 O O . PRO B 1 47 ? 7.965 -7.93 -20.078 1 84.25 47 PRO B O 1
ATOM 2533 N N . VAL B 1 48 ? 8.961 -7.375 -18.172 1 84.06 48 VAL B N 1
ATOM 2534 C CA . VAL B 1 48 ? 7.699 -7.199 -17.453 1 84.06 48 VAL B CA 1
ATOM 2535 C C . VAL B 1 48 ? 7.422 -5.711 -17.25 1 84.06 48 VAL B C 1
ATOM 2537 O O . VAL B 1 48 ? 6.508 -5.152 -17.859 1 84.06 48 VAL B O 1
ATOM 2540 N N . VAL B 1 49 ? 8.195 -4.996 -16.5 1 74.56 49 VAL B N 1
ATOM 2541 C CA . VAL B 1 49 ? 7.957 -3.588 -16.188 1 74.56 49 VAL B CA 1
ATOM 2542 C C . VAL B 1 49 ? 8.578 -2.713 -17.281 1 74.56 49 VAL B C 1
ATOM 2544 O O . VAL B 1 49 ? 9.695 -2.965 -17.734 1 74.56 49 VAL B O 1
ATOM 2547 N N . GLY B 1 50 ? 7.902 -1.69 -17.734 1 68.5 50 GLY B N 1
ATOM 2548 C CA . GLY B 1 50 ? 8.391 -0.765 -18.75 1 68.5 50 GLY B CA 1
ATOM 2549 C C . GLY B 1 50 ? 8.352 -1.342 -20.141 1 68.5 50 GLY B C 1
ATOM 2550 O O . GLY B 1 50 ? 9.047 -0.859 -21.047 1 68.5 50 GLY B O 1
ATOM 2551 N N . SER B 1 51 ? 7.57 -2.32 -20.281 1 74 51 SER B N 1
ATOM 2552 C CA . SER B 1 51 ? 7.496 -2.998 -21.578 1 74 51 SER B CA 1
ATOM 2553 C C . SER B 1 51 ? 6.262 -2.568 -22.359 1 74 51 SER B C 1
ATOM 2555 O O . SER B 1 51 ? 5.578 -1.614 -21.969 1 74 51 SER B O 1
ATOM 2557 N N . SER B 1 52 ? 6.031 -3.213 -23.453 1 80.44 52 SER B N 1
ATOM 2558 C CA . SER B 1 52 ? 4.883 -2.941 -24.312 1 80.44 52 SER B CA 1
ATOM 2559 C C . SER B 1 52 ? 3.588 -3.436 -23.688 1 80.44 52 SER B C 1
ATOM 2561 O O . SER B 1 52 ? 2.494 -3.082 -24.125 1 80.44 52 SER B O 1
ATOM 2563 N N . GLY B 1 53 ? 3.762 -4.211 -22.641 1 87.56 53 GLY B N 1
ATOM 2564 C CA . GLY B 1 53 ? 2.576 -4.781 -22.016 1 87.56 53 GLY B CA 1
ATOM 2565 C C . GLY B 1 53 ? 2.08 -6.035 -22.719 1 87.56 53 GLY B C 1
ATOM 2566 O O . GLY B 1 53 ? 1.012 -6.551 -22.391 1 87.56 53 GLY B O 1
ATOM 2567 N N . HIS B 1 54 ? 2.873 -6.531 -23.641 1 92.38 54 HIS B N 1
ATOM 2568 C CA . HIS B 1 54 ? 2.502 -7.727 -24.391 1 92.38 54 HIS B CA 1
ATOM 2569 C C . HIS B 1 54 ? 3.588 -8.789 -24.312 1 92.38 54 HIS B C 1
ATOM 2571 O O . HIS B 1 54 ? 4.777 -8.477 -24.375 1 92.38 54 HIS B O 1
ATOM 2577 N N . HIS B 1 55 ? 3.139 -9.992 -24.078 1 95.88 55 HIS B N 1
ATOM 2578 C CA . HIS B 1 55 ? 4.043 -11.133 -24.125 1 95.88 55 HIS B CA 1
ATOM 2579 C C . HIS B 1 55 ? 3.658 -12.094 -25.25 1 95.88 55 HIS B C 1
ATOM 2581 O O . HIS B 1 55 ? 2.473 -12.336 -25.484 1 95.88 55 HIS B O 1
ATOM 2587 N N . ASP B 1 56 ? 4.68 -12.578 -25.938 1 96.12 56 ASP B N 1
ATOM 2588 C CA . ASP B 1 56 ? 4.488 -13.672 -26.891 1 96.12 56 ASP B CA 1
ATOM 2589 C C . ASP B 1 56 ? 4.09 -14.961 -26.172 1 96.12 56 ASP B C 1
ATOM 2591 O O . ASP B 1 56 ? 4.793 -15.406 -25.266 1 96.12 56 ASP B O 1
ATOM 2595 N N . PRO B 1 57 ? 2.971 -15.539 -26.609 1 97.38 57 PRO B N 1
ATOM 2596 C CA . PRO B 1 57 ? 2.523 -16.75 -25.906 1 97.38 57 PRO B CA 1
ATOM 2597 C C . PRO B 1 57 ? 3.359 -17.984 -26.266 1 97.38 57 PRO B C 1
ATOM 2599 O O . PRO B 1 57 ? 3.32 -18.984 -25.562 1 97.38 57 PRO B O 1
ATOM 2602 N N . ALA B 1 58 ? 4.102 -17.969 -27.297 1 97.62 58 ALA B N 1
ATOM 2603 C CA . ALA B 1 58 ? 4.711 -19.172 -27.891 1 97.62 58 ALA B CA 1
ATOM 2604 C C . ALA B 1 58 ? 5.645 -19.859 -26.906 1 97.62 58 ALA B C 1
ATOM 2606 O O . ALA B 1 58 ? 5.551 -21.062 -26.688 1 97.62 58 ALA B O 1
ATOM 2607 N N . PRO B 1 59 ? 6.523 -19.078 -26.281 1 96.94 59 PRO B N 1
ATOM 2608 C CA . PRO B 1 59 ? 7.418 -19.75 -25.328 1 96.94 59 PRO B CA 1
ATOM 2609 C C . PRO B 1 59 ? 6.668 -20.406 -24.172 1 96.94 59 PRO B C 1
ATOM 2611 O O . PRO B 1 59 ? 7.051 -21.484 -23.719 1 96.94 59 PRO B O 1
ATOM 2614 N N . TYR B 1 60 ? 5.633 -19.859 -23.766 1 97.88 60 TYR B N 1
ATOM 2615 C CA . TYR B 1 60 ? 4.832 -20.406 -22.672 1 97.88 60 TYR B CA 1
ATOM 2616 C C . TYR B 1 60 ? 4.07 -21.641 -23.125 1 97.88 60 TYR B C 1
ATOM 2618 O O . TYR B 1 60 ? 4 -22.641 -22.406 1 97.88 60 TYR B O 1
ATOM 2626 N N . LEU B 1 61 ? 3.482 -21.547 -24.281 1 98.12 61 LEU B N 1
ATOM 2627 C CA . LEU B 1 61 ? 2.709 -22.656 -24.812 1 98.12 61 LEU B CA 1
ATOM 2628 C C . LEU B 1 61 ? 3.555 -23.922 -24.875 1 98.12 61 LEU B C 1
ATOM 2630 O O . LEU B 1 61 ? 3.129 -24.984 -24.422 1 98.12 61 LEU B O 1
ATOM 2634 N N . ALA B 1 62 ? 4.746 -23.781 -25.422 1 97.88 62 ALA B N 1
ATOM 2635 C CA . ALA B 1 62 ? 5.645 -24.922 -25.547 1 97.88 62 ALA B CA 1
ATOM 2636 C C . ALA B 1 62 ? 6.039 -25.469 -24.188 1 97.88 62 ALA B C 1
ATOM 2638 O O . ALA B 1 62 ? 5.98 -26.688 -23.969 1 97.88 62 ALA B O 1
ATOM 2639 N N . LEU B 1 63 ? 6.402 -24.625 -23.312 1 98.12 63 LEU B N 1
ATOM 2640 C CA . LEU B 1 63 ? 6.848 -25.016 -21.969 1 98.12 63 LEU B CA 1
ATOM 2641 C C . LEU B 1 63 ? 5.715 -25.688 -21.188 1 98.12 63 LEU B C 1
ATOM 2643 O O . LEU B 1 63 ? 5.902 -26.75 -20.594 1 98.12 63 LEU B O 1
ATOM 2647 N N . PHE B 1 64 ? 4.539 -25.125 -21.188 1 98.31 64 PHE B N 1
ATOM 2648 C CA . PHE B 1 64 ? 3.412 -25.609 -20.406 1 98.31 64 PHE B CA 1
ATOM 2649 C C . PHE B 1 64 ? 2.865 -26.906 -20.969 1 98.31 64 PHE B C 1
ATOM 2651 O O . PHE B 1 64 ? 2.422 -27.781 -20.219 1 98.31 64 PHE B O 1
ATOM 2658 N N . ALA B 1 65 ? 2.877 -27.016 -22.266 1 98.38 65 ALA B N 1
ATOM 2659 C CA . ALA B 1 65 ? 2.457 -28.266 -22.859 1 98.38 65 ALA B CA 1
ATOM 2660 C C . ALA B 1 65 ? 3.344 -29.422 -22.406 1 98.38 65 ALA B C 1
ATOM 2662 O O . ALA B 1 65 ? 2.844 -30.484 -22.031 1 98.38 65 ALA B O 1
ATOM 2663 N N . ALA B 1 66 ? 4.629 -29.172 -22.453 1 98.31 66 ALA B N 1
ATOM 2664 C CA . ALA B 1 66 ? 5.578 -30.203 -22.031 1 98.31 66 ALA B CA 1
ATOM 2665 C C . ALA B 1 66 ? 5.422 -30.516 -20.547 1 98.31 66 ALA B C 1
ATOM 2667 O O . ALA B 1 66 ? 5.457 -31.688 -20.141 1 98.31 66 ALA B O 1
ATOM 2668 N N . ALA B 1 67 ? 5.289 -29.531 -19.75 1 98.12 67 ALA B N 1
ATOM 2669 C CA . ALA B 1 67 ? 5.121 -29.719 -18.312 1 98.12 67 ALA B CA 1
ATOM 2670 C C . ALA B 1 67 ? 3.832 -30.484 -18 1 98.12 67 ALA B C 1
ATOM 2672 O O . ALA B 1 67 ? 3.818 -31.375 -17.156 1 98.12 67 ALA B O 1
ATOM 2673 N N . ARG B 1 68 ? 2.771 -30.109 -18.688 1 96.81 68 ARG B N 1
ATOM 2674 C CA . ARG B 1 68 ? 1.466 -30.734 -18.5 1 96.81 68 ARG B CA 1
ATOM 2675 C C . ARG B 1 68 ? 1.505 -32.219 -18.891 1 96.81 68 ARG B C 1
ATOM 2677 O O . ARG B 1 68 ? 0.872 -33.031 -18.234 1 96.81 68 ARG B O 1
ATOM 2684 N N . ALA B 1 69 ? 2.145 -32.5 -19.922 1 97.12 69 ALA B N 1
ATOM 2685 C CA . ALA B 1 69 ? 2.268 -33.875 -20.359 1 97.12 69 ALA B CA 1
ATOM 2686 C C . ALA B 1 69 ? 2.92 -34.75 -19.281 1 97.12 69 ALA B C 1
ATOM 2688 O O . ALA B 1 69 ? 2.547 -35.906 -19.094 1 97.12 69 ALA B O 1
ATOM 2689 N N . ARG B 1 70 ? 3.795 -34.188 -18.594 1 96.19 70 ARG B N 1
ATOM 2690 C CA . ARG B 1 70 ? 4.523 -34.906 -17.562 1 96.19 70 ARG B CA 1
ATOM 2691 C C . ARG B 1 70 ? 3.764 -34.906 -16.234 1 96.19 70 ARG B C 1
ATOM 2693 O O . ARG B 1 70 ? 3.842 -35.844 -15.461 1 96.19 70 ARG B O 1
ATOM 2700 N N . HIS B 1 71 ? 3.068 -33.781 -16.047 1 95.69 71 HIS B N 1
ATOM 2701 C CA . HIS B 1 71 ? 2.354 -33.562 -14.797 1 95.69 71 HIS B CA 1
ATOM 2702 C C . HIS B 1 71 ? 0.934 -33.094 -15.047 1 95.69 71 HIS B C 1
ATOM 2704 O O . HIS B 1 71 ? 0.648 -31.891 -14.875 1 95.69 71 HIS B O 1
ATOM 2710 N N . PRO B 1 72 ? -0.081 -33.875 -15.391 1 92.62 72 PRO B N 1
ATOM 2711 C CA . PRO B 1 72 ? -1.42 -33.469 -15.812 1 92.62 72 PRO B CA 1
ATOM 2712 C C . PRO B 1 72 ? -2.141 -32.625 -14.758 1 92.62 72 PRO B C 1
ATOM 2714 O O . PRO B 1 72 ? -2.926 -31.734 -15.102 1 92.62 72 PRO B O 1
ATOM 2717 N N . GLY B 1 73 ? -1.923 -32.719 -13.547 1 93 73 GLY B N 1
ATOM 2718 C CA . GLY B 1 73 ? -2.652 -31.984 -12.516 1 93 73 GLY B CA 1
ATOM 2719 C C . GLY B 1 73 ? -1.913 -30.766 -11.992 1 93 73 GLY B C 1
ATOM 2720 O O . GLY B 1 73 ? -2.434 -30.031 -11.156 1 93 73 GLY B O 1
ATOM 2721 N N . LEU B 1 74 ? -0.817 -30.438 -12.602 1 96.75 74 LEU B N 1
ATOM 2722 C CA . LEU B 1 74 ? 0.022 -29.344 -12.141 1 96.75 74 LEU B CA 1
ATOM 2723 C C . LEU B 1 74 ? -0.587 -28 -12.516 1 96.75 74 LEU B C 1
ATOM 2725 O O . LEU B 1 74 ? -1.022 -27.812 -13.656 1 96.75 74 LEU B O 1
ATOM 2729 N N . ALA B 1 75 ? -0.752 -27.125 -11.547 1 97.19 75 ALA B N 1
ATOM 2730 C CA . ALA B 1 75 ? -1.203 -25.766 -11.852 1 97.19 75 ALA B CA 1
ATOM 2731 C C . ALA B 1 75 ? -0.063 -24.922 -12.422 1 97.19 75 ALA B C 1
ATOM 2733 O O . ALA B 1 75 ? 1.006 -24.828 -11.812 1 97.19 75 ALA B O 1
ATOM 2734 N N . LEU B 1 76 ? -0.34 -24.359 -13.586 1 97.62 76 LEU B N 1
ATOM 2735 C CA . LEU B 1 76 ? 0.654 -23.562 -14.289 1 97.62 76 LEU B CA 1
ATOM 2736 C C . LEU B 1 76 ? 0.101 -22.172 -14.617 1 97.62 76 LEU B C 1
ATOM 2738 O O . LEU B 1 76 ? -1.055 -22.047 -15.031 1 97.62 76 LEU B O 1
ATOM 2742 N N . TYR B 1 77 ? 0.896 -21.125 -14.359 1 98.06 77 TYR B N 1
ATOM 2743 C CA . TYR B 1 77 ? 0.522 -19.812 -14.867 1 98.06 77 TYR B CA 1
ATOM 2744 C C . TYR B 1 77 ? 1.759 -18.969 -15.172 1 98.06 77 TYR B C 1
ATOM 2746 O O . TYR B 1 77 ? 2.811 -19.156 -14.562 1 98.06 77 TYR B O 1
ATOM 2754 N N . PRO B 1 78 ? 1.659 -18.078 -16.172 1 98 78 PRO B N 1
ATOM 2755 C CA . PRO B 1 78 ? 2.758 -17.203 -16.578 1 98 78 PRO B CA 1
ATOM 2756 C C . PRO B 1 78 ? 2.812 -15.914 -15.773 1 98 78 PRO B C 1
ATOM 2758 O O . PRO B 1 78 ? 2.049 -15.742 -14.82 1 98 78 PRO B O 1
ATOM 2761 N N . THR B 1 79 ? 3.805 -15.141 -16.109 1 96.56 79 THR B N 1
ATOM 2762 C CA . THR B 1 79 ? 3.857 -13.805 -15.523 1 96.56 79 THR B CA 1
ATOM 2763 C C . THR B 1 79 ? 2.969 -12.836 -16.297 1 96.56 79 THR B C 1
ATOM 2765 O O . THR B 1 79 ? 2.572 -13.117 -17.422 1 96.56 79 THR B O 1
ATOM 2768 N N . LEU B 1 80 ? 2.566 -11.805 -15.648 1 95.44 80 LEU B N 1
ATOM 2769 C CA . LEU B 1 80 ? 1.776 -10.711 -16.219 1 95.44 80 LEU B CA 1
ATOM 2770 C C . LEU B 1 80 ? 2.641 -9.477 -16.453 1 95.44 80 LEU B C 1
ATOM 2772 O O . LEU B 1 80 ? 3.221 -8.938 -15.5 1 95.44 80 LEU B O 1
ATOM 2776 N N . PRO B 1 81 ? 2.715 -9.102 -17.703 1 93.56 81 PRO B N 1
ATOM 2777 C CA . PRO B 1 81 ? 3.465 -7.859 -17.891 1 93.56 81 PRO B CA 1
ATOM 2778 C C . PRO B 1 81 ? 2.82 -6.664 -17.188 1 93.56 81 PRO B C 1
ATOM 2780 O O . PRO B 1 81 ? 1.593 -6.57 -17.125 1 93.56 81 PRO B O 1
ATOM 2783 N N . GLY B 1 82 ? 3.678 -5.785 -16.703 1 89.38 82 GLY B N 1
ATOM 2784 C CA . GLY B 1 82 ? 3.215 -4.621 -15.961 1 89.38 82 GLY B CA 1
ATOM 2785 C C . GLY B 1 82 ? 2.381 -3.67 -16.797 1 89.38 82 GLY B C 1
ATOM 2786 O O . GLY B 1 82 ? 2.52 -3.625 -18.016 1 89.38 82 GLY B O 1
ATOM 2787 N N . GLY B 1 83 ? 1.545 -2.928 -16.109 1 87.75 83 GLY B N 1
ATOM 2788 C CA . GLY B 1 83 ? 0.751 -1.898 -16.766 1 87.75 83 GLY B CA 1
ATOM 2789 C C . GLY B 1 83 ? 1.371 -0.518 -16.672 1 87.75 83 GLY B C 1
ATOM 2790 O O . GLY B 1 83 ? 2.291 -0.297 -15.883 1 87.75 83 GLY B O 1
ATOM 2791 N N . GLY B 1 84 ? 0.906 0.375 -17.484 1 81.94 84 GLY B N 1
ATOM 2792 C CA . GLY B 1 84 ? 1.309 1.769 -17.578 1 81.94 84 GLY B CA 1
ATOM 2793 C C . GLY B 1 84 ? 0.731 2.477 -18.797 1 81.94 84 GLY B C 1
ATOM 2794 O O . GLY B 1 84 ? -0.182 1.962 -19.438 1 81.94 84 GLY B O 1
ATOM 2795 N N . PRO B 1 85 ? 1.236 3.695 -18.953 1 78.56 85 PRO B N 1
ATOM 2796 C CA . PRO B 1 85 ? 0.736 4.434 -20.125 1 78.56 85 PRO B CA 1
ATOM 2797 C C . PRO B 1 85 ? 0.859 3.641 -21.422 1 78.56 85 PRO B C 1
ATOM 2799 O O . PRO B 1 85 ? 1.917 3.072 -21.703 1 78.56 85 PRO B O 1
ATOM 2802 N N . GLY B 1 86 ? -0.162 3.516 -22.125 1 83.81 86 GLY B N 1
ATOM 2803 C CA . GLY B 1 86 ? -0.153 2.881 -23.438 1 83.81 86 GLY B CA 1
ATOM 2804 C C . GLY B 1 86 ? -0.494 1.402 -23.375 1 83.81 86 GLY B C 1
ATOM 2805 O O . GLY B 1 86 ? -0.585 0.744 -24.422 1 83.81 86 GLY B O 1
ATOM 2806 N N . THR B 1 87 ? -0.629 0.859 -22.25 1 90.94 87 THR B N 1
ATOM 2807 C CA . THR B 1 87 ? -0.99 -0.548 -22.109 1 90.94 87 THR B CA 1
ATOM 2808 C C . THR B 1 87 ? -2.471 -0.699 -21.781 1 90.94 87 THR B C 1
ATOM 2810 O O . THR B 1 87 ? -3.098 0.242 -21.281 1 90.94 87 THR B O 1
ATOM 2813 N N . THR B 1 88 ? -3.041 -1.835 -22.188 1 93.38 88 THR B N 1
ATOM 2814 C CA . THR B 1 88 ? -4.391 -2.219 -21.781 1 93.38 88 THR B CA 1
ATOM 2815 C C . THR B 1 88 ? -4.375 -3.564 -21.062 1 93.38 88 THR B C 1
ATOM 2817 O O . THR B 1 88 ? -3.49 -4.391 -21.297 1 93.38 88 THR B O 1
ATOM 2820 N N . MET B 1 89 ? -5.344 -3.752 -20.219 1 96 89 MET B N 1
ATOM 2821 C CA . MET B 1 89 ? -5.438 -5.035 -19.531 1 96 89 MET B CA 1
ATOM 2822 C C . MET B 1 89 ? -5.633 -6.176 -20.531 1 96 89 MET B C 1
ATOM 2824 O O . MET B 1 89 ? -5.062 -7.254 -20.359 1 96 89 MET B O 1
ATOM 2828 N N . ALA B 1 90 ? -6.418 -5.922 -21.594 1 96.62 90 ALA B N 1
ATOM 2829 C CA . ALA B 1 90 ? -6.613 -6.922 -22.641 1 96.62 90 ALA B CA 1
ATOM 2830 C C . ALA B 1 90 ? -5.285 -7.312 -23.281 1 96.62 90 ALA B C 1
ATOM 2832 O O . ALA B 1 90 ? -5.023 -8.492 -23.516 1 96.62 90 ALA B O 1
ATOM 2833 N N . GLY B 1 91 ? -4.504 -6.32 -23.578 1 96.31 91 GLY B N 1
ATOM 2834 C CA . GLY B 1 91 ? -3.188 -6.586 -24.125 1 96.31 91 GLY B CA 1
ATOM 2835 C C . GLY B 1 91 ? -2.281 -7.34 -23.172 1 96.31 91 GLY B C 1
ATOM 2836 O O . GLY B 1 91 ? -1.595 -8.281 -23.578 1 96.31 91 GLY B O 1
ATOM 2837 N N . ARG B 1 92 ? -2.279 -7.035 -21.938 1 97 92 ARG B N 1
ATOM 2838 C CA . ARG B 1 92 ? -1.437 -7.641 -20.922 1 97 92 ARG B CA 1
ATOM 2839 C C . ARG B 1 92 ? -1.812 -9.102 -20.688 1 97 92 ARG B C 1
ATOM 2841 O O . ARG B 1 92 ? -0.956 -9.922 -20.359 1 97 92 ARG B O 1
ATOM 2848 N N . LEU B 1 93 ? -3.113 -9.414 -20.922 1 97.75 93 LEU B N 1
ATOM 2849 C CA . LEU B 1 93 ? -3.602 -10.758 -20.609 1 97.75 93 LEU B CA 1
ATOM 2850 C C . LEU B 1 93 ? -3.715 -11.594 -21.891 1 97.75 93 LEU B C 1
ATOM 2852 O O . LEU B 1 93 ? -4.109 -12.758 -21.844 1 97.75 93 LEU B O 1
ATOM 2856 N N . ALA B 1 94 ? -3.336 -11.055 -23.031 1 97.19 94 ALA B N 1
ATOM 2857 C CA . ALA B 1 94 ? -3.551 -11.734 -24.312 1 97.19 94 ALA B CA 1
ATOM 2858 C C . ALA B 1 94 ? -2.865 -13.102 -24.328 1 97.19 94 ALA B C 1
ATOM 2860 O O . ALA B 1 94 ? -3.469 -14.102 -24.719 1 97.19 94 ALA B O 1
ATOM 2861 N N . HIS B 1 95 ? -1.623 -13.195 -23.938 1 97.69 95 HIS B N 1
ATOM 2862 C CA . HIS B 1 95 ? -0.899 -14.461 -23.938 1 97.69 95 HIS B CA 1
ATOM 2863 C C . HIS B 1 95 ? -1.479 -15.43 -22.922 1 97.69 95 HIS B C 1
ATOM 2865 O O . HIS B 1 95 ? -1.44 -16.641 -23.125 1 97.69 95 HIS B O 1
ATOM 2871 N N . VAL B 1 96 ? -1.988 -14.922 -21.828 1 98.19 96 VAL B N 1
ATOM 2872 C CA . VAL B 1 96 ? -2.609 -15.734 -20.781 1 98.19 96 VAL B CA 1
ATOM 2873 C C . VAL B 1 96 ? -3.855 -16.422 -21.344 1 98.19 96 VAL B C 1
ATOM 2875 O O . VAL B 1 96 ? -4.051 -17.625 -21.141 1 98.19 96 VAL B O 1
ATOM 2878 N N . PHE B 1 97 ? -4.648 -15.656 -22.094 1 97.44 97 PHE B N 1
ATOM 2879 C CA . PHE B 1 97 ? -5.867 -16.219 -22.656 1 97.44 97 PHE B CA 1
ATOM 2880 C C . PHE B 1 97 ? -5.539 -17.188 -23.781 1 97.44 97 PHE B C 1
ATOM 2882 O O . PHE B 1 97 ? -6.273 -18.156 -24.016 1 97.44 97 PHE B O 1
ATOM 2889 N N . ALA B 1 98 ? -4.461 -17 -24.453 1 98 98 ALA B N 1
ATOM 2890 C CA . ALA B 1 98 ? -3.992 -17.984 -25.422 1 98 98 ALA B CA 1
ATOM 2891 C C . ALA B 1 98 ? -3.682 -19.312 -24.734 1 98 98 ALA B C 1
ATOM 2893 O O . ALA B 1 98 ? -4.027 -20.375 -25.25 1 98 98 ALA B O 1
ATOM 2894 N N . LEU B 1 99 ? -3.035 -19.234 -23.641 1 98.25 99 LEU B N 1
ATOM 2895 C CA . LEU B 1 99 ? -2.734 -20.422 -22.859 1 98.25 99 LEU B CA 1
ATOM 2896 C C . LEU B 1 99 ? -4.016 -21.094 -22.375 1 98.25 99 LEU B C 1
ATOM 2898 O O . LEU B 1 99 ? -4.113 -22.328 -22.359 1 98.25 99 LEU B O 1
ATOM 2902 N N . ALA B 1 100 ? -4.977 -20.281 -21.969 1 97.94 100 ALA B N 1
ATOM 2903 C CA . ALA B 1 100 ? -6.27 -20.812 -21.531 1 97.94 100 ALA B CA 1
ATOM 2904 C C . ALA B 1 100 ? -6.969 -21.562 -22.656 1 97.94 100 ALA B C 1
ATOM 2906 O O . ALA B 1 100 ? -7.484 -22.672 -22.438 1 97.94 100 ALA B O 1
ATOM 2907 N N . ARG B 1 101 ? -6.977 -21 -23.781 1 97.44 101 ARG B N 1
ATOM 2908 C CA . ARG B 1 101 ? -7.625 -21.625 -24.938 1 97.44 101 ARG B CA 1
ATOM 2909 C C . ARG B 1 101 ? -6.969 -22.953 -25.297 1 97.44 101 ARG B C 1
ATOM 2911 O O . ARG B 1 101 ? -7.633 -23.875 -25.781 1 97.44 101 ARG B O 1
ATOM 2918 N N . ALA B 1 102 ? -5.73 -23.062 -25.047 1 97.81 102 ALA B N 1
ATOM 2919 C CA . ALA B 1 102 ? -4.984 -24.297 -25.328 1 97.81 102 ALA B CA 1
ATOM 2920 C C . ALA B 1 102 ? -5.16 -25.312 -24.203 1 97.81 102 ALA B C 1
ATOM 2922 O O . ALA B 1 102 ? -4.613 -26.406 -24.266 1 97.81 102 ALA B O 1
ATOM 2923 N N . GLY B 1 103 ? -5.836 -24.906 -23.109 1 96.44 103 GLY B N 1
ATOM 2924 C CA . GLY B 1 103 ? -6.059 -25.812 -22 1 96.44 103 GLY B CA 1
ATOM 2925 C C . GLY B 1 103 ? -4.848 -25.953 -21.094 1 96.44 103 GLY B C 1
ATOM 2926 O O . GLY B 1 103 ? -4.699 -26.953 -20.391 1 96.44 103 GLY B O 1
ATOM 2927 N N . LEU B 1 104 ? -3.957 -24.938 -21.125 1 97.38 104 LEU B N 1
ATOM 2928 C CA . LEU B 1 104 ? -2.676 -25.078 -20.438 1 97.38 104 LEU B CA 1
ATOM 2929 C C . LEU B 1 104 ? -2.613 -24.156 -19.219 1 97.38 104 LEU B C 1
ATOM 2931 O O . LEU B 1 104 ? -1.704 -24.281 -18.391 1 97.38 104 LEU B O 1
ATOM 2935 N N . LEU B 1 105 ? -3.574 -23.25 -19.078 1 97.12 105 LEU B N 1
ATOM 2936 C CA . LEU B 1 105 ? -3.592 -22.281 -18 1 97.12 105 LEU B CA 1
ATOM 2937 C C . LEU B 1 105 ? -4.375 -22.797 -16.797 1 97.12 105 LEU B C 1
ATOM 2939 O O . LEU B 1 105 ? -5.438 -23.406 -16.969 1 97.12 105 LEU B O 1
ATOM 2943 N N . SER B 1 106 ? -3.877 -22.484 -15.625 1 95.31 106 SER B N 1
ATOM 2944 C CA . SER B 1 106 ? -4.613 -22.875 -14.43 1 95.31 106 SER B CA 1
ATOM 2945 C C . SER B 1 106 ? -5.227 -21.672 -13.734 1 95.31 106 SER B C 1
ATOM 2947 O O . SER B 1 106 ? -6.359 -21.734 -13.25 1 95.31 106 SER B O 1
ATOM 2949 N N . LEU B 1 107 ? -4.488 -20.594 -13.641 1 96.62 107 LEU B N 1
ATOM 2950 C CA . LEU B 1 107 ? -4.93 -19.375 -12.977 1 96.62 107 LEU B CA 1
ATOM 2951 C C . LEU B 1 107 ? -4.484 -18.141 -13.758 1 96.62 107 LEU B C 1
ATOM 2953 O O . LEU B 1 107 ? -3.361 -18.094 -14.258 1 96.62 107 LEU B O 1
ATOM 2957 N N . VAL B 1 108 ? -5.363 -17.188 -13.836 1 98.38 108 VAL B N 1
ATOM 2958 C CA . VAL B 1 108 ? -5.02 -15.906 -14.461 1 98.38 108 VAL B CA 1
ATOM 2959 C C . VAL B 1 108 ? -4.316 -15.008 -13.445 1 98.38 108 VAL B C 1
ATOM 2961 O O . VAL B 1 108 ? -4.883 -14.688 -12.398 1 98.38 108 VAL B O 1
ATOM 2964 N N . PRO B 1 109 ? -3.086 -14.648 -13.75 1 98.44 109 PRO B N 1
ATOM 2965 C CA . PRO B 1 109 ? -2.426 -13.719 -12.828 1 98.44 109 PRO B CA 1
ATOM 2966 C C . PRO B 1 109 ? -2.943 -12.289 -12.961 1 98.44 109 PRO B C 1
ATOM 2968 O O . PRO B 1 109 ? -3.027 -11.758 -14.07 1 98.44 109 PRO B O 1
ATOM 2971 N N . ILE B 1 110 ? -3.365 -11.688 -11.906 1 98.25 110 ILE B N 1
ATOM 2972 C CA . ILE B 1 110 ? -3.779 -10.289 -11.859 1 98.25 110 ILE B CA 1
ATOM 2973 C C . ILE B 1 110 ? -3.246 -9.633 -10.586 1 98.25 110 ILE B C 1
ATOM 2975 O O . ILE B 1 110 ? -3.41 -10.172 -9.492 1 98.25 110 ILE B O 1
ATOM 2979 N N . ASP B 1 111 ? -2.582 -8.562 -10.672 1 97.19 111 ASP B N 1
ATOM 2980 C CA . ASP B 1 111 ? -2.176 -7.727 -9.539 1 97.19 111 ASP B CA 1
ATOM 2981 C C . ASP B 1 111 ? -3.127 -6.547 -9.359 1 97.19 111 ASP B C 1
ATOM 2983 O O . ASP B 1 111 ? -3.031 -5.547 -10.078 1 97.19 111 ASP B O 1
ATOM 2987 N N . PRO B 1 112 ? -3.994 -6.602 -8.422 1 98.12 112 PRO B N 1
ATOM 2988 C CA . PRO B 1 112 ? -5.148 -5.699 -8.406 1 98.12 112 PRO B CA 1
ATOM 2989 C C . PRO B 1 112 ? -4.84 -4.359 -7.738 1 98.12 112 PRO B C 1
ATOM 2991 O O . PRO B 1 112 ? -5.516 -3.975 -6.781 1 98.12 112 PRO B O 1
ATOM 2994 N N . GLY B 1 113 ? -3.91 -3.623 -8.328 1 97.56 113 GLY B N 1
ATOM 2995 C CA . GLY B 1 113 ? -3.619 -2.295 -7.812 1 97.56 113 GLY B CA 1
ATOM 2996 C C . GLY B 1 113 ? -2.432 -1.638 -8.492 1 97.56 113 GLY B C 1
ATOM 2997 O O . GLY B 1 113 ? -1.829 -2.217 -9.398 1 97.56 113 GLY B O 1
ATOM 2998 N N . THR B 1 114 ? -2.158 -0.43 -8.094 1 96.44 114 THR B N 1
ATOM 2999 C CA . THR B 1 114 ? -1.083 0.389 -8.633 1 96.44 114 THR B CA 1
ATOM 3000 C C . THR B 1 114 ? -0.081 0.762 -7.547 1 96.44 114 THR B C 1
ATOM 3002 O O . THR B 1 114 ? -0.466 1.023 -6.406 1 96.44 114 THR B O 1
ATOM 3005 N N . MET B 1 115 ? 1.191 0.823 -7.887 1 96.12 115 MET B N 1
ATOM 3006 C CA . MET B 1 115 ? 2.232 1.185 -6.926 1 96.12 115 MET B CA 1
ATOM 3007 C C . MET B 1 115 ? 3.5 1.637 -7.645 1 96.12 115 MET B C 1
ATOM 3009 O O . MET B 1 115 ? 3.664 1.384 -8.844 1 96.12 115 MET B O 1
ATOM 3013 N N . ASN B 1 116 ? 4.297 2.363 -6.898 1 95.12 116 ASN B N 1
ATOM 3014 C CA . ASN B 1 116 ? 5.672 2.506 -7.355 1 95.12 116 ASN B CA 1
ATOM 3015 C C . ASN B 1 116 ? 6.453 1.204 -7.188 1 95.12 116 ASN B C 1
ATOM 3017 O O . ASN B 1 116 ? 6.348 0.538 -6.16 1 95.12 116 ASN B O 1
ATOM 3021 N N . TYR B 1 117 ? 7.113 0.846 -8.211 1 92.44 117 TYR B N 1
ATOM 3022 C CA . TYR B 1 117 ? 7.867 -0.4 -8.141 1 92.44 117 TYR B CA 1
ATOM 3023 C C . TYR B 1 117 ? 9.367 -0.13 -8.164 1 92.44 117 TYR B C 1
ATOM 3025 O O . TYR B 1 117 ? 9.883 0.45 -9.125 1 92.44 117 TYR B O 1
ATOM 3033 N N . GLY B 1 118 ? 10.016 -0.502 -7.098 1 92.31 118 GLY B N 1
ATOM 3034 C CA . GLY B 1 118 ? 11.453 -0.298 -7.008 1 92.31 118 GLY B CA 1
ATOM 3035 C C . GLY B 1 118 ? 12.047 -0.799 -5.707 1 92.31 118 GLY B C 1
ATOM 3036 O O . GLY B 1 118 ? 11.352 -1.406 -4.891 1 92.31 118 GLY B O 1
ATOM 3037 N N . GLN B 1 119 ? 13.328 -0.683 -5.633 1 93.69 119 GLN B N 1
ATOM 3038 C CA . GLN B 1 119 ? 14.062 -1.143 -4.457 1 93.69 119 GLN B CA 1
ATOM 3039 C C . GLN B 1 119 ? 15.211 -0.197 -4.125 1 93.69 119 GLN B C 1
ATOM 3041 O O . GLN B 1 119 ? 15.695 0.529 -4.992 1 93.69 119 GLN B O 1
ATOM 3046 N N . VAL B 1 120 ? 15.594 -0.235 -2.875 1 95.19 120 VAL B N 1
ATOM 3047 C CA . VAL B 1 120 ? 16.781 0.496 -2.438 1 95.19 120 VAL B CA 1
ATOM 3048 C C . VAL B 1 120 ? 18.016 -0.076 -3.117 1 95.19 120 VAL B C 1
ATOM 3050 O O . VAL B 1 120 ? 18.188 -1.295 -3.191 1 95.19 120 VAL B O 1
ATOM 3053 N N . GLY B 1 121 ? 18.844 0.796 -3.594 1 90.88 121 GLY B N 1
ATOM 3054 C CA . GLY B 1 121 ? 20.047 0.373 -4.285 1 90.88 121 GLY B CA 1
ATOM 3055 C C . GLY B 1 121 ? 21.109 -0.179 -3.352 1 90.88 121 GLY B C 1
ATOM 3056 O O . GLY B 1 121 ? 21.016 -0.026 -2.131 1 90.88 121 GLY B O 1
ATOM 3057 N N . PRO B 1 122 ? 22.078 -0.859 -3.977 1 87.44 122 PRO B N 1
ATOM 3058 C CA . PRO B 1 122 ? 23.188 -1.384 -3.168 1 87.44 122 PRO B CA 1
ATOM 3059 C C . PRO B 1 122 ? 23.922 -0.293 -2.383 1 87.44 122 PRO B C 1
ATOM 3061 O O . PRO B 1 122 ? 24.562 -0.58 -1.368 1 87.44 122 PRO B O 1
ATOM 3064 N N . ASP B 1 123 ? 23.766 0.943 -2.854 1 91.75 123 ASP B N 1
ATOM 3065 C CA . ASP B 1 123 ? 24.406 2.078 -2.191 1 91.75 123 ASP B CA 1
ATOM 3066 C C . ASP B 1 123 ? 23.516 2.617 -1.064 1 91.75 123 ASP B C 1
ATOM 3068 O O . ASP B 1 123 ? 23.891 3.592 -0.4 1 91.75 123 ASP B O 1
ATOM 3072 N N . GLY B 1 124 ? 22.438 1.979 -0.917 1 91.12 124 GLY B N 1
ATOM 3073 C CA . GLY B 1 124 ? 21.531 2.396 0.152 1 91.12 124 GLY B CA 1
ATOM 3074 C C . GLY B 1 124 ? 20.625 3.545 -0.244 1 91.12 124 GLY B C 1
ATOM 3075 O O . GLY B 1 124 ? 19.844 4.035 0.573 1 91.12 124 GLY B O 1
ATOM 3076 N N . GLN B 1 125 ? 20.719 3.896 -1.518 1 93.19 125 GLN B N 1
ATOM 3077 C CA . GLN B 1 125 ? 19.953 5.051 -1.971 1 93.19 125 GLN B CA 1
ATOM 3078 C C . GLN B 1 125 ? 18.562 4.633 -2.445 1 93.19 125 GLN B C 1
ATOM 3080 O O . GLN B 1 125 ? 18.391 3.545 -3.004 1 93.19 125 GLN B O 1
ATOM 3085 N N . ALA B 1 126 ? 17.594 5.496 -2.176 1 93.81 126 ALA B N 1
ATOM 3086 C CA . ALA B 1 126 ? 16.25 5.293 -2.717 1 93.81 126 ALA B CA 1
ATOM 3087 C C . ALA B 1 126 ? 16.25 5.398 -4.238 1 93.81 126 ALA B C 1
ATOM 3089 O O . ALA B 1 126 ? 17.062 6.137 -4.816 1 93.81 126 ALA B O 1
ATOM 3090 N N . PRO B 1 127 ? 15.398 4.664 -4.832 1 91.88 127 PRO B N 1
ATOM 3091 C CA . PRO B 1 127 ? 15.328 4.766 -6.293 1 91.88 127 PRO B CA 1
ATOM 3092 C C . PRO B 1 127 ? 14.766 6.105 -6.766 1 91.88 127 PRO B C 1
ATOM 3094 O O . PRO B 1 127 ? 13.977 6.727 -6.051 1 91.88 127 PRO B O 1
ATOM 3097 N N . VAL B 1 128 ? 15.164 6.516 -8.062 1 88.5 128 VAL B N 1
ATOM 3098 C CA . VAL B 1 128 ? 14.719 7.82 -8.539 1 88.5 128 VAL B CA 1
ATOM 3099 C C . VAL B 1 128 ? 14.148 7.691 -9.945 1 88.5 128 VAL B C 1
ATOM 3101 O O . VAL B 1 128 ? 14.078 8.68 -10.688 1 88.5 128 VAL B O 1
ATOM 3104 N N . HIS B 1 129 ? 13.586 6.637 -10.297 1 87.88 129 HIS B N 1
ATOM 3105 C CA . HIS B 1 129 ? 12.953 6.496 -11.602 1 87.88 129 HIS B CA 1
ATOM 3106 C C . HIS B 1 129 ? 11.445 6.699 -11.516 1 87.88 129 HIS B C 1
ATOM 3108 O O . HIS B 1 129 ? 10.891 6.762 -10.422 1 87.88 129 HIS B O 1
ATOM 3114 N N . ASP B 1 130 ? 10.727 6.805 -12.602 1 84.5 130 ASP B N 1
ATOM 3115 C CA . ASP B 1 130 ? 9.305 7.113 -12.648 1 84.5 130 ASP B CA 1
ATOM 3116 C C . ASP B 1 130 ? 8.484 5.883 -13.023 1 84.5 130 ASP B C 1
ATOM 3118 O O . ASP B 1 130 ? 7.34 6.008 -13.477 1 84.5 130 ASP B O 1
ATOM 3122 N N . ARG B 1 131 ? 9.023 4.746 -12.805 1 83.38 131 ARG B N 1
ATOM 3123 C CA . ARG B 1 131 ? 8.32 3.521 -13.156 1 83.38 131 ARG B CA 1
ATOM 3124 C C . ARG B 1 131 ? 7.188 3.234 -12.18 1 83.38 131 ARG B C 1
ATOM 3126 O O . ARG B 1 131 ? 7.41 3.158 -10.969 1 83.38 131 ARG B O 1
ATOM 3133 N N . VAL B 1 132 ? 6.055 3.209 -12.711 1 89.75 132 VAL B N 1
ATOM 3134 C CA . VAL B 1 132 ? 4.859 2.857 -11.953 1 89.75 132 VAL B CA 1
ATOM 3135 C C . VAL B 1 132 ? 4.277 1.55 -12.492 1 89.75 132 VAL B C 1
ATOM 3137 O O . VAL B 1 132 ? 4.188 1.351 -13.703 1 89.75 132 VAL B O 1
ATOM 3140 N N . TYR B 1 133 ? 4.074 0.607 -11.641 1 92.94 133 TYR B N 1
ATOM 3141 C CA . TYR B 1 133 ? 3.324 -0.606 -11.938 1 92.94 133 TYR B CA 1
ATOM 3142 C C . TYR B 1 133 ? 1.827 -0.377 -11.773 1 92.94 133 TYR B C 1
ATOM 3144 O O . TYR B 1 133 ? 1.32 -0.356 -10.648 1 92.94 133 TYR B O 1
ATOM 3152 N N . GLN B 1 134 ? 1.153 -0.256 -12.93 1 94 134 GLN B N 1
ATOM 3153 C CA . GLN B 1 134 ? -0.209 0.262 -12.859 1 94 134 GLN B CA 1
ATOM 3154 C C . GLN B 1 134 ? -1.225 -0.799 -13.273 1 94 134 GLN B C 1
ATOM 3156 O O . GLN B 1 134 ? -1.119 -1.376 -14.359 1 94 134 GLN B O 1
ATOM 3161 N N . THR B 1 135 ? -2.129 -1.076 -12.477 1 96.38 135 THR B N 1
ATOM 3162 C CA . THR B 1 135 ? -3.385 -1.769 -12.742 1 96.38 135 THR B CA 1
ATOM 3163 C C . THR B 1 135 ? -4.551 -1.042 -12.078 1 96.38 135 THR B C 1
ATOM 3165 O O . THR B 1 135 ? -4.855 -1.288 -10.906 1 96.38 135 THR B O 1
ATOM 3168 N N . SER B 1 136 ? -5.211 -0.154 -12.805 1 95.69 136 SER B N 1
ATOM 3169 C CA . SER B 1 136 ? -6.246 0.722 -12.266 1 95.69 136 SER B CA 1
ATOM 3170 C C . SER B 1 136 ? -7.477 -0.073 -11.844 1 95.69 136 SER B C 1
ATOM 3172 O O . SER B 1 136 ? -7.57 -1.272 -12.109 1 95.69 136 SER B O 1
ATOM 3174 N N . PHE B 1 137 ? -8.438 0.589 -11.211 1 97.06 137 PHE B N 1
ATOM 3175 C CA . PHE B 1 137 ? -9.703 -0.046 -10.859 1 97.06 137 PHE B CA 1
ATOM 3176 C C . PHE B 1 137 ? -10.406 -0.582 -12.102 1 97.06 137 PHE B C 1
ATOM 3178 O O . PHE B 1 137 ? -10.977 -1.674 -12.078 1 97.06 137 PHE B O 1
ATOM 3185 N N . GLU B 1 138 ? -10.352 0.151 -13.094 1 96.62 138 GLU B N 1
ATOM 3186 C CA . GLU B 1 138 ? -10.961 -0.239 -14.359 1 96.62 138 GLU B CA 1
ATOM 3187 C C . GLU B 1 138 ? -10.281 -1.475 -14.945 1 96.62 138 GLU B C 1
ATOM 3189 O O . GLU B 1 138 ? -10.953 -2.387 -15.43 1 96.62 138 GLU B O 1
ATOM 3194 N N . ASP B 1 139 ? -8.984 -1.465 -14.938 1 96.94 139 ASP B N 1
ATOM 3195 C CA . ASP B 1 139 ? -8.227 -2.619 -15.414 1 96.94 139 ASP B CA 1
ATOM 3196 C C . ASP B 1 139 ? -8.602 -3.879 -14.641 1 96.94 139 ASP B C 1
ATOM 3198 O O . ASP B 1 139 ? -8.82 -4.938 -15.234 1 96.94 139 ASP B O 1
ATOM 3202 N N . VAL B 1 140 ? -8.656 -3.764 -13.32 1 98.19 140 VAL B N 1
ATOM 3203 C CA . VAL B 1 140 ? -8.953 -4.906 -12.461 1 98.19 140 VAL B CA 1
ATOM 3204 C C . VAL B 1 140 ? -10.367 -5.414 -12.758 1 98.19 140 VAL B C 1
ATOM 3206 O O . VAL B 1 140 ? -10.586 -6.617 -12.906 1 98.19 140 VAL B O 1
ATOM 3209 N N . ALA B 1 141 ? -11.258 -4.441 -12.852 1 98.06 141 ALA B N 1
ATOM 3210 C CA . ALA B 1 141 ? -12.641 -4.809 -13.156 1 98.06 141 ALA B CA 1
ATOM 3211 C C . ALA B 1 141 ? -12.727 -5.547 -14.492 1 98.06 141 ALA B C 1
ATOM 3213 O O . ALA B 1 141 ? -13.422 -6.559 -14.602 1 98.06 141 ALA B O 1
ATOM 3214 N N . TRP B 1 142 ? -12.055 -5.055 -15.453 1 98.06 142 TRP B N 1
ATOM 3215 C CA . TRP B 1 142 ? -12.047 -5.695 -16.766 1 98.06 142 TRP B CA 1
ATOM 3216 C C . TRP B 1 142 ? -11.469 -7.105 -16.672 1 98.06 142 TRP B C 1
ATOM 3218 O O . TRP B 1 142 ? -12.031 -8.047 -17.234 1 98.06 142 TRP B O 1
ATOM 3228 N N . GLY B 1 143 ? -10.336 -7.227 -16.031 1 98.38 143 GLY B N 1
ATOM 3229 C CA . GLY B 1 143 ? -9.711 -8.531 -15.875 1 98.38 143 GLY B CA 1
ATOM 3230 C C . GLY B 1 143 ? -10.594 -9.539 -15.172 1 98.38 143 GLY B C 1
ATOM 3231 O O . GLY B 1 143 ? -10.711 -10.68 -15.609 1 98.38 143 GLY B O 1
ATOM 3232 N N . PHE B 1 144 ? -11.188 -9.117 -14.102 1 98.62 144 PHE B N 1
ATOM 3233 C CA . PHE B 1 144 ? -12.07 -9.992 -13.344 1 98.62 144 PHE B CA 1
ATOM 3234 C C . PHE B 1 144 ? -13.266 -10.414 -14.195 1 98.62 144 PHE B C 1
ATOM 3236 O O . PHE B 1 144 ? -13.672 -11.578 -14.18 1 98.62 144 PHE B O 1
ATOM 3243 N N . ALA B 1 145 ? -13.812 -9.445 -14.898 1 98.44 145 ALA B N 1
ATOM 3244 C CA . ALA B 1 145 ? -14.938 -9.766 -15.773 1 98.44 145 ALA B CA 1
ATOM 3245 C C . ALA B 1 145 ? -14.531 -10.773 -16.844 1 98.44 145 ALA B C 1
ATOM 3247 O O . ALA B 1 145 ? -15.273 -11.703 -17.141 1 98.44 145 ALA B O 1
ATOM 3248 N N . ALA B 1 146 ? -13.43 -10.57 -17.422 1 98.31 146 ALA B N 1
ATOM 3249 C CA . ALA B 1 146 ? -12.922 -11.477 -18.453 1 98.31 146 ALA B CA 1
ATOM 3250 C C . ALA B 1 146 ? -12.742 -12.883 -17.891 1 98.31 146 ALA B C 1
ATOM 3252 O O . ALA B 1 146 ? -13.07 -13.875 -18.547 1 98.31 146 ALA B O 1
ATOM 3253 N N . CYS B 1 147 ? -12.156 -12.992 -16.703 1 98.25 147 CYS B N 1
ATOM 3254 C CA . CYS B 1 147 ? -12 -14.281 -16.031 1 98.25 147 CYS B CA 1
ATOM 3255 C C . CYS B 1 147 ? -13.352 -14.953 -15.836 1 98.25 147 CYS B C 1
ATOM 3257 O O . CYS B 1 147 ? -13.516 -16.141 -16.156 1 98.25 147 CYS B O 1
ATOM 3259 N N . ARG B 1 148 ? -14.289 -14.219 -15.367 1 97.62 148 ARG B N 1
ATOM 3260 C CA . ARG B 1 148 ? -15.617 -14.773 -15.109 1 97.62 148 ARG B CA 1
ATOM 3261 C C . ARG B 1 148 ? -16.266 -15.258 -16.391 1 97.62 148 ARG B C 1
ATOM 3263 O O . ARG B 1 148 ? -16.844 -16.344 -16.438 1 97.62 148 ARG B O 1
ATOM 3270 N N . GLN B 1 149 ? -16.188 -14.445 -17.391 1 97.19 149 GLN B N 1
ATOM 3271 C CA . GLN B 1 149 ? -16.766 -14.797 -18.672 1 97.19 149 GLN B CA 1
ATOM 3272 C C . GLN B 1 149 ? -16.156 -16.078 -19.234 1 97.19 149 GLN B C 1
ATOM 3274 O O . GLN B 1 149 ? -16.844 -16.875 -19.859 1 97.19 149 GLN B O 1
ATOM 3279 N N . ALA B 1 150 ? -14.914 -16.25 -18.938 1 96.88 150 ALA B N 1
ATOM 3280 C CA . ALA B 1 150 ? -14.203 -17.422 -19.453 1 96.88 150 ALA B CA 1
ATOM 3281 C C . ALA B 1 150 ? -14.219 -18.562 -18.438 1 96.88 150 ALA B C 1
ATOM 3283 O O . ALA B 1 150 ? -13.625 -19.609 -18.672 1 96.88 15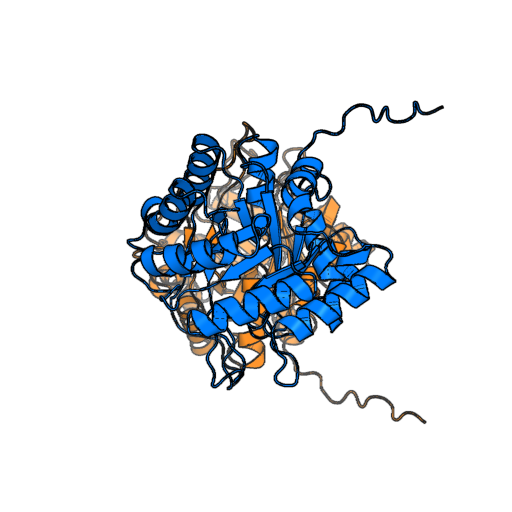0 ALA B O 1
ATOM 3284 N N . SER B 1 151 ? -14.789 -18.375 -17.266 1 95.38 151 SER B N 1
ATOM 3285 C CA . SER B 1 151 ? -14.844 -19.359 -16.188 1 95.38 151 SER B CA 1
ATOM 3286 C C . SER B 1 151 ? -13.445 -19.75 -15.742 1 95.38 151 SER B C 1
ATOM 3288 O O . SER B 1 151 ? -13.148 -20.938 -15.594 1 95.38 151 SER B O 1
ATOM 3290 N N . LEU B 1 152 ? -12.617 -18.781 -15.656 1 96.56 152 LEU B N 1
ATOM 3291 C CA . LEU B 1 152 ? -11.25 -18.969 -15.195 1 96.56 152 LEU B CA 1
ATOM 3292 C C . LEU B 1 152 ? -11.055 -18.359 -13.805 1 96.56 152 LEU B C 1
ATOM 3294 O O . LEU B 1 152 ? -11.609 -17.312 -13.492 1 96.56 152 LEU B O 1
ATOM 3298 N N . GLY B 1 153 ? -10.305 -19.047 -12.992 1 95.88 153 GLY B N 1
ATOM 3299 C CA . GLY B 1 153 ? -9.883 -18.5 -11.719 1 95.88 153 GLY B CA 1
ATOM 3300 C C . GLY B 1 153 ? -8.695 -17.562 -11.836 1 95.88 153 GLY B C 1
ATOM 3301 O O . GLY B 1 153 ? -8.156 -17.375 -12.93 1 95.88 153 GLY B O 1
ATOM 3302 N N . CYS B 1 154 ? -8.367 -16.969 -10.688 1 97.56 154 CYS B N 1
ATOM 3303 C CA . CYS B 1 154 ? -7.262 -16.016 -10.758 1 97.56 154 CYS B CA 1
ATOM 3304 C C . CYS B 1 154 ? -6.352 -16.156 -9.547 1 97.56 154 CYS B C 1
ATOM 3306 O O . CYS B 1 154 ? -6.734 -16.75 -8.539 1 97.56 154 CYS B O 1
ATOM 3308 N N . THR B 1 155 ? -5.145 -15.836 -9.688 1 98.31 155 THR B N 1
ATOM 3309 C CA . THR B 1 155 ? -4.172 -15.656 -8.617 1 98.31 155 THR B CA 1
ATOM 3310 C C . THR B 1 155 ? -3.764 -14.188 -8.508 1 98.31 155 THR B C 1
ATOM 3312 O O . THR B 1 155 ? -3.455 -13.539 -9.508 1 98.31 155 THR B O 1
ATOM 3315 N N . LEU B 1 156 ? -3.875 -13.641 -7.32 1 98.62 156 LEU B N 1
ATOM 3316 C CA . LEU B 1 156 ? -3.697 -12.211 -7.082 1 98.62 156 LEU B CA 1
ATOM 3317 C C . LEU B 1 156 ? -2.471 -11.953 -6.219 1 98.62 156 LEU B C 1
ATOM 3319 O O . LEU B 1 156 ? -2.338 -12.523 -5.133 1 98.62 156 LEU B O 1
ATOM 3323 N N . SER B 1 157 ? -1.578 -11.188 -6.695 1 98.25 157 SER B N 1
ATOM 3324 C CA . SER B 1 157 ? -0.486 -10.703 -5.855 1 98.25 157 SER B CA 1
ATOM 3325 C C . SER B 1 157 ? -0.862 -9.406 -5.148 1 98.25 157 SER B C 1
ATOM 3327 O O . SER B 1 157 ? -1.157 -8.406 -5.797 1 98.25 157 SER B O 1
ATOM 3329 N N . LEU B 1 158 ? -0.887 -9.453 -3.883 1 98.69 158 LEU B N 1
ATOM 3330 C CA . LEU B 1 158 ? -1.233 -8.305 -3.061 1 98.69 158 LEU B CA 1
ATOM 3331 C C . LEU B 1 158 ? 0.021 -7.613 -2.531 1 98.69 158 LEU B C 1
ATOM 3333 O O . LEU B 1 158 ? 0.597 -8.047 -1.531 1 98.69 158 LEU B O 1
ATOM 3337 N N . PHE B 1 159 ? 0.361 -6.57 -3.152 1 97.88 159 PHE B N 1
ATOM 3338 C CA . PHE B 1 159 ? 1.596 -5.883 -2.795 1 97.88 159 PHE B CA 1
ATOM 3339 C C . PHE B 1 159 ? 1.341 -4.84 -1.712 1 97.88 159 PHE B C 1
ATOM 3341 O O . PHE B 1 159 ? 2.223 -4.551 -0.902 1 97.88 159 PHE B O 1
ATOM 3348 N N . GLU B 1 160 ? 0.197 -4.242 -1.784 1 98.62 160 GLU B N 1
ATOM 3349 C CA . GLU B 1 160 ? -0.221 -3.197 -0.852 1 98.62 160 GLU B CA 1
ATOM 3350 C C . GLU B 1 160 ? -1.613 -3.48 -0.296 1 98.62 160 GLU B C 1
ATOM 3352 O O . GLU B 1 160 ? -2.441 -4.102 -0.966 1 98.62 160 GLU B O 1
ATOM 3357 N N . PRO B 1 161 ? -1.948 -2.957 0.855 1 98.12 161 PRO B N 1
ATOM 3358 C CA . PRO B 1 161 ? -3.264 -3.16 1.468 1 98.12 161 PRO B CA 1
ATOM 3359 C C . PRO B 1 161 ? -4.414 -2.752 0.547 1 98.12 161 PRO B C 1
ATOM 3361 O O . PRO B 1 161 ? -5.473 -3.381 0.562 1 98.12 161 PRO B O 1
ATOM 3364 N N . GLY B 1 162 ? -4.223 -1.74 -0.192 1 98.12 162 GLY B N 1
ATOM 3365 C CA . GLY B 1 162 ? -5.258 -1.338 -1.13 1 98.12 162 GLY B CA 1
ATOM 3366 C C . GLY B 1 162 ? -5.652 -2.441 -2.092 1 98.12 162 GLY B C 1
ATOM 3367 O O . GLY B 1 162 ? -6.809 -2.523 -2.508 1 98.12 162 GLY B O 1
ATOM 3368 N N . PHE B 1 163 ? -4.707 -3.307 -2.475 1 98.62 163 PHE B N 1
ATOM 3369 C CA . PHE B 1 163 ? -4.973 -4.445 -3.344 1 98.62 163 PHE B CA 1
ATOM 3370 C C . PHE B 1 163 ? -5.934 -5.426 -2.676 1 98.62 163 PHE B C 1
ATOM 3372 O O . PHE B 1 163 ? -6.879 -5.902 -3.307 1 98.62 163 PHE B O 1
ATOM 3379 N N . ALA B 1 164 ? -5.641 -5.719 -1.412 1 98.5 164 ALA B N 1
ATOM 3380 C CA . ALA B 1 164 ? -6.465 -6.652 -0.65 1 98.5 164 ALA B CA 1
ATOM 3381 C C . ALA B 1 164 ? -7.871 -6.102 -0.444 1 98.5 164 ALA B C 1
ATOM 3383 O O . ALA B 1 164 ? -8.852 -6.84 -0.533 1 98.5 164 ALA B O 1
ATOM 3384 N N . ARG B 1 165 ? -7.941 -4.832 -0.151 1 97.94 165 ARG B N 1
ATOM 3385 C CA . ARG B 1 165 ? -9.242 -4.203 0.052 1 97.94 165 ARG B CA 1
ATOM 3386 C C . ARG B 1 165 ? -10.078 -4.254 -1.221 1 97.94 165 ARG B C 1
ATOM 3388 O O . ARG B 1 165 ? -11.289 -4.484 -1.163 1 97.94 165 ARG B O 1
ATOM 3395 N N . LEU B 1 166 ? -9.406 -4.016 -2.318 1 98.38 166 LEU B N 1
ATOM 3396 C CA . LEU B 1 166 ? -10.125 -4.09 -3.584 1 98.38 166 LEU B CA 1
ATOM 3397 C C . LEU B 1 166 ? -10.609 -5.512 -3.852 1 98.38 166 LEU B C 1
ATOM 3399 O O . LEU B 1 166 ? -11.75 -5.719 -4.27 1 98.38 166 LEU B O 1
ATOM 3403 N N . MET B 1 167 ? -9.742 -6.488 -3.652 1 98.38 167 MET B N 1
ATOM 3404 C CA . MET B 1 167 ? -10.117 -7.895 -3.777 1 98.38 167 MET B CA 1
ATOM 3405 C C . MET B 1 167 ? -11.352 -8.203 -2.941 1 98.38 167 MET B C 1
ATOM 3407 O O . MET B 1 167 ? -12.305 -8.805 -3.438 1 98.38 167 MET B O 1
ATOM 3411 N N . GLU B 1 168 ? -11.312 -7.793 -1.705 1 97.56 168 GLU B N 1
ATOM 3412 C CA . GLU B 1 168 ? -12.422 -8.055 -0.792 1 97.56 168 GLU B CA 1
ATOM 3413 C C . GLU B 1 168 ? -13.695 -7.348 -1.255 1 97.56 168 GLU B C 1
ATOM 3415 O O . GLU B 1 168 ? -14.789 -7.898 -1.137 1 97.56 168 GLU B O 1
ATOM 3420 N N . ALA B 1 169 ? -13.562 -6.137 -1.754 1 97.44 169 ALA B N 1
ATOM 3421 C CA . ALA B 1 169 ? -14.719 -5.422 -2.281 1 97.44 169 ALA B CA 1
ATOM 3422 C C . ALA B 1 169 ? -15.383 -6.203 -3.414 1 97.44 169 ALA B C 1
ATOM 3424 O O . ALA B 1 169 ? -16.609 -6.309 -3.471 1 97.44 169 ALA B O 1
ATOM 3425 N N . HIS B 1 170 ? -14.57 -6.73 -4.301 1 98 170 HIS B N 1
ATOM 3426 C CA . HIS B 1 170 ? -15.102 -7.52 -5.402 1 98 170 HIS B CA 1
ATOM 3427 C C . HIS B 1 170 ? -15.719 -8.82 -4.902 1 98 170 HIS B C 1
ATOM 3429 O O . HIS B 1 170 ? -16.703 -9.297 -5.461 1 98 170 HIS B O 1
ATOM 3435 N N . ARG B 1 171 ? -15.125 -9.43 -3.912 1 97.06 171 ARG B N 1
ATOM 3436 C CA . ARG B 1 171 ? -15.719 -10.625 -3.328 1 97.06 171 ARG B CA 1
ATOM 3437 C C . ARG B 1 171 ? -17.109 -10.336 -2.781 1 97.06 171 ARG B C 1
ATOM 3439 O O . ARG B 1 171 ? -18.062 -11.055 -3.082 1 97.06 171 ARG B O 1
ATOM 3446 N N . ARG B 1 172 ? -17.25 -9.266 -2.02 1 96.25 172 ARG B N 1
ATOM 3447 C CA . ARG B 1 172 ? -18.516 -8.891 -1.404 1 96.25 172 ARG B CA 1
ATOM 3448 C C . ARG B 1 172 ? -19.562 -8.562 -2.463 1 96.25 172 ARG B C 1
ATOM 3450 O O . ARG B 1 172 ? -20.75 -8.836 -2.277 1 96.25 172 ARG B O 1
ATOM 3457 N N . ALA B 1 173 ? -19.094 -7.996 -3.529 1 96.69 173 ALA B N 1
ATOM 3458 C CA . ALA B 1 173 ? -20 -7.598 -4.609 1 96.69 173 ALA B CA 1
ATOM 3459 C C . ALA B 1 173 ? -20.359 -8.789 -5.492 1 96.69 173 ALA B C 1
ATOM 3461 O O . ALA B 1 173 ? -21.188 -8.672 -6.395 1 96.69 173 ALA B O 1
ATOM 3462 N N . GLY B 1 174 ? -19.688 -9.898 -5.301 1 95.88 174 GLY B N 1
ATOM 3463 C CA . GLY B 1 174 ? -19.938 -11.086 -6.102 1 95.88 174 GLY B CA 1
ATOM 3464 C C . GLY B 1 174 ? -19.25 -11.055 -7.457 1 95.88 174 GLY B C 1
ATOM 3465 O O . GLY B 1 174 ? -19.641 -11.781 -8.375 1 95.88 174 GLY B O 1
ATOM 3466 N N . THR B 1 175 ? -18.234 -10.172 -7.609 1 97.25 175 THR B N 1
ATOM 3467 C CA . THR B 1 175 ? -17.609 -10 -8.914 1 97.25 175 THR B CA 1
ATOM 3468 C C . THR B 1 175 ? -16.172 -10.539 -8.906 1 97.25 175 THR B C 1
ATOM 3470 O O . THR B 1 175 ? -15.453 -10.422 -9.898 1 97.25 175 THR B O 1
ATOM 3473 N N . LEU B 1 176 ? -15.703 -11.148 -7.824 1 97.56 176 LEU B N 1
ATOM 3474 C CA . LEU B 1 176 ? -14.398 -11.789 -7.758 1 97.56 176 LEU B CA 1
ATOM 3475 C C . LEU B 1 176 ? -14.43 -13.148 -8.453 1 97.56 176 LEU B C 1
ATOM 3477 O O . LEU B 1 176 ? -15.25 -14.008 -8.109 1 97.56 176 LEU B O 1
ATOM 3481 N N . PRO B 1 177 ? -13.555 -13.297 -9.43 1 96.81 177 PRO B N 1
ATOM 3482 C CA . PRO B 1 177 ? -13.531 -14.609 -10.086 1 96.81 177 PRO B CA 1
ATOM 3483 C C . PRO B 1 177 ? -13.242 -15.75 -9.117 1 96.81 177 PRO B C 1
ATOM 3485 O O . PRO B 1 177 ? -12.5 -15.562 -8.148 1 96.81 177 PRO B O 1
ATOM 3488 N N . GLN B 1 178 ? -13.836 -16.859 -9.43 1 94.06 178 GLN B N 1
ATOM 3489 C CA . GLN B 1 178 ? -13.562 -18.094 -8.68 1 94.06 178 GLN B CA 1
ATOM 3490 C C . GLN B 1 178 ? -13.055 -19.188 -9.602 1 94.06 178 GLN B C 1
ATOM 3492 O O . GLN B 1 178 ? -13.492 -19.312 -10.75 1 94.06 178 GLN B O 1
ATOM 3497 N N . PRO B 1 179 ? -12.133 -20.047 -9.023 1 95.19 179 PRO B N 1
ATOM 3498 C CA . PRO B 1 179 ? -11.461 -19.922 -7.727 1 95.19 179 PRO B CA 1
ATOM 3499 C C . PRO B 1 179 ? -10.445 -18.781 -7.684 1 95.19 179 PRO B C 1
ATOM 3501 O O . PRO B 1 179 ? -10.078 -18.234 -8.727 1 95.19 179 PRO B O 1
ATOM 3504 N N . VAL B 1 180 ? -10.07 -18.344 -6.477 1 96.88 180 VAL B N 1
ATOM 3505 C CA . VAL B 1 180 ? -9.094 -17.281 -6.297 1 96.88 180 VAL B CA 1
ATOM 3506 C C . VAL B 1 180 ? -8.016 -17.719 -5.316 1 96.88 180 VAL B C 1
ATOM 3508 O O . VAL B 1 180 ? -8.289 -18.484 -4.383 1 96.88 180 VAL B O 1
ATOM 3511 N N . LEU B 1 181 ? -6.809 -17.359 -5.574 1 97.44 181 LEU B N 1
ATOM 3512 C CA . LEU B 1 181 ? -5.668 -17.547 -4.684 1 97.44 181 LEU B CA 1
ATOM 3513 C C . LEU B 1 181 ? -4.938 -16.219 -4.453 1 97.44 181 LEU B C 1
ATOM 3515 O O . LEU B 1 181 ? -4.457 -15.602 -5.402 1 97.44 181 LEU B O 1
ATOM 3519 N N . ALA B 1 182 ? -4.891 -15.773 -3.201 1 98.19 182 ALA B N 1
ATOM 3520 C CA . ALA B 1 182 ? -4.266 -14.492 -2.863 1 98.19 182 ALA B CA 1
ATOM 3521 C C . ALA B 1 182 ? -2.84 -14.695 -2.361 1 98.19 182 ALA B C 1
ATOM 3523 O O . ALA B 1 182 ? -2.59 -15.547 -1.51 1 98.19 182 ALA B O 1
ATOM 3524 N N . LYS B 1 183 ? -1.979 -13.969 -2.877 1 98.62 183 LYS B N 1
ATOM 3525 C CA . LYS B 1 183 ? -0.592 -13.984 -2.422 1 98.62 183 LYS B CA 1
ATOM 3526 C C . LYS B 1 183 ? -0.26 -12.719 -1.63 1 98.62 183 LYS B C 1
ATOM 3528 O O . LYS B 1 183 ? -0.235 -11.625 -2.186 1 98.62 183 LYS B O 1
ATOM 3533 N N . LEU B 1 184 ? -0.027 -12.898 -0.38 1 98.69 184 LEU B N 1
ATOM 3534 C CA . LEU B 1 184 ? 0.439 -11.797 0.457 1 98.69 184 LEU B CA 1
ATOM 3535 C C . LEU B 1 184 ? 1.923 -11.531 0.225 1 98.69 184 LEU B C 1
ATOM 3537 O O . LEU B 1 184 ? 2.771 -12.328 0.633 1 98.69 184 LEU B O 1
ATOM 3541 N N . GLU B 1 185 ? 2.201 -10.445 -0.411 1 98 185 GLU B N 1
ATOM 3542 C CA . GLU B 1 185 ? 3.582 -10.125 -0.762 1 98 185 GLU B CA 1
ATOM 3543 C C . GLU B 1 185 ? 4.301 -9.438 0.396 1 98 185 GLU B C 1
ATOM 3545 O O . GLU B 1 185 ? 3.816 -8.43 0.921 1 98 185 GLU B O 1
ATOM 3550 N N . PHE B 1 186 ? 5.402 -9.977 0.779 1 98.12 186 PHE B N 1
ATOM 3551 C CA . PHE B 1 186 ? 6.273 -9.383 1.792 1 98.12 186 PHE B CA 1
ATOM 3552 C C . PHE B 1 186 ? 7.641 -9.055 1.208 1 98.12 186 PHE B C 1
ATOM 3554 O O . PHE B 1 186 ? 8.062 -9.664 0.221 1 98.12 186 PHE B O 1
ATOM 3561 N N . SER B 1 187 ? 8.25 -8.109 1.834 1 94.06 187 SER B N 1
ATOM 3562 C CA . SER B 1 187 ? 9.625 -7.746 1.499 1 94.06 187 SER B CA 1
ATOM 3563 C C . SER B 1 187 ? 10.516 -7.754 2.736 1 94.06 187 SER B C 1
ATOM 3565 O O . SER B 1 187 ? 10.094 -7.328 3.814 1 94.06 187 SER B O 1
ATOM 3567 N N . ALA B 1 188 ? 11.742 -8.258 2.572 1 90.31 188 ALA B N 1
ATOM 3568 C CA . ALA B 1 188 ? 12.688 -8.273 3.686 1 90.31 188 ALA B CA 1
ATOM 3569 C C . ALA B 1 188 ? 13.359 -6.914 3.848 1 90.31 188 ALA B C 1
ATOM 3571 O O . ALA B 1 188 ? 14.078 -6.68 4.828 1 90.31 188 ALA B O 1
ATOM 3572 N N . GLY B 1 189 ? 13.117 -5.992 2.957 1 82.75 189 GLY B N 1
ATOM 3573 C CA . GLY B 1 189 ? 13.602 -4.656 3.264 1 82.75 189 GLY B CA 1
ATOM 3574 C C . GLY B 1 189 ? 14.07 -3.891 2.037 1 82.75 189 GLY B C 1
ATOM 3575 O O . GLY B 1 189 ? 14.023 -2.66 2.016 1 82.75 189 GLY B O 1
ATOM 3576 N N . ARG B 1 190 ? 14.445 -4.527 1.023 1 89.5 190 ARG B N 1
ATOM 3577 C CA . ARG B 1 190 ? 14.984 -3.807 -0.126 1 89.5 190 ARG B CA 1
ATOM 3578 C C . ARG B 1 190 ? 13.867 -3.328 -1.044 1 89.5 190 ARG B C 1
ATOM 3580 O O . ARG B 1 190 ? 13.93 -2.225 -1.59 1 89.5 190 ARG B O 1
ATOM 3587 N N . ARG B 1 191 ? 12.938 -4.211 -1.254 1 94.19 191 ARG B N 1
ATOM 3588 C CA . ARG B 1 191 ? 11.805 -3.812 -2.078 1 94.19 191 ARG B CA 1
ATOM 3589 C C . ARG B 1 191 ? 10.898 -2.844 -1.328 1 94.19 191 ARG B C 1
ATOM 3591 O O . ARG B 1 191 ? 10.656 -3.01 -0.131 1 94.19 191 ARG B O 1
ATOM 3598 N N . LEU B 1 192 ? 10.477 -1.876 -1.973 1 96.62 192 LEU B N 1
ATOM 3599 C CA . LEU B 1 192 ? 9.75 -0.786 -1.327 1 96.62 192 LEU B CA 1
ATOM 3600 C C . LEU B 1 192 ? 8.242 -0.982 -1.454 1 96.62 192 LEU B C 1
ATOM 3602 O O . LEU B 1 192 ? 7.551 -0.146 -2.039 1 96.62 192 LEU B O 1
ATOM 3606 N N . PHE B 1 193 ? 7.73 -2.078 -0.938 1 96.94 193 PHE B N 1
ATOM 3607 C CA . PHE B 1 193 ? 6.305 -2.373 -0.847 1 96.94 193 PHE B CA 1
ATOM 3608 C C . PHE B 1 193 ? 6.02 -3.305 0.326 1 96.94 193 PHE B C 1
ATOM 3610 O O . PHE B 1 193 ? 6.945 -3.848 0.934 1 96.94 193 PHE B O 1
ATOM 3617 N N . GLY B 1 194 ? 4.785 -3.367 0.663 1 96.94 194 GLY B N 1
ATOM 3618 C CA . GLY B 1 194 ? 4.281 -4.418 1.531 1 96.94 194 GLY B CA 1
ATOM 3619 C C . GLY B 1 194 ? 4.652 -4.223 2.988 1 96.94 194 GLY B C 1
ATOM 3620 O O . GLY B 1 194 ? 5.227 -3.193 3.354 1 96.94 194 GLY B O 1
ATOM 3621 N N . LEU B 1 195 ? 4.293 -5.191 3.854 1 97.81 195 LEU B N 1
ATOM 3622 C CA . LEU B 1 195 ? 4.445 -5.148 5.305 1 97.81 195 LEU B CA 1
ATOM 3623 C C . LEU B 1 195 ? 5.688 -5.918 5.742 1 97.81 195 LEU B C 1
ATOM 3625 O O . LEU B 1 195 ? 6.344 -6.566 4.922 1 97.81 195 LEU B O 1
ATOM 3629 N N . ALA B 1 196 ? 6.055 -5.75 6.953 1 97.06 196 ALA B N 1
ATOM 3630 C CA . ALA B 1 196 ? 7.195 -6.48 7.5 1 97.06 196 ALA B CA 1
ATOM 3631 C C . ALA B 1 196 ? 6.918 -7.98 7.547 1 97.06 196 ALA B C 1
ATOM 3633 O O . ALA B 1 196 ? 5.805 -8.398 7.883 1 97.06 196 ALA B O 1
ATOM 3634 N N . PRO B 1 197 ? 7.875 -8.789 7.234 1 97.31 197 PRO B N 1
ATOM 3635 C CA . PRO B 1 197 ? 7.68 -10.242 7.156 1 97.31 197 PRO B CA 1
ATOM 3636 C C . PRO B 1 197 ? 7.711 -10.914 8.523 1 97.31 197 PRO B C 1
ATOM 3638 O O . PRO B 1 197 ? 8.617 -11.703 8.812 1 97.31 197 PRO B O 1
ATOM 3641 N N . ASP B 1 198 ? 6.727 -10.68 9.367 1 97.25 198 ASP B N 1
ATOM 3642 C CA . ASP B 1 198 ? 6.605 -11.234 10.711 1 97.25 198 ASP B CA 1
ATOM 3643 C C . ASP B 1 198 ? 5.145 -11.469 11.078 1 97.25 198 ASP B C 1
ATOM 3645 O O . ASP B 1 198 ? 4.254 -11.32 10.242 1 97.25 198 ASP B O 1
ATOM 3649 N N . ALA B 1 199 ? 4.922 -11.922 12.297 1 97.94 199 ALA B N 1
ATOM 3650 C CA . ALA B 1 199 ? 3.584 -12.281 12.75 1 97.94 199 ALA B CA 1
ATOM 3651 C C . ALA B 1 199 ? 2.635 -11.094 12.672 1 97.94 199 ALA B C 1
ATOM 3653 O O . ALA B 1 199 ? 1.467 -11.242 12.305 1 97.94 199 ALA B O 1
ATOM 3654 N N . THR B 1 200 ? 3.113 -9.906 13.016 1 98.19 200 THR B N 1
ATOM 3655 C CA . THR B 1 200 ? 2.299 -8.695 12.961 1 98.19 200 THR B CA 1
ATOM 3656 C C . THR B 1 200 ? 1.875 -8.391 11.531 1 98.19 200 THR B C 1
ATOM 3658 O O . THR B 1 200 ? 0.715 -8.055 11.273 1 98.19 200 THR B O 1
ATOM 3661 N N . GLY B 1 201 ? 2.818 -8.516 10.617 1 98.25 201 GLY B N 1
ATOM 3662 C CA . GLY B 1 201 ? 2.506 -8.305 9.219 1 98.25 201 GLY B CA 1
ATOM 3663 C C . GLY B 1 201 ? 1.46 -9.258 8.68 1 98.25 201 GLY B C 1
ATOM 3664 O O . GLY B 1 201 ? 0.51 -8.844 8.016 1 98.25 201 GLY B O 1
ATOM 3665 N N . VAL B 1 202 ? 1.615 -10.547 8.984 1 98.62 202 VAL B N 1
ATOM 3666 C CA . VAL B 1 202 ? 0.655 -11.547 8.531 1 98.62 202 VAL B CA 1
ATOM 3667 C C . VAL B 1 202 ? -0.723 -11.242 9.117 1 98.62 202 VAL B C 1
ATOM 3669 O O . VAL B 1 202 ? -1.728 -11.273 8.398 1 98.62 202 VAL B O 1
ATOM 3672 N N . ALA B 1 203 ? -0.764 -10.93 10.398 1 98.38 203 ALA B N 1
ATOM 3673 C CA . ALA B 1 203 ? -2.031 -10.617 11.055 1 98.38 203 ALA B CA 1
ATOM 3674 C C . ALA B 1 203 ? -2.701 -9.406 10.406 1 98.38 203 ALA B C 1
ATOM 3676 O O . ALA B 1 203 ? -3.92 -9.391 10.227 1 98.38 203 ALA B O 1
ATOM 3677 N N . ALA B 1 204 ? -1.928 -8.414 10.117 1 98.5 204 ALA B N 1
ATOM 3678 C CA . ALA B 1 204 ? -2.471 -7.203 9.516 1 98.5 204 ALA B CA 1
ATOM 3679 C C . ALA B 1 204 ? -3.076 -7.496 8.141 1 98.5 204 ALA B C 1
ATOM 3681 O O . ALA B 1 204 ? -4.137 -6.969 7.801 1 98.5 204 ALA B O 1
ATOM 3682 N N . TRP B 1 205 ? -2.422 -8.297 7.367 1 98.44 205 TRP B N 1
ATOM 3683 C CA . TRP B 1 205 ? -2.973 -8.703 6.078 1 98.44 205 TRP B CA 1
ATOM 3684 C C . TRP B 1 205 ? -4.316 -9.398 6.258 1 98.44 205 TRP B C 1
ATOM 3686 O O . TRP B 1 205 ? -5.289 -9.07 5.578 1 98.44 205 TRP B O 1
ATOM 3696 N N . LEU B 1 206 ? -4.332 -10.328 7.168 1 98.25 206 LEU B N 1
ATOM 3697 C CA . LEU B 1 206 ? -5.488 -11.203 7.316 1 98.25 206 LEU B CA 1
ATOM 3698 C C . LEU B 1 206 ? -6.684 -10.438 7.867 1 98.25 206 LEU B C 1
ATOM 3700 O O . LEU B 1 206 ? -7.816 -10.922 7.816 1 98.25 206 LEU B O 1
ATOM 3704 N N . ARG B 1 207 ? -6.465 -9.195 8.336 1 97.31 207 ARG B N 1
ATOM 3705 C CA . ARG B 1 207 ? -7.543 -8.328 8.797 1 97.31 207 ARG B CA 1
ATOM 3706 C C . ARG B 1 207 ? -8.273 -7.691 7.621 1 97.31 207 ARG B C 1
ATOM 3708 O O . ARG B 1 207 ? -9.359 -7.125 7.789 1 97.31 207 ARG B O 1
ATOM 3715 N N . LEU B 1 208 ? -7.766 -7.789 6.457 1 97.88 208 LEU B N 1
ATOM 3716 C CA . LEU B 1 208 ? -8.234 -6.953 5.359 1 97.88 208 LEU B CA 1
ATOM 3717 C C . LEU B 1 208 ? -9.211 -7.715 4.477 1 97.88 208 LEU B C 1
ATOM 3719 O O . LEU B 1 208 ? -9.867 -7.121 3.613 1 97.88 208 LEU B O 1
ATOM 3723 N N . PHE B 1 209 ? -9.234 -8.984 4.641 1 97.38 209 PHE B N 1
ATOM 3724 C CA . PHE B 1 209 ? -10.156 -9.789 3.846 1 97.38 209 PHE B CA 1
ATOM 3725 C C . PHE B 1 209 ? -10.57 -11.039 4.605 1 97.38 209 PHE B C 1
ATOM 3727 O O . PHE B 1 209 ? -10.047 -11.32 5.684 1 97.38 209 PHE B O 1
ATOM 3734 N N . ASP B 1 210 ? -11.602 -11.789 4.156 1 96.5 210 ASP B N 1
ATOM 3735 C CA . ASP B 1 210 ? -12.086 -13.016 4.77 1 96.5 210 ASP B CA 1
ATOM 3736 C C . ASP B 1 210 ? -11.234 -14.211 4.352 1 96.5 210 ASP B C 1
ATOM 3738 O O . ASP B 1 210 ? -11.5 -14.844 3.328 1 96.5 210 ASP B O 1
ATOM 3742 N N . ALA B 1 211 ? -10.297 -14.531 5.199 1 94.81 211 ALA B N 1
ATOM 3743 C CA . ALA B 1 211 ? -9.32 -15.578 4.906 1 94.81 211 ALA B CA 1
ATOM 3744 C C . ALA B 1 211 ? -9.969 -16.953 4.91 1 94.81 211 ALA B C 1
ATOM 3746 O O . ALA B 1 211 ? -9.359 -17.938 4.48 1 94.81 211 ALA B O 1
ATOM 3747 N N . ARG B 1 212 ? -11.195 -17.047 5.359 1 92.12 212 ARG B N 1
ATOM 3748 C CA . ARG B 1 212 ? -11.93 -18.312 5.301 1 92.12 212 ARG B CA 1
ATOM 3749 C C . ARG B 1 212 ? -12.508 -18.547 3.912 1 92.12 212 ARG B C 1
ATOM 3751 O O . ARG B 1 212 ? -12.828 -19.672 3.549 1 92.12 212 ARG B O 1
ATOM 3758 N N . ARG B 1 213 ? -12.602 -17.469 3.193 1 94 213 ARG B N 1
ATOM 3759 C CA . ARG B 1 213 ? -13.258 -17.562 1.893 1 94 213 ARG B CA 1
ATOM 3760 C C . ARG B 1 213 ? -12.25 -17.406 0.758 1 94 213 ARG B C 1
ATOM 3762 O O . ARG B 1 213 ? -12.531 -17.766 -0.384 1 94 213 ARG B O 1
ATOM 3769 N N . ILE B 1 214 ? -11.156 -16.891 1.055 1 96.25 214 ILE B N 1
ATOM 3770 C CA . ILE B 1 214 ? -10.117 -16.703 0.051 1 96.25 214 ILE B CA 1
ATOM 3771 C C . ILE B 1 214 ? -8.836 -17.391 0.493 1 96.25 214 ILE B C 1
ATOM 3773 O O . ILE B 1 214 ? -8.164 -16.953 1.427 1 96.25 214 ILE B O 1
ATOM 3777 N N . PRO B 1 215 ? -8.492 -18.516 -0.174 1 96.75 215 PRO B N 1
ATOM 3778 C CA . PRO B 1 215 ? -7.188 -19.109 0.139 1 96.75 215 PRO B CA 1
ATOM 3779 C C . PRO B 1 215 ? -6.031 -18.141 -0.074 1 96.75 215 PRO B C 1
ATOM 3781 O O . PRO B 1 215 ? -6.062 -17.328 -1.009 1 96.75 215 PRO B O 1
ATOM 3784 N N . TRP B 1 216 ? -5.035 -18.219 0.816 1 97.56 216 TRP B N 1
ATOM 3785 C CA . TRP B 1 216 ? -3.951 -17.25 0.768 1 97.56 216 TRP B CA 1
ATOM 3786 C C . TRP B 1 216 ? -2.602 -17.922 0.987 1 97.56 216 TRP B C 1
ATOM 3788 O O . TRP B 1 216 ? -2.527 -19 1.591 1 97.56 216 TRP B O 1
ATOM 3798 N N . MET B 1 217 ? -1.585 -17.344 0.455 1 98.31 217 MET B N 1
ATOM 3799 C CA . MET B 1 217 ? -0.212 -17.797 0.661 1 98.31 217 MET B CA 1
ATOM 3800 C C . MET B 1 217 ? 0.711 -16.609 0.951 1 98.31 217 MET B C 1
ATOM 3802 O O . MET B 1 217 ? 0.38 -15.469 0.638 1 98.31 217 MET B O 1
ATOM 3806 N N . VAL B 1 218 ? 1.814 -16.875 1.572 1 98.69 218 VAL B N 1
ATOM 3807 C CA . VAL B 1 218 ? 2.824 -15.852 1.817 1 98.69 218 VAL B CA 1
ATOM 3808 C C . VAL B 1 218 ? 3.979 -16.016 0.831 1 98.69 218 VAL B C 1
ATOM 3810 O O . VAL B 1 218 ? 4.312 -17.141 0.441 1 98.69 218 VAL B O 1
ATOM 3813 N N . THR B 1 219 ? 4.496 -14.969 0.424 1 97.69 219 THR B N 1
ATOM 3814 C CA . THR B 1 219 ? 5.746 -14.898 -0.328 1 97.69 219 THR B CA 1
ATOM 3815 C C . THR B 1 219 ? 6.664 -13.828 0.251 1 97.69 219 THR B C 1
ATOM 3817 O O . THR B 1 219 ? 6.215 -12.945 0.983 1 97.69 219 THR B O 1
ATOM 3820 N N . LEU B 1 220 ? 7.938 -13.984 0.042 1 97.75 220 LEU B N 1
ATOM 3821 C CA . LEU B 1 220 ? 8.93 -13.055 0.581 1 97.75 220 LEU B CA 1
ATOM 3822 C C . LEU B 1 220 ? 9.984 -12.711 -0.468 1 97.75 220 LEU B C 1
ATOM 3824 O O . LEU B 1 220 ? 10.727 -13.594 -0.915 1 97.75 220 LEU B O 1
ATOM 3828 N N . ARG B 1 221 ? 9.922 -11.484 -0.823 1 95.31 221 ARG B N 1
ATOM 3829 C CA . ARG B 1 221 ? 10.977 -11.016 -1.716 1 95.31 221 ARG B CA 1
ATOM 3830 C C . ARG B 1 221 ? 12.25 -10.695 -0.938 1 95.31 221 ARG B C 1
ATOM 3832 O O . ARG B 1 221 ? 12.195 -10.117 0.147 1 95.31 221 ARG B O 1
ATOM 3839 N N . ASP B 1 222 ? 13.43 -11.164 -1.44 1 89.56 222 ASP B N 1
ATOM 3840 C CA . ASP B 1 222 ? 14.773 -10.852 -0.968 1 89.56 222 ASP B CA 1
ATOM 3841 C C . ASP B 1 222 ? 15.023 -11.453 0.411 1 89.56 222 ASP B C 1
ATOM 3843 O O . ASP B 1 222 ? 15.781 -10.906 1.208 1 89.56 222 ASP B O 1
ATOM 3847 N N . GLY B 1 223 ? 14.312 -12.406 0.724 1 94 223 GLY B N 1
ATOM 3848 C CA . GLY B 1 223 ? 14.5 -13.141 1.968 1 94 223 GLY B CA 1
ATOM 3849 C C . GLY B 1 223 ? 14.242 -14.625 1.83 1 94 223 GLY B C 1
ATOM 3850 O O . GLY B 1 223 ? 14.117 -15.141 0.716 1 94 223 GLY B O 1
ATOM 3851 N N . ASP B 1 224 ? 14.312 -15.273 2.979 1 95.44 224 ASP B N 1
ATOM 3852 C CA . ASP B 1 224 ? 14.031 -16.703 3.031 1 95.44 224 ASP B CA 1
ATOM 3853 C C . ASP B 1 224 ? 12.695 -16.984 3.715 1 95.44 224 ASP B C 1
ATOM 3855 O O . ASP B 1 224 ? 12.609 -16.984 4.945 1 95.44 224 ASP B O 1
ATOM 3859 N N . VAL B 1 225 ? 11.711 -17.234 2.926 1 95.62 225 VAL B N 1
ATOM 3860 C CA . VAL B 1 225 ? 10.359 -17.406 3.441 1 95.62 225 VAL B CA 1
ATOM 3861 C C . VAL B 1 225 ? 10.289 -18.641 4.324 1 95.62 225 VAL B C 1
ATOM 3863 O O . VAL B 1 225 ? 9.547 -18.672 5.309 1 95.62 225 VAL B O 1
ATOM 3866 N N . GLY B 1 226 ? 11.047 -19.641 4.004 1 94.38 226 GLY B N 1
ATOM 3867 C CA . GLY B 1 226 ? 11.078 -20.875 4.773 1 94.38 226 GLY B CA 1
ATOM 3868 C C . GLY B 1 226 ? 11.555 -20.672 6.203 1 94.38 226 GLY B C 1
ATOM 3869 O O . GLY B 1 226 ? 11.086 -21.344 7.117 1 94.38 226 GLY B O 1
ATOM 3870 N N . ARG B 1 227 ? 12.344 -19.656 6.371 1 92.25 227 ARG B N 1
ATOM 3871 C CA . ARG B 1 227 ? 12.93 -19.422 7.684 1 92.25 227 ARG B CA 1
ATOM 3872 C C . ARG B 1 227 ? 12.195 -18.312 8.422 1 92.25 227 ARG B C 1
ATOM 3874 O O . ARG B 1 227 ? 12.5 -18.016 9.578 1 92.25 227 ARG B O 1
ATOM 3881 N N . SER B 1 228 ? 11.281 -17.75 7.734 1 92.56 228 SER B N 1
ATOM 3882 C CA . SER B 1 228 ? 10.625 -16.578 8.328 1 92.56 228 SER B CA 1
ATOM 3883 C C . SER B 1 228 ? 9.117 -16.797 8.43 1 92.56 228 SER B C 1
ATOM 3885 O O . SER B 1 228 ? 8.602 -17.141 9.492 1 92.56 228 SER B O 1
ATOM 3887 N N . LEU B 1 229 ? 8.438 -16.875 7.336 1 97.88 229 LEU B N 1
ATOM 3888 C CA . LEU B 1 229 ? 6.984 -16.719 7.32 1 97.88 229 LEU B CA 1
ATOM 3889 C C . LEU B 1 229 ? 6.305 -18.078 7.141 1 97.88 229 LEU B C 1
ATOM 3891 O O . LEU B 1 229 ? 5.148 -18.25 7.527 1 97.88 229 LEU B O 1
ATOM 3895 N N . ALA B 1 230 ? 7 -19.031 6.566 1 98.5 230 ALA B N 1
ATOM 3896 C CA . ALA B 1 230 ? 6.367 -20.266 6.113 1 98.5 230 ALA B CA 1
ATOM 3897 C C . ALA B 1 230 ? 5.691 -20.984 7.273 1 98.5 230 ALA B C 1
ATOM 3899 O O . ALA B 1 230 ? 4.516 -21.359 7.188 1 98.5 230 ALA B O 1
ATOM 3900 N N . GLY B 1 231 ? 6.422 -21.188 8.367 1 98.19 231 GLY B N 1
ATOM 3901 C CA . GLY B 1 231 ? 5.848 -21.875 9.516 1 98.19 231 GLY B CA 1
ATOM 3902 C C . GLY B 1 231 ? 4.605 -21.188 10.055 1 98.19 231 GLY B C 1
ATOM 3903 O O . GLY B 1 231 ? 3.615 -21.844 10.375 1 98.19 231 GLY B O 1
ATOM 3904 N N . LEU B 1 232 ? 4.699 -19.922 10.156 1 98.06 232 LEU B N 1
ATOM 3905 C CA . LEU B 1 232 ? 3.578 -19.125 10.648 1 98.06 232 LEU B CA 1
ATOM 3906 C C . LEU B 1 232 ? 2.367 -19.281 9.734 1 98.06 232 LEU B C 1
ATOM 3908 O O . LEU B 1 232 ? 1.247 -19.484 10.203 1 98.06 232 LEU B O 1
ATOM 3912 N N . ALA B 1 233 ? 2.557 -19.125 8.453 1 98.31 233 ALA B N 1
ATOM 3913 C CA . ALA B 1 233 ? 1.469 -19.234 7.488 1 98.31 233 ALA B CA 1
ATOM 3914 C C . ALA B 1 233 ? 0.811 -20.609 7.551 1 98.31 233 ALA B C 1
ATOM 3916 O O . ALA B 1 233 ? -0.417 -20.719 7.59 1 98.31 233 ALA B O 1
ATOM 3917 N N . ILE B 1 234 ? 1.62 -21.625 7.594 1 98 234 ILE B N 1
ATOM 3918 C CA . ILE B 1 234 ? 1.125 -22.984 7.637 1 98 234 ILE B CA 1
ATOM 3919 C C . ILE B 1 234 ? 0.263 -23.188 8.883 1 98 234 ILE B C 1
ATOM 3921 O O . ILE B 1 234 ? -0.849 -23.719 8.797 1 98 234 ILE B O 1
ATOM 3925 N N . ARG B 1 235 ? 0.701 -22.719 10.016 1 96.94 235 ARG B N 1
ATOM 3926 C CA . ARG B 1 235 ? -0.02 -22.891 11.273 1 96.94 235 ARG B CA 1
ATOM 3927 C C . ARG B 1 235 ? -1.326 -22.094 11.266 1 96.94 235 ARG B C 1
ATOM 3929 O O . ARG B 1 235 ? -2.295 -22.484 11.922 1 96.94 235 ARG B O 1
ATOM 3936 N N . ARG B 1 236 ? -1.354 -21.062 10.461 1 96.44 236 ARG B N 1
ATOM 3937 C CA . ARG B 1 236 ? -2.533 -20.203 10.414 1 96.44 236 ARG B CA 1
ATOM 3938 C C . ARG B 1 236 ? -3.477 -20.625 9.297 1 96.44 236 ARG B C 1
ATOM 3940 O O . ARG B 1 236 ? -4.453 -19.938 9.008 1 96.44 236 ARG B O 1
ATOM 3947 N N . GLY B 1 237 ? -3.172 -21.641 8.648 1 94.94 237 GLY B N 1
ATOM 3948 C CA . GLY B 1 237 ? -4.066 -22.188 7.645 1 94.94 237 GLY B CA 1
ATOM 3949 C C . GLY B 1 237 ? -3.764 -21.688 6.242 1 94.94 237 GLY B C 1
ATOM 3950 O O . GLY B 1 237 ? -4.523 -21.953 5.309 1 94.94 237 GLY B O 1
ATOM 3951 N N . GLY B 1 238 ? -2.672 -20.969 6.094 1 97.25 238 GLY B N 1
ATOM 3952 C CA . GLY B 1 238 ? -2.281 -20.453 4.789 1 97.25 238 GLY B CA 1
ATOM 3953 C C . GLY B 1 238 ? -1.339 -21.375 4.047 1 97.25 238 GLY B C 1
ATOM 3954 O O . GLY B 1 238 ? -1.089 -22.5 4.484 1 97.25 238 GLY B O 1
ATOM 3955 N N . HIS B 1 239 ? -0.938 -20.953 2.891 1 98.25 239 HIS B N 1
ATOM 3956 C CA . HIS B 1 239 ? -0.035 -21.688 2.008 1 98.25 239 HIS B CA 1
ATOM 3957 C C . HIS B 1 239 ? 1.242 -20.891 1.751 1 98.25 239 HIS B C 1
ATOM 3959 O O . HIS B 1 239 ? 1.459 -19.844 2.359 1 98.25 239 HIS B O 1
ATOM 3965 N N . VAL B 1 240 ? 2.178 -21.484 0.908 1 98.75 240 VAL B N 1
ATOM 3966 C CA . VAL B 1 240 ? 3.488 -20.844 0.823 1 98.75 240 VAL B CA 1
ATOM 3967 C C . VAL B 1 240 ? 3.953 -20.812 -0.63 1 98.75 240 VAL B C 1
ATOM 3969 O O . VAL B 1 240 ? 3.871 -21.812 -1.338 1 98.75 240 VAL B O 1
ATOM 3972 N N . ARG B 1 241 ? 4.34 -19.672 -1.035 1 98.81 241 ARG B N 1
ATOM 3973 C CA . ARG B 1 241 ? 5.082 -19.5 -2.279 1 98.81 241 ARG B CA 1
ATOM 3974 C C . ARG B 1 241 ? 6.578 -19.375 -2.01 1 98.81 241 ARG B C 1
ATOM 3976 O O . ARG B 1 241 ? 6.992 -18.578 -1.151 1 98.81 241 ARG B O 1
ATOM 3983 N N . VAL B 1 242 ? 7.336 -20.109 -2.732 1 98.25 242 VAL B N 1
ATOM 3984 C CA . VAL B 1 242 ? 8.789 -20.078 -2.623 1 98.25 242 VAL B CA 1
ATOM 3985 C C . VAL B 1 242 ? 9.414 -20.188 -4.012 1 98.25 242 VAL B C 1
ATOM 3987 O O . VAL B 1 242 ? 8.703 -20.219 -5.02 1 98.25 242 VAL B O 1
ATOM 3990 N N . GLY B 1 243 ? 10.727 -20.141 -4.117 1 98.38 243 GLY B N 1
ATOM 3991 C CA . GLY B 1 243 ? 11.438 -20.281 -5.383 1 98.38 243 GLY B CA 1
ATOM 3992 C C . GLY B 1 243 ? 12.492 -19.219 -5.594 1 98.38 243 GLY B C 1
ATOM 3993 O O . GLY B 1 243 ? 12.539 -18.219 -4.863 1 98.38 243 GLY B O 1
ATOM 3994 N N . LEU B 1 244 ? 13.242 -19.422 -6.641 1 98.06 244 LEU B N 1
ATOM 3995 C CA . LEU B 1 244 ? 14.414 -18.578 -6.883 1 98.06 244 LEU B CA 1
ATOM 3996 C C . LEU B 1 244 ? 14 -17.188 -7.363 1 98.06 244 LEU B C 1
ATOM 3998 O O . LEU B 1 244 ? 14.789 -16.25 -7.289 1 98.06 244 LEU B O 1
ATOM 4002 N N . GLU B 1 245 ? 12.781 -17.078 -7.887 1 97.06 245 GLU B N 1
ATOM 4003 C CA . GLU B 1 245 ? 12.312 -15.734 -8.227 1 97.06 245 GLU B CA 1
ATOM 4004 C C . GLU B 1 245 ? 12.391 -14.805 -7.023 1 97.06 245 GLU B C 1
ATOM 4006 O O . GLU B 1 245 ? 12.797 -13.648 -7.152 1 97.06 245 GLU B O 1
ATOM 4011 N N . ASP B 1 246 ? 12.016 -15.305 -5.859 1 95.62 246 ASP B N 1
ATOM 4012 C CA . ASP B 1 246 ? 11.797 -14.453 -4.695 1 95.62 246 ASP B CA 1
ATOM 4013 C C . ASP B 1 246 ? 12.961 -14.562 -3.713 1 95.62 246 ASP B C 1
ATOM 4015 O O . ASP B 1 246 ? 13.195 -13.648 -2.916 1 95.62 246 ASP B O 1
ATOM 4019 N N . HIS B 1 247 ? 13.703 -15.633 -3.73 1 95.44 247 HIS B N 1
ATOM 4020 C CA . HIS B 1 247 ? 14.648 -15.984 -2.678 1 95.44 247 HIS B CA 1
ATOM 4021 C C . HIS B 1 247 ? 15.828 -15.023 -2.645 1 95.44 247 HIS B C 1
ATOM 4023 O O . HIS B 1 247 ? 16.5 -14.82 -3.66 1 95.44 247 HIS B O 1
ATOM 4029 N N . GLY B 1 248 ? 16.109 -14.461 -1.476 1 91.25 248 GLY B N 1
ATOM 4030 C CA . GLY B 1 248 ? 17.266 -13.617 -1.248 1 91.25 248 GLY B CA 1
ATOM 4031 C C . GLY B 1 248 ? 18.078 -14.016 -0.026 1 91.25 248 GLY B C 1
ATOM 4032 O O . GLY B 1 248 ? 18.875 -13.234 0.484 1 91.25 248 GLY B O 1
ATOM 4033 N N . GLY B 1 249 ? 17.844 -15.18 0.497 1 85.94 249 GLY B N 1
ATOM 4034 C CA . GLY B 1 249 ? 18.594 -15.695 1.632 1 85.94 249 GLY B CA 1
ATOM 4035 C C . GLY B 1 249 ? 20 -16.141 1.271 1 85.94 249 GLY B C 1
ATOM 4036 O O . GLY B 1 249 ? 20.453 -15.898 0.151 1 85.94 249 GLY B O 1
ATOM 4037 N N . PRO B 1 250 ? 20.594 -16.688 2.242 1 87.56 250 PRO B N 1
ATOM 4038 C CA . PRO B 1 250 ? 21.984 -17.078 2.021 1 87.56 250 PRO B CA 1
ATOM 4039 C C . PRO B 1 250 ? 22.125 -18.281 1.078 1 87.56 250 PRO B C 1
ATOM 4041 O O . PRO B 1 250 ? 21.188 -19.062 0.93 1 87.56 250 PRO B O 1
ATOM 4044 N N . GLY B 1 251 ? 23.25 -18.312 0.37 1 91 251 GLY B N 1
ATOM 4045 C CA . GLY B 1 251 ? 23.594 -19.453 -0.462 1 91 251 GLY B CA 1
ATOM 4046 C C . GLY B 1 251 ? 22.984 -19.391 -1.85 1 91 251 GLY B C 1
ATOM 4047 O O . GLY B 1 251 ? 22.5 -18.328 -2.273 1 91 251 GLY B O 1
ATOM 4048 N N . THR B 1 252 ? 23.156 -20.562 -2.566 1 95.56 252 THR B N 1
ATOM 4049 C CA . THR B 1 252 ? 22.625 -20.703 -3.92 1 95.56 252 THR B CA 1
ATOM 4050 C C . THR B 1 252 ? 21.812 -21.984 -4.055 1 95.56 252 THR B C 1
ATOM 4052 O O . THR B 1 252 ? 22.172 -22.875 -4.816 1 95.56 252 THR B O 1
ATOM 4055 N N . PRO B 1 253 ? 20.766 -22 -3.334 1 97.69 253 PRO B N 1
ATOM 4056 C CA . PRO B 1 253 ? 19.922 -23.203 -3.422 1 97.69 253 PRO B CA 1
ATOM 4057 C C . PRO B 1 253 ? 19.328 -23.406 -4.816 1 97.69 253 PRO B C 1
ATOM 4059 O O . PRO B 1 253 ? 19.391 -22.5 -5.652 1 97.69 253 PRO B O 1
ATOM 4062 N N . ARG B 1 254 ? 18.844 -24.688 -5.012 1 98.5 254 ARG B N 1
ATOM 4063 C CA . ARG B 1 254 ? 17.953 -24.953 -6.137 1 98.5 254 ARG B CA 1
ATOM 4064 C C . ARG B 1 254 ? 16.5 -24.766 -5.742 1 98.5 254 ARG B C 1
ATOM 4066 O O . ARG B 1 254 ? 16.172 -24.75 -4.551 1 98.5 254 ARG B O 1
ATOM 4073 N N . ASN B 1 255 ? 15.633 -24.547 -6.762 1 98.81 255 ASN B N 1
ATOM 4074 C CA . ASN B 1 255 ? 14.211 -24.391 -6.465 1 98.81 255 ASN B CA 1
ATOM 4075 C C . ASN B 1 255 ? 13.688 -25.547 -5.617 1 98.81 255 ASN B C 1
ATOM 4077 O O . ASN B 1 255 ? 12.961 -25.328 -4.648 1 98.81 255 ASN B O 1
ATOM 4081 N N . GLU B 1 256 ? 14.062 -26.781 -5.961 1 98.81 256 GLU B N 1
ATOM 4082 C CA . GLU B 1 256 ? 13.531 -27.969 -5.281 1 98.81 256 GLU B CA 1
ATOM 4083 C C . GLU B 1 256 ? 14 -28.016 -3.83 1 98.81 256 GLU B C 1
ATOM 4085 O O . GLU B 1 256 ? 13.312 -28.578 -2.971 1 98.81 256 GLU B O 1
ATOM 4090 N N . ASP B 1 257 ? 15.211 -27.422 -3.551 1 98.62 257 ASP B N 1
ATOM 4091 C CA . ASP B 1 257 ? 15.672 -27.328 -2.17 1 98.62 257 ASP B CA 1
ATOM 4092 C C . ASP B 1 257 ? 14.727 -26.469 -1.328 1 98.62 257 ASP B C 1
ATOM 4094 O O . ASP B 1 257 ? 14.406 -26.828 -0.193 1 98.62 257 ASP B O 1
ATOM 4098 N N . LEU B 1 258 ? 14.344 -25.375 -1.88 1 98.44 258 LEU B N 1
ATOM 4099 C CA . LEU B 1 258 ? 13.453 -24.453 -1.189 1 98.44 258 LEU B CA 1
ATOM 4100 C C . LEU B 1 258 ? 12.07 -25.078 -0.984 1 98.44 258 LEU B C 1
ATOM 4102 O O . LEU B 1 258 ? 11.492 -24.953 0.099 1 98.44 258 LEU B O 1
ATOM 4106 N N . VAL B 1 259 ? 11.555 -25.766 -1.952 1 98.75 259 VAL B N 1
ATOM 4107 C CA . VAL B 1 259 ? 10.258 -26.438 -1.866 1 98.75 259 VAL B CA 1
ATOM 4108 C C . VAL B 1 259 ? 10.32 -27.531 -0.805 1 98.75 259 VAL B C 1
ATOM 4110 O O . VAL B 1 259 ? 9.422 -27.641 0.034 1 98.75 259 VAL B O 1
ATOM 4113 N N . ALA B 1 260 ? 11.352 -28.312 -0.836 1 98.81 260 ALA B N 1
ATOM 4114 C CA . ALA B 1 260 ? 11.492 -29.406 0.106 1 98.81 260 ALA B CA 1
ATOM 4115 C C . ALA B 1 260 ? 11.516 -28.906 1.546 1 98.81 260 ALA B C 1
ATOM 4117 O O . ALA B 1 260 ? 10.961 -29.547 2.443 1 98.81 260 ALA B O 1
ATOM 4118 N N . HIS B 1 261 ? 12.211 -27.844 1.714 1 98.38 261 HIS B N 1
ATOM 4119 C CA . HIS B 1 261 ? 12.258 -27.25 3.049 1 98.38 261 HIS B CA 1
ATOM 4120 C C . HIS B 1 261 ? 10.859 -26.891 3.541 1 98.38 261 HIS B C 1
ATOM 4122 O O . HIS B 1 261 ? 10.484 -27.25 4.664 1 98.38 261 HIS B O 1
ATOM 4128 N N . VAL B 1 262 ? 10.086 -26.234 2.744 1 98.69 262 VAL B N 1
ATOM 4129 C CA . VAL B 1 262 ? 8.727 -25.844 3.107 1 98.69 262 VAL B CA 1
ATOM 4130 C C . VAL B 1 262 ? 7.871 -27.094 3.305 1 98.69 262 VAL B C 1
ATOM 4132 O O . VAL B 1 262 ? 7.043 -27.141 4.219 1 98.69 262 VAL B O 1
ATOM 4135 N N . ALA B 1 263 ? 8.062 -28.109 2.457 1 98.75 263 ALA B N 1
ATOM 4136 C CA . ALA B 1 263 ? 7.328 -29.359 2.594 1 98.75 263 ALA B CA 1
ATOM 4137 C C . ALA B 1 263 ? 7.586 -30 3.957 1 98.75 263 ALA B C 1
ATOM 4139 O O . ALA B 1 263 ? 6.656 -30.484 4.609 1 98.75 263 ALA B O 1
ATOM 4140 N N . ARG B 1 264 ? 8.82 -29.969 4.379 1 98.5 264 ARG B N 1
ATOM 4141 C CA . ARG B 1 264 ? 9.164 -30.516 5.684 1 98.5 264 ARG B CA 1
ATOM 4142 C C . ARG B 1 264 ? 8.477 -29.75 6.805 1 98.5 264 ARG B C 1
ATOM 4144 O O . ARG B 1 264 ? 7.996 -30.344 7.773 1 98.5 264 ARG B O 1
ATOM 4151 N N . LEU B 1 265 ? 8.477 -28.438 6.664 1 98.5 265 LEU B N 1
ATOM 4152 C CA . LEU B 1 265 ? 7.785 -27.609 7.652 1 98.5 265 LEU B CA 1
ATOM 4153 C C . LEU B 1 265 ? 6.305 -27.969 7.711 1 98.5 265 LEU B C 1
ATOM 4155 O O . LEU B 1 265 ? 5.723 -28.047 8.797 1 98.5 265 LEU B O 1
ATOM 4159 N N . ALA B 1 266 ? 5.703 -28.141 6.566 1 98.38 266 ALA B N 1
ATOM 4160 C CA . ALA B 1 266 ? 4.281 -28.469 6.488 1 98.38 266 ALA B CA 1
ATOM 4161 C C . ALA B 1 266 ? 3.99 -29.812 7.152 1 98.38 266 ALA B C 1
ATOM 4163 O O . ALA B 1 266 ? 3.049 -29.922 7.941 1 98.38 266 ALA B O 1
ATOM 4164 N N . ILE B 1 267 ? 4.773 -30.812 6.867 1 98.12 267 ILE B N 1
ATOM 4165 C CA . ILE B 1 267 ? 4.609 -32.156 7.438 1 98.12 267 ILE B CA 1
ATOM 4166 C C . ILE B 1 267 ? 4.742 -32.062 8.961 1 98.12 267 ILE B C 1
ATOM 4168 O O . ILE B 1 267 ? 3.93 -32.656 9.68 1 98.12 267 ILE B O 1
ATOM 4172 N N . ARG B 1 268 ? 5.684 -31.312 9.438 1 97.5 268 ARG B N 1
ATOM 4173 C CA . ARG B 1 268 ? 5.902 -31.172 10.875 1 97.5 268 ARG B CA 1
ATOM 4174 C C . ARG B 1 268 ? 4.703 -30.5 11.547 1 97.5 268 ARG B C 1
ATOM 4176 O O . ARG B 1 268 ? 4.402 -30.781 12.703 1 97.5 268 ARG B O 1
ATOM 4183 N N . ALA B 1 269 ? 4.078 -29.688 10.797 1 97.31 269 ALA B N 1
ATOM 4184 C CA . ALA B 1 269 ? 2.918 -28.984 11.328 1 97.31 269 ALA B CA 1
ATOM 4185 C C . ALA B 1 269 ? 1.647 -29.812 11.164 1 97.31 269 ALA B C 1
ATOM 4187 O O . ALA B 1 269 ? 0.555 -29.359 11.516 1 97.31 269 ALA B O 1
ATOM 4188 N N . GLY B 1 270 ? 1.725 -30.969 10.547 1 97.31 270 GLY B N 1
ATOM 4189 C CA . GLY B 1 270 ? 0.587 -31.859 10.383 1 97.31 270 GLY B CA 1
ATOM 4190 C C . GLY B 1 270 ? -0.231 -31.562 9.141 1 97.31 270 GLY B C 1
ATOM 4191 O O . GLY B 1 270 ? -1.407 -31.922 9.062 1 97.31 270 GLY B O 1
ATOM 4192 N N . ARG B 1 271 ? 0.356 -30.844 8.188 1 96.69 271 ARG B N 1
ATOM 4193 C CA . ARG B 1 271 ? -0.299 -30.516 6.922 1 96.69 271 ARG B CA 1
ATOM 4194 C C . ARG B 1 271 ? 0.521 -31 5.734 1 96.69 271 ARG B C 1
ATOM 4196 O O . ARG B 1 271 ? 1.438 -30.312 5.277 1 96.69 271 ARG B O 1
ATOM 4203 N N . ARG B 1 272 ? 0.189 -32.031 5.16 1 95.56 272 ARG B N 1
ATOM 4204 C CA . ARG B 1 272 ? 0.96 -32.594 4.051 1 95.56 272 ARG B CA 1
ATOM 4205 C C . ARG B 1 272 ? 0.835 -31.719 2.807 1 95.56 272 ARG B C 1
ATOM 4207 O O . ARG B 1 272 ? -0.231 -31.156 2.535 1 95.56 272 ARG B O 1
ATOM 4214 N N . PRO B 1 273 ? 1.897 -31.641 2.02 1 97.56 273 PRO B N 1
ATOM 4215 C CA . PRO B 1 273 ? 1.796 -30.891 0.763 1 97.56 273 PRO B CA 1
ATOM 4216 C C . PRO B 1 273 ? 0.73 -31.469 -0.174 1 97.56 273 PRO B C 1
ATOM 4218 O O . PRO B 1 273 ? 0.582 -32.688 -0.283 1 97.56 273 PRO B O 1
ATOM 4221 N N . ALA B 1 274 ? -0.016 -30.609 -0.772 1 96.06 274 ALA B N 1
ATOM 4222 C CA . ALA B 1 274 ? -1.069 -31.016 -1.699 1 96.06 274 ALA B CA 1
ATOM 4223 C C . ALA B 1 274 ? -0.478 -31.578 -2.982 1 96.06 274 ALA B C 1
ATOM 4225 O O . ALA B 1 274 ?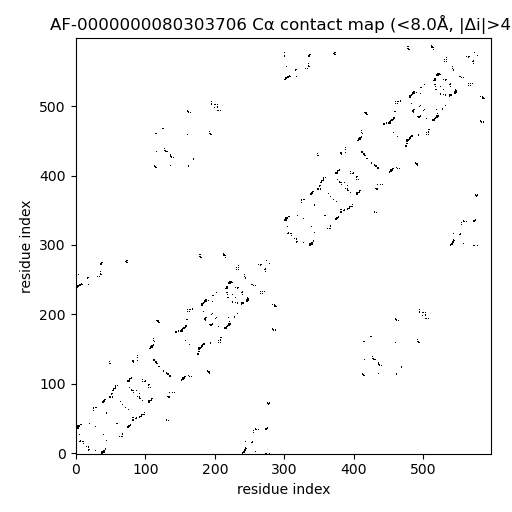 0.468 -31.031 -3.543 1 96.06 274 ALA B O 1
ATOM 4226 N N . HIS B 1 275 ? -1.047 -32.656 -3.324 1 95.12 275 HIS B N 1
ATOM 4227 C CA . HIS B 1 275 ? -0.739 -33.156 -4.656 1 95.12 275 HIS B CA 1
ATOM 4228 C C . HIS B 1 275 ? -1.384 -32.312 -5.734 1 95.12 275 HIS B C 1
ATOM 4230 O O . HIS B 1 275 ? -2.486 -31.781 -5.547 1 95.12 275 HIS B O 1
ATOM 4236 N N . PRO B 1 276 ? -0.71 -32.219 -6.883 1 94.81 276 PRO B N 1
ATOM 4237 C CA . PRO B 1 276 ? -1.26 -31.406 -7.957 1 94.81 276 PRO B CA 1
ATOM 4238 C C . PRO B 1 276 ? -2.711 -31.75 -8.289 1 94.81 276 PRO B C 1
ATOM 4240 O O . PRO B 1 276 ? -3.516 -30.844 -8.562 1 94.81 276 PRO B O 1
ATOM 4243 N N . GLU B 1 277 ? -3.141 -32.938 -8.172 1 92.5 277 GLU B N 1
ATOM 4244 C CA . GLU B 1 277 ? -4.48 -33.375 -8.547 1 92.5 277 GLU B CA 1
ATOM 4245 C C . GLU B 1 277 ? -5.52 -32.906 -7.539 1 92.5 277 GLU B C 1
ATOM 4247 O O . GLU B 1 277 ? -6.723 -32.938 -7.816 1 92.5 277 GLU B O 1
ATOM 4252 N N . GLU B 1 278 ? -5.07 -32.438 -6.418 1 93.69 278 GLU B N 1
ATOM 4253 C CA . GLU B 1 278 ? -5.973 -32.031 -5.348 1 93.69 278 GLU B CA 1
ATOM 4254 C C . GLU B 1 278 ? -6.273 -30.531 -5.438 1 93.69 278 GLU B C 1
ATOM 4256 O O . GLU B 1 278 ? -7.16 -30.031 -4.746 1 93.69 278 GLU B O 1
ATOM 4261 N N . LEU B 1 279 ? -5.605 -29.844 -6.238 1 90.62 279 LEU B N 1
ATOM 4262 C CA . LEU B 1 279 ? -5.605 -28.375 -6.25 1 90.62 279 LEU B CA 1
ATOM 4263 C C . LEU B 1 279 ? -6.996 -27.844 -6.57 1 90.62 279 LEU B C 1
ATOM 4265 O O . LEU B 1 279 ? -7.48 -26.922 -5.898 1 90.62 279 LEU B O 1
ATOM 4269 N N . PRO B 1 280 ? -7.688 -28.391 -7.598 1 87 280 PRO B N 1
ATOM 4270 C CA . PRO B 1 280 ? -9.016 -27.859 -7.91 1 87 280 PRO B CA 1
ATOM 4271 C C . PRO B 1 280 ? -9.969 -27.922 -6.723 1 87 280 PRO B C 1
ATOM 4273 O O . PRO B 1 280 ? -10.695 -26.953 -6.457 1 87 280 PRO B O 1
ATOM 4276 N N . GLU B 1 281 ? -9.883 -28.969 -6.012 1 87.19 281 GLU B N 1
ATOM 4277 C CA . GLU B 1 281 ? -10.742 -29.125 -4.844 1 87.19 281 GLU B CA 1
ATOM 4278 C C . GLU B 1 281 ? -10.32 -28.172 -3.723 1 87.19 281 GLU B C 1
ATOM 4280 O O . GLU B 1 281 ? -11.172 -27.594 -3.047 1 87.19 281 GLU B O 1
ATOM 4285 N N . LEU B 1 282 ? -9.062 -28.078 -3.57 1 88 282 LEU B N 1
ATOM 4286 C CA . LEU B 1 282 ? -8.539 -27.203 -2.527 1 88 282 LEU B CA 1
ATOM 4287 C C . LEU B 1 282 ? -8.922 -25.75 -2.793 1 88 282 LEU B C 1
ATOM 4289 O O . LEU B 1 282 ? -9.305 -25.031 -1.871 1 88 282 LEU B O 1
ATOM 4293 N N . LEU B 1 283 ? -8.891 -25.281 -3.969 1 87.38 283 LEU B N 1
ATOM 4294 C CA . LEU B 1 283 ? -9.203 -23.906 -4.336 1 87.38 283 LEU B CA 1
ATOM 4295 C C . LEU B 1 283 ? -10.703 -23.656 -4.316 1 87.38 283 LEU B C 1
ATOM 4297 O O . LEU B 1 283 ? -11.156 -22.562 -4.008 1 87.38 283 LEU B O 1
ATOM 4301 N N . ALA B 1 284 ? -11.453 -24.688 -4.602 1 80.31 284 ALA B N 1
ATOM 4302 C CA . ALA B 1 284 ? -12.906 -24.578 -4.625 1 80.31 284 ALA B CA 1
ATOM 4303 C C . ALA B 1 284 ? -13.477 -24.516 -3.211 1 80.31 284 ALA B C 1
ATOM 4305 O O . ALA B 1 284 ? -14.516 -23.891 -2.975 1 80.31 284 ALA B O 1
ATOM 4306 N N . GLN B 1 285 ? -12.953 -25.203 -2.281 1 71.31 285 GLN B N 1
ATOM 4307 C CA . GLN B 1 285 ? -13.453 -25.297 -0.915 1 71.31 285 GLN B CA 1
ATOM 4308 C C . GLN B 1 285 ? -13.391 -23.938 -0.213 1 71.31 285 GLN B C 1
ATOM 4310 O O . GLN B 1 285 ? -14.234 -23.625 0.626 1 71.31 285 GLN B O 1
ATOM 4315 N N . ALA B 1 286 ? -12.484 -23.156 -0.478 1 60.91 286 ALA B N 1
ATOM 4316 C CA . ALA B 1 286 ? -12.344 -21.891 0.21 1 60.91 286 ALA B CA 1
ATOM 4317 C C . ALA B 1 286 ? -13.461 -20.922 -0.178 1 60.91 286 ALA B C 1
ATOM 4319 O O . ALA B 1 286 ? -13.906 -20.109 0.642 1 60.91 286 ALA B O 1
ATOM 4320 N N . GLY B 1 287 ? -13.984 -20.891 -1.347 1 55.28 287 GLY B N 1
ATOM 4321 C CA . GLY B 1 287 ? -15 -19.969 -1.841 1 55.28 287 GLY B CA 1
ATOM 4322 C C . GLY B 1 287 ? -16.406 -20.344 -1.397 1 55.28 287 GLY B C 1
ATOM 4323 O O . GLY B 1 287 ? -17.344 -19.562 -1.593 1 55.28 287 GLY B O 1
ATOM 4324 N N . ALA B 1 288 ? -16.547 -21.516 -0.765 1 50.88 288 ALA B N 1
ATOM 4325 C CA . ALA B 1 288 ? -17.906 -21.984 -0.459 1 50.88 288 ALA B CA 1
ATOM 4326 C C . ALA B 1 288 ? -18.5 -21.203 0.71 1 50.88 288 ALA B C 1
ATOM 4328 O O . ALA B 1 288 ? -17.812 -20.922 1.691 1 50.88 288 ALA B O 1
ATOM 4329 N N . PRO B 1 289 ? -19.703 -20.484 0.549 1 48.34 289 PRO B N 1
ATOM 4330 C CA . PRO B 1 289 ? -20.406 -19.781 1.626 1 48.34 289 PRO B CA 1
ATOM 4331 C C . PRO B 1 289 ? -20.609 -20.641 2.867 1 48.34 289 PRO B C 1
ATOM 4333 O O . PRO B 1 289 ? -20.625 -21.875 2.768 1 48.34 289 PRO B O 1
ATOM 4336 N N . ASP B 1 290 ? -20.297 -20.031 4.117 1 43.94 290 ASP B N 1
ATOM 4337 C CA . ASP B 1 290 ? -20.578 -20.719 5.375 1 43.94 290 ASP B CA 1
ATOM 4338 C C . ASP B 1 290 ? -21.969 -21.375 5.34 1 43.94 290 ASP B C 1
ATOM 4340 O O . ASP B 1 290 ? -22.969 -20.703 5.051 1 43.94 290 ASP B O 1
ATOM 4344 N N . THR B 1 291 ? -22.172 -22.5 5.008 1 35.12 291 THR B N 1
ATOM 4345 C CA . THR B 1 291 ? -23.438 -23.141 5.371 1 35.12 291 THR B CA 1
ATOM 4346 C C . THR B 1 291 ? -23.812 -22.812 6.816 1 35.12 291 THR B C 1
ATOM 4348 O O . THR B 1 291 ? -22.984 -22.328 7.582 1 35.12 291 THR B O 1
ATOM 4351 N N . ASP B 1 292 ? -24.984 -23.547 7.461 1 34.5 292 ASP B N 1
ATOM 4352 C CA . ASP B 1 292 ? -25.828 -23.406 8.641 1 34.5 292 ASP B CA 1
ATOM 4353 C C . ASP B 1 292 ? -25 -23.453 9.922 1 34.5 292 ASP B C 1
ATOM 4355 O O . ASP B 1 292 ? -24.828 -24.516 10.516 1 34.5 292 ASP B O 1
ATOM 4359 N N . VAL B 1 293 ? -23.938 -23.047 10.062 1 28.64 293 VAL B N 1
ATOM 4360 C CA . VAL B 1 293 ? -23.547 -23.25 11.453 1 28.64 293 VAL B CA 1
ATOM 4361 C C . VAL B 1 293 ? -24.391 -22.375 12.359 1 28.64 293 VAL B C 1
ATOM 4363 O O . VAL B 1 293 ? -24.297 -21.141 12.305 1 28.64 293 VAL B O 1
ATOM 4366 N N . ARG B 1 294 ? -25.594 -22.75 12.797 1 32.5 294 ARG B N 1
ATOM 4367 C CA . ARG B 1 294 ? -26.391 -22.234 13.906 1 32.5 294 ARG B CA 1
ATOM 4368 C C . ARG B 1 294 ? -25.516 -22 15.141 1 32.5 294 ARG B C 1
ATOM 4370 O O . ARG B 1 294 ? -24.828 -22.906 15.602 1 32.5 294 ARG B O 1
ATOM 4377 N N . LEU B 1 295 ? -25.062 -20.766 15.297 1 28.2 295 LEU B N 1
ATOM 4378 C CA . LEU B 1 295 ? -24.5 -20.469 16.609 1 28.2 295 LEU B CA 1
ATOM 4379 C C . LEU B 1 295 ? -25.344 -21.109 17.719 1 28.2 295 LEU B C 1
ATOM 4381 O O . LEU B 1 295 ? -26.578 -21.125 17.625 1 28.2 295 LEU B O 1
ATOM 4385 N N . PRO B 1 296 ? -24.719 -21.875 18.484 1 28.86 296 PRO B N 1
ATOM 4386 C CA . PRO B 1 296 ? -25.531 -22.484 19.547 1 28.86 296 PRO B CA 1
ATOM 4387 C C . PRO B 1 296 ? -26.375 -21.453 20.297 1 28.86 296 PRO B C 1
ATOM 4389 O O . PRO B 1 296 ? -25.984 -20.281 20.391 1 28.86 296 PRO B O 1
ATOM 4392 N N . GLU B 1 297 ? -27.625 -21.547 20.344 1 27.53 297 GLU B N 1
ATOM 4393 C CA . GLU B 1 297 ? -28.562 -20.828 21.188 1 27.53 297 GLU B CA 1
ATOM 4394 C C . GLU B 1 297 ? -28.031 -20.719 22.625 1 27.53 297 GLU B C 1
ATOM 4396 O O . GLU B 1 297 ? -27.5 -21.688 23.156 1 27.53 297 GLU B O 1
ATOM 4401 N N . THR B 1 298 ? -27.391 -19.562 22.953 1 26.34 298 THR B N 1
ATOM 4402 C CA . THR B 1 298 ? -27.156 -19.453 24.391 1 26.34 298 THR B CA 1
ATOM 4403 C C . THR B 1 298 ? -28.25 -20.172 25.156 1 26.34 298 THR B C 1
ATOM 4405 O O . THR B 1 298 ? -29.438 -19.938 24.938 1 26.34 298 THR B O 1
ATOM 4408 N N . PRO B 1 299 ? -27.781 -21.109 25.984 1 25.48 299 PRO B N 1
ATOM 4409 C CA . PRO B 1 299 ? -28.828 -21.594 26.875 1 25.48 299 PRO B CA 1
ATOM 4410 C C . PRO B 1 299 ? -29.5 -20.469 27.688 1 25.48 299 PRO B C 1
ATOM 4412 O O . PRO B 1 299 ? -28.859 -19.453 27.953 1 25.48 299 PRO B O 1
#

Secondary structure (DSSP, 8-state):
-EEEE--TT--TTT-TT---SHHHHHHHHHHHHHHT--EEEE--S---TTS-S---SHHHHHHHHHHHHH-TT-EEEEPPPPP-TT--HHHHHHHHHHHHHTT--S-EEE--S-EE--B--TTSPPP----EE---HHHHHHHHHHHHHTT--EEEEE-SHHHHHHHHHHHHTT-S-SSEEEEEEEESSSBS-SB-SSHHHHHHHHTSS-TTTS-EEEEEETB-GGGTTHHHHHHTT-EEEESTTTB-SSS---HHHHHHHHHHHHHHTT-PPPPGGGHHHHHHHHTS-----------/-EEEE--TT--TTT-TT---SHHHHHHHHHHHHHHT--EEE---S---TTS-S---SHHHHHHHHHHHHH-TT-EEE---PPP-TT--HHHHHHHHHHHHHTT--S-EEE--S-EE--B--TTSPPP----EE---HHHHHHHHHHHHHTT--EEEEE-SHHHHHHHHHHHHHT-S-SSEEEEEEEESSSBSSSB-SSHHHHHHHHTSS-TTTS-EEEEEETB-GGGTTHHHHHHTT-EEEESTTTB-SSS---HHHHHHHHHHHHHHTT-PPPPGGGHHHHHHHHTS-----------

Foldseek 3Di:
DEEAAAAAQHDCVQFVLRQQDLVSVLVLLVLQLVLFHQEYEYENNDAAFPDQLADDLVSVLVSLVVNCVVPVLGAYFYDFHFDDPNYALCRRCVSVVVCVVVVRHAAAEDAAAKDDWFWQDPVRHDDDDDTIRGQDNVRVLVVLQVCVVSLHHHEYEHFALVSLLSLQVCLVVVSHRPLYEYEQEEECHTIDTADHQAPVRVVVSCVRHPCLQHAYEYAYALDQCLVTRLLVQLLVVHYYYDYPNRHNYDDRDHSSVSSNSSQVSNVVSVHHRDNSNCVNVVSRNSNDPPPDPPPPDDD/DEEAAAAAQHDCVQFVLRQQDLVSVLVLLVLQLVLFHQEYEYENNDAAFPDQLADDLVSVLVSLVVNCVVAVLGAYFYDFHFDDPNYALCRRCVSVVVCVVVVRHAAREDAAAKDDWFWQDPVRHDDDDDTIRGQDNVRVLVVLQVCVVSLHHHEYEHFALVSLLSLQVCLVVVSHRPLYEYEQEEECHTIDTADHQAPVRVVVSCVRHPCLQHAYEYAYALDQCLVTRLLVQLLVVHYYYDYPNRHNDDDRDHSSVSSNSSQVSNVVSVHHRDNSNCVNVVSRNSNDPDPPPPPPDDD

InterPro domains:
  IPR008567 Beta-keto acid cleavage enzyme [PF05853] (1-283)
  IPR008567 Beta-keto acid cleavage enzyme [PTHR37418] (2-279)
  IPR013785 Aldolase-type TIM barrel [G3DSA:3.20.20.70] (1-289)